Protein AF-0000000083316607 (afdb_homodimer)

Radius of gyration: 24.73 Å; Cα contacts (8 Å, |Δi|>4): 1011; chains: 2; bounding box: 56×70×65 Å

Organism: Saccharibacillus brassicae (NCBI:txid2583377)

InterPro domains:
  IPR000281 Helix-turn-helix protein RpiR [PF01418] (21-82)
  IPR000281 Helix-turn-helix protein RpiR [PS51071] (9-85)
  IPR001347 SIS domain [PF01380] (143-268)
  IPR001347 SIS domain [PS51464] (133-276)
  IPR009057 Homedomain-like superfamily [SSF46689] (13-83)
  IPR035472 RpiR-like, SIS domain [cd05013] (144-269)
  IPR036388 Winged helix-like DNA-binding domain superfamily [G3DSA:1.10.10.10] (9-85)
  IPR046348 SIS domain superfamily [SSF53697] (107-273)
  IPR047640 HTH-type transcriptional regulator RpiR-like [PTHR30514] (16-293)

Foldseek 3Di:
DPCPDDALLLLLLQLLQALVVDDDLLNLLSCCSNPVLVVLLPDDLVRVCVVSVHDSVSNQVSCVVSVHNGSVRNSVRSNVVVVPPPVPVPPPLCDADDPPDDPVSVVSSLVVLLVVQLVSCVSHWDVVLLVVVLVLLQVQDPVAAEEEEEEDVSLVLSVVLQVLCVLQPHHHDGDHDLVVLVVVLVVAAARHEYEYEDAQLADPSSLVSLQSNVVRNYQFEYEYAHDPHSNCVRHPGYTHGRGDAHVVCVRCSSVSSNSSVSSVVSSVSNLVVVVVRRVVSNVVVCVVCVVVVD/DDCPDDALLLLLLQLLQALVVDDDLLNLLSCCSNPVLVVLLPDDLVRVCVVSVHDSVSNQVSCVVSVHNGSVRNSVNSNVVVVPPPVPVPPPLCDADDPPDDPVSVVSSLVVLLVVQLVSCVSHWDVVLLVVVLVLLQVQDPVAAEEEEEEDVSLVLSVVLQVLCVLQPHHYDGDHDLVVLVVVLVVQAARHEYEYEDAQLAPPSSLVSLQSNVVRNYQFEYEYAHDPHSNCVRHPGYTHGRHDARVVCVRCSSVSSNSSVSSVVSSVSSLVVVVVRRVVSNVVVCVVCVVVVD

pLDDT: mean 90.07, std 11.87, range [34.62, 98.75]

Sequence (588 aa):
MEDKPLSGKECILFARSISPSLGNKERRVTQFISNNYQELAISTISEVALHLNVSEATITKVCKKLKCKGFHELKKAIEQYVGGQKDEDQSDLDSEFTLEDSNAKVLEKVMINAIVAIQDTLDIVDYVTFDKVAGIFRDKPDDKQIFLVGNGGSAILCEDFQHKLLKIGIFAHVYKDTHMQFMFTSLIREGDIVLGISHTGATKNIVQILKLARQQGARTISLTNYMHSPITEVSEMSLVSTAKNHPITGENAAARIVQLSILDALYTSLALKDSGESYKKLTLTSESVKHYRGMEDKPLSGKECILFARSISPSLGNKERRVTQFISNNYQELAISTISEVALHLNVSEATITKVCKKLKCKGFHELKKAIEQYVGGQKDEDQSDLDSEFTLEDSNAKVLEKVMINAIVAIQDTLDIVDYVTFDKVAGIFRDKPDDKQIFLVGNGGSAILCEDFQHKLLKIGIFAHVYKDTHMQFMFTSLIREGDIVLGISHTGATKNIVQILKLARQQGARTISLTNYMHSPITEVSEMSLVSTAKNHPITGENAAARIVQLSILDALYTSLALKDSGESYKKLTLTSESVKHYRG

Nearest PDB structures (foldseek):
  7en7-assembly1_A  TM=9.440E-01  e=4.277E-13  Escherichia coli K-12
  7en6-assembly1_C  TM=9.443E-01  e=1.076E-12  Escherichia coli
  7en5-assembly1_A  TM=9.264E-01  e=5.250E-13  Escherichia coli K-12
  7en6-assembly1_A  TM=9.377E-01  e=1.991E-12  Escherichia coli
  7en6-assembly1_D  TM=9.102E-01  e=3.171E-11  Escherichia coli

Solvent-accessible surface area (backbone atoms only — not comparable to full-atom values): 29915 Å² total; per-residue (Å²): 133,84,83,69,74,64,49,24,63,51,45,27,52,50,26,53,21,37,23,85,57,42,54,73,69,52,22,52,50,22,48,40,47,46,74,36,40,74,60,47,42,76,49,51,69,68,54,50,18,62,73,68,71,46,53,60,66,51,51,34,54,47,26,43,76,64,69,26,93,22,57,66,57,46,35,51,26,29,33,52,43,58,64,62,51,50,89,57,67,76,50,76,48,82,47,83,87,57,80,81,53,46,56,57,51,38,40,49,24,42,45,47,43,35,40,50,18,41,52,50,19,67,70,67,47,60,51,66,56,52,42,51,53,47,45,53,64,69,66,48,58,88,90,46,52,37,39,33,40,23,56,73,74,34,25,50,52,34,49,53,51,35,54,56,36,45,34,46,69,40,76,54,44,70,46,73,47,68,70,56,43,53,55,51,52,75,66,55,42,65,59,16,38,38,40,34,34,29,64,72,18,39,33,46,70,57,34,48,48,38,39,53,32,38,73,46,46,22,47,24,35,24,41,25,37,32,47,70,19,63,28,50,73,43,25,80,42,63,48,58,35,45,36,75,73,42,69,72,50,68,46,42,51,30,36,49,50,34,47,52,36,52,52,43,16,46,50,28,47,54,38,47,75,42,36,78,58,18,50,52,29,34,52,52,46,48,56,74,44,41,84,52,43,100,133,83,84,68,74,66,49,24,63,48,46,27,52,50,27,53,20,37,23,85,58,43,55,72,70,50,21,51,49,22,47,40,47,45,75,36,38,73,60,46,42,76,48,50,69,68,56,49,18,61,74,69,71,47,52,60,66,52,51,34,52,48,25,44,75,64,68,25,92,22,59,67,56,47,35,51,25,27,33,51,42,58,65,63,51,52,88,57,66,78,50,76,46,82,45,80,88,55,80,80,53,46,57,57,53,40,40,50,23,43,44,48,44,34,39,50,17,42,52,48,20,67,72,66,49,60,52,67,55,52,42,52,52,49,47,51,65,67,67,46,58,88,90,46,52,36,38,33,40,24,55,72,75,35,25,50,54,35,50,52,52,36,55,54,35,46,35,47,70,41,75,56,45,70,47,73,47,68,69,55,44,52,55,51,50,76,68,55,42,64,61,17,37,38,39,35,35,29,63,73,17,38,33,48,70,57,35,50,48,36,38,52,32,38,74,45,47,22,47,23,35,26,40,23,35,34,48,69,21,63,26,49,72,44,25,80,42,60,49,58,35,45,37,74,73,40,70,72,49,68,44,43,51,31,35,49,50,33,46,50,37,52,52,42,15,47,50,29,47,53,38,45,74,41,38,78,57,20,51,51,30,34,52,52,48,49,56,74,42,42,82,53,42,101

Secondary structure (DSSP, 8-state):
----PPPHHHHHHHHHHHGGGS-HHHHHHHHHHHH-HHHHTT--HHHHHHHHT--HHHHHHHHHHTT-SSHHHHHHHHHHHHHHS-S----GGGSPP-TT--HHHHHHHHHHHHHHHHHHHHHH--HHHHHHHHHHHHT--TT--EEEEE-THHHHHHHHHHHHHHHTT---EE--SHHHHHHHHTT--TT-EEEEE-SSS--HHHHHHHHHHHHTT-EEEEEESSTT-HHHHHSSEEEE------GGGTSSHHHHHHHHHHHHHHHHHHHHHTHHHHHHHHHHHHHHHHHHH-/----PPPHHHHHHHHHHHGGGS-HHHHHHHHHHHH-HHHHTT--HHHHHHHHT--HHHHHHHHHHTT-SSHHHHHHHHHHHHHHS-S----GGGSPP-TT--HHHHHHHHHHHHHHHHHHHHHH--HHHHHHHHHHHHT--TT--EEEEE-THHHHHHHHHHHHHHHTT---EE--SHHHHHHHHTT--TT-EEEEE-SSS--HHHHHHHHHHHHTT-EEEEEESSTT-HHHHHSSEEEE-----BGGGTBSHHHHHHHHHHHHHHHHHHHHHTHHHHHHHHHHHHHHHHHHH-

Structure (mmCIF, N/CA/C/O backbone):
data_AF-0000000083316607-model_v1
#
loop_
_entity.id
_entity.type
_entity.pdbx_description
1 polymer 'SIS domain-containing protein'
#
loop_
_atom_site.group_PDB
_atom_site.id
_atom_site.type_symbol
_atom_site.label_atom_id
_atom_site.label_alt_id
_atom_site.label_comp_id
_atom_site.label_asym_id
_atom_site.label_entity_id
_atom_site.label_seq_id
_atom_site.pdbx_PDB_ins_code
_atom_site.Cartn_x
_atom_site.Cartn_y
_atom_site.Cartn_z
_atom_site.occupancy
_atom_site.B_iso_or_equiv
_atom_site.auth_seq_id
_atom_site.auth_comp_id
_atom_site.auth_asym_id
_atom_site.auth_atom_id
_atom_site.pdbx_PDB_model_num
ATOM 1 N N . MET A 1 1 ? -16.172 13.648 26.281 1 34.62 1 MET A N 1
ATOM 2 C CA . MET A 1 1 ? -15.266 12.516 26.172 1 34.62 1 MET A CA 1
ATOM 3 C C . MET A 1 1 ? -13.938 12.797 26.875 1 34.62 1 MET A C 1
ATOM 5 O O . MET A 1 1 ? -13.281 13.797 26.578 1 34.62 1 MET A O 1
ATOM 9 N N . GLU A 1 2 ? -13.586 12.438 28.047 1 44.22 2 GLU A N 1
ATOM 10 C CA . GLU A 1 2 ? -12.523 12.711 29.016 1 44.22 2 GLU A CA 1
ATOM 11 C C . GLU A 1 2 ? -11.141 12.484 28.406 1 44.22 2 GLU A C 1
ATOM 13 O O . GLU A 1 2 ? -10.945 11.523 27.656 1 44.22 2 GLU A O 1
ATOM 18 N N . ASP A 1 3 ? -10.234 13.539 28.219 1 57.94 3 ASP A N 1
ATOM 19 C CA . ASP A 1 3 ? -8.961 13.727 27.531 1 57.94 3 ASP A CA 1
ATOM 20 C C . ASP A 1 3 ? -7.926 12.703 28 1 57.94 3 ASP A C 1
ATOM 22 O O . ASP A 1 3 ? -7.23 12.914 29 1 57.94 3 ASP A O 1
ATOM 26 N N . LYS A 1 4 ? -8.164 11.461 27.922 1 69.94 4 LYS A N 1
ATOM 27 C CA . LYS A 1 4 ? -7.156 10.461 28.25 1 69.94 4 LYS A CA 1
ATOM 28 C C . LYS A 1 4 ? -5.785 10.867 27.719 1 69.94 4 LYS A C 1
ATOM 30 O O . LYS A 1 4 ? -5.66 11.305 26.578 1 69.94 4 LYS A O 1
ATOM 35 N N . PRO A 1 5 ? -4.914 10.875 28.75 1 83.69 5 PRO A N 1
ATOM 36 C CA . PRO A 1 5 ? -3.559 11.211 28.312 1 83.69 5 PRO A CA 1
ATOM 37 C C . PRO A 1 5 ? -3.064 10.297 27.188 1 83.69 5 PRO A C 1
ATOM 39 O O . PRO A 1 5 ? -3.473 9.133 27.109 1 83.69 5 PRO A O 1
ATOM 42 N N . LEU A 1 6 ? -2.221 10.828 26.359 1 89.75 6 LEU A N 1
ATOM 43 C CA . LEU A 1 6 ? -1.653 10.078 25.25 1 89.75 6 LEU A CA 1
ATOM 44 C C . LEU A 1 6 ? -0.774 8.938 25.75 1 89.75 6 LEU A C 1
ATOM 46 O O . LEU A 1 6 ? -0.06 9.094 26.734 1 89.75 6 LEU A O 1
ATOM 50 N N . SER A 1 7 ? -0.895 7.781 25.156 1 93.06 7 SER A N 1
ATOM 51 C CA . SER A 1 7 ? 0.061 6.711 25.422 1 93.06 7 SER A CA 1
ATOM 52 C C . SER A 1 7 ? 1.459 7.09 24.938 1 93.06 7 SER A C 1
ATOM 54 O O . SER A 1 7 ? 1.622 8.039 24.172 1 93.06 7 SER A O 1
ATOM 56 N N . GLY A 1 8 ? 2.461 6.426 25.5 1 94.31 8 GLY A N 1
ATOM 57 C CA . GLY A 1 8 ? 3.824 6.66 25.047 1 94.31 8 GLY A CA 1
ATOM 58 C C . GLY A 1 8 ? 3.982 6.547 23.547 1 94.31 8 GLY A C 1
ATOM 59 O O . GLY A 1 8 ? 4.641 7.379 22.922 1 94.31 8 GLY A O 1
ATOM 60 N N . LYS A 1 9 ? 3.332 5.59 22.969 1 93.06 9 LYS A N 1
ATOM 61 C CA . LYS A 1 9 ? 3.391 5.395 21.531 1 93.06 9 LYS A CA 1
ATOM 62 C C . LYS A 1 9 ? 2.762 6.574 20.781 1 93.06 9 LYS A C 1
ATOM 64 O O . LYS A 1 9 ? 3.322 7.066 19.812 1 93.06 9 LYS A O 1
ATOM 69 N N . GLU A 1 10 ? 1.643 6.98 21.297 1 93.94 10 GLU A N 1
ATOM 70 C CA . GLU A 1 10 ? 0.981 8.125 20.672 1 93.94 10 GLU A CA 1
ATOM 71 C C . GLU A 1 10 ? 1.861 9.375 20.75 1 93.94 10 GLU A C 1
ATOM 73 O O . GLU A 1 10 ? 1.948 10.133 19.781 1 93.94 10 GLU A O 1
ATOM 78 N N . CYS A 1 11 ? 2.529 9.594 21.859 1 95.19 11 CYS A N 1
ATOM 79 C CA . CYS A 1 11 ? 3.43 10.734 22 1 95.19 11 CYS A CA 1
ATOM 80 C C . CYS A 1 11 ? 4.543 10.688 20.969 1 95.19 11 CYS A C 1
ATOM 82 O O . CYS A 1 11 ? 4.871 11.703 20.344 1 95.19 11 CYS A O 1
ATOM 84 N N . ILE A 1 12 ? 5.062 9.523 20.766 1 94.75 12 ILE A N 1
ATOM 85 C CA . ILE A 1 12 ? 6.141 9.312 19.797 1 94.75 12 ILE A CA 1
ATOM 86 C C . ILE A 1 12 ? 5.645 9.625 18.391 1 94.75 12 ILE A C 1
ATOM 88 O O . ILE A 1 12 ? 6.309 10.344 17.641 1 94.75 12 ILE A O 1
ATOM 92 N N . LEU A 1 13 ? 4.48 9.148 18.094 1 94.62 13 LEU A N 1
ATOM 93 C CA . LEU A 1 13 ? 3.912 9.328 16.75 1 94.62 13 LEU A CA 1
ATOM 94 C C . LEU A 1 13 ? 3.549 10.789 16.516 1 94.62 13 LEU A C 1
ATOM 96 O O . LEU A 1 13 ? 3.793 11.32 15.422 1 94.62 13 LEU A O 1
ATOM 100 N N . PHE A 1 14 ? 2.992 11.438 17.469 1 94.06 14 PHE A N 1
ATOM 101 C CA . PHE A 1 14 ? 2.674 12.859 17.344 1 94.06 14 PHE A CA 1
ATOM 102 C C . PHE A 1 14 ? 3.943 13.688 17.188 1 94.06 14 PHE A C 1
ATOM 104 O O . PHE A 1 14 ? 3.982 14.617 16.375 1 94.06 14 PHE A O 1
ATOM 111 N N . ALA A 1 15 ? 4.938 13.344 17.984 1 95.38 15 ALA A N 1
ATOM 112 C CA . ALA A 1 15 ? 6.215 14.039 17.859 1 95.38 15 ALA A CA 1
ATOM 113 C C . ALA A 1 15 ? 6.773 13.93 16.453 1 95.38 15 ALA A C 1
ATOM 115 O O . ALA A 1 15 ? 7.223 14.922 15.875 1 95.38 15 ALA A O 1
ATOM 116 N N . ARG A 1 16 ? 6.715 12.766 15.922 1 92.94 16 ARG A N 1
ATOM 117 C CA . ARG A 1 16 ? 7.188 12.547 14.555 1 92.94 16 ARG A CA 1
ATOM 118 C C . ARG A 1 16 ? 6.371 13.359 13.562 1 92.94 16 ARG A C 1
ATOM 120 O O . ARG A 1 16 ? 6.926 13.969 12.641 1 92.94 16 ARG A O 1
ATOM 127 N N . SER A 1 17 ? 5.133 13.391 13.734 1 93.56 17 SER A N 1
ATOM 128 C CA . SER A 1 17 ? 4.199 13.984 12.781 1 93.56 17 SER A CA 1
ATOM 129 C C . SER A 1 17 ? 4.32 15.5 12.758 1 93.56 17 SER A C 1
ATOM 131 O O . SER A 1 17 ? 4.102 16.125 11.719 1 93.56 17 SER A O 1
ATOM 133 N N . ILE A 1 18 ? 4.707 16.125 13.836 1 93.75 18 ILE A N 1
ATOM 134 C CA . ILE A 1 18 ? 4.684 17.578 13.883 1 93.75 18 ILE A CA 1
ATOM 135 C C . ILE A 1 18 ? 6.102 18.125 13.703 1 93.75 18 ILE A C 1
ATOM 137 O O . ILE A 1 18 ? 6.289 19.328 13.508 1 93.75 18 ILE A O 1
ATOM 141 N N . SER A 1 19 ? 7.098 17.281 13.695 1 93.38 19 SER A N 1
ATOM 142 C CA . SER A 1 19 ? 8.508 17.656 13.789 1 93.38 19 SER A CA 1
ATOM 143 C C . SER A 1 19 ? 8.891 18.625 12.672 1 93.38 19 SER A C 1
ATOM 145 O O . SER A 1 19 ? 9.469 19.688 12.938 1 93.38 19 SER A O 1
ATOM 147 N N . PRO A 1 20 ? 8.492 18.391 11.438 1 89.62 20 PRO A N 1
ATOM 148 C CA . PRO A 1 20 ? 8.977 19.25 10.352 1 89.62 20 PRO A CA 1
ATOM 149 C C . PRO A 1 20 ? 8.406 20.656 10.414 1 89.62 20 PRO A C 1
ATOM 151 O O . PRO A 1 20 ? 8.945 21.578 9.781 1 89.62 20 PRO A O 1
ATOM 154 N N . SER A 1 21 ? 7.383 20.828 11.156 1 90.56 21 SER A N 1
ATOM 155 C CA . SER A 1 21 ? 6.73 22.141 11.211 1 90.56 21 SER A CA 1
ATOM 156 C C . SER A 1 21 ? 7.34 23 12.305 1 90.56 21 SER A C 1
ATOM 158 O O . SER A 1 21 ? 7.012 24.188 12.414 1 90.56 21 SER A O 1
ATOM 160 N N . LEU A 1 22 ? 8.211 22.469 13.062 1 93.31 22 LEU A N 1
ATOM 161 C CA . LEU A 1 22 ? 8.734 23.156 14.234 1 93.31 22 LEU A CA 1
ATOM 162 C C . LEU A 1 22 ? 10.055 23.844 13.914 1 93.31 22 LEU A C 1
ATOM 164 O O . LEU A 1 22 ? 10.703 23.516 12.922 1 93.31 22 LEU A O 1
ATOM 168 N N . GLY A 1 23 ? 10.32 24.828 14.688 1 92.88 23 GLY A N 1
ATOM 169 C CA . GLY A 1 23 ? 11.625 25.453 14.586 1 92.88 23 GLY A CA 1
ATOM 170 C C . GLY A 1 23 ? 12.773 24.516 14.93 1 92.88 23 GLY A C 1
ATOM 171 O O . GLY A 1 23 ? 12.547 23.406 15.43 1 92.88 23 GLY A O 1
ATOM 172 N N . ASN A 1 24 ? 13.953 24.938 14.703 1 94.56 24 ASN A N 1
ATOM 173 C CA . ASN A 1 24 ? 15.141 24.094 14.805 1 94.56 24 ASN A CA 1
ATOM 174 C C . ASN A 1 24 ? 15.258 23.453 16.172 1 94.56 24 ASN A C 1
ATOM 176 O O . ASN A 1 24 ? 15.422 22.234 16.281 1 94.56 24 ASN A O 1
ATOM 180 N N . LYS A 1 25 ? 15.164 24.266 17.203 1 96.25 25 LYS A N 1
ATOM 181 C CA . LYS A 1 25 ? 15.352 23.75 18.562 1 96.25 25 LYS A CA 1
ATOM 182 C C . LYS A 1 25 ? 14.234 22.781 18.938 1 96.25 25 LYS A C 1
ATOM 184 O O . LYS A 1 25 ? 14.492 21.703 19.453 1 96.25 25 LYS A O 1
ATOM 189 N N . GLU A 1 26 ? 12.984 23.188 18.688 1 96.94 26 GLU A N 1
ATOM 190 C CA . GLU A 1 26 ? 11.852 22.312 18.984 1 96.94 26 GLU A CA 1
ATOM 191 C C . GLU A 1 26 ? 11.891 21.047 18.141 1 96.94 26 GLU A C 1
ATOM 193 O O . GLU A 1 26 ? 11.484 19.984 18.609 1 96.94 26 GLU A O 1
ATOM 198 N N . ARG A 1 27 ? 12.367 21.141 16.953 1 96.38 27 ARG A N 1
ATOM 199 C CA . ARG A 1 27 ? 12.492 20 16.047 1 96.38 27 ARG A CA 1
ATOM 200 C C . ARG A 1 27 ? 13.453 18.953 16.609 1 96.38 27 ARG A C 1
ATOM 202 O O . ARG A 1 27 ? 13.18 17.75 16.547 1 96.38 27 ARG A O 1
ATOM 209 N N . ARG A 1 28 ? 14.508 19.406 17.141 1 96.75 28 ARG A N 1
ATOM 210 C CA . ARG A 1 28 ? 15.461 18.484 17.75 1 96.75 28 ARG A CA 1
ATOM 211 C C . ARG A 1 28 ? 14.812 17.703 18.891 1 96.75 28 ARG A C 1
ATOM 213 O O . ARG A 1 28 ? 15.078 16.516 19.062 1 96.75 28 ARG A O 1
ATOM 220 N N . VAL A 1 29 ? 14.023 18.438 19.609 1 97.56 29 VAL A N 1
ATOM 221 C CA . VAL A 1 29 ? 13.344 17.797 20.734 1 97.56 29 VAL A CA 1
ATOM 222 C C . VAL A 1 29 ? 12.383 16.734 20.219 1 97.56 29 VAL A C 1
ATOM 224 O O . VAL A 1 29 ? 12.398 15.594 20.703 1 97.56 29 VAL A O 1
ATOM 227 N N . THR A 1 30 ? 11.586 17.062 19.219 1 96.75 30 THR A N 1
ATOM 228 C CA . THR A 1 30 ? 10.617 16.109 18.688 1 96.75 30 THR A CA 1
ATOM 229 C C . THR A 1 30 ? 11.328 14.938 18.031 1 96.75 30 THR A C 1
ATOM 231 O O . THR A 1 30 ? 10.875 13.797 18.141 1 96.75 30 THR A O 1
ATOM 234 N N . GLN A 1 31 ? 12.398 15.172 17.375 1 95.5 31 GLN A N 1
ATOM 235 C CA . GLN A 1 31 ? 13.18 14.102 16.766 1 95.5 31 GLN A CA 1
ATOM 236 C C . GLN A 1 31 ? 13.742 13.164 17.828 1 95.5 31 GLN A C 1
ATOM 238 O O . GLN A 1 31 ? 13.766 11.945 17.641 1 95.5 31 GLN A O 1
ATOM 243 N N . PHE A 1 32 ? 14.203 13.758 18.906 1 96.38 32 PHE A N 1
ATOM 244 C CA . PHE A 1 32 ? 14.711 12.953 20 1 96.38 32 PHE A CA 1
ATOM 245 C C . PHE A 1 32 ? 13.609 12.07 20.578 1 96.38 32 PHE A C 1
ATOM 247 O O . PHE A 1 32 ? 13.828 10.883 20.828 1 96.38 32 PHE A O 1
ATOM 254 N N . ILE A 1 33 ? 12.445 12.648 20.781 1 95.94 33 ILE A N 1
ATOM 255 C CA . ILE A 1 33 ? 11.305 11.914 21.328 1 95.94 33 ILE A CA 1
ATOM 256 C C . ILE A 1 33 ? 10.953 10.758 20.391 1 95.94 33 ILE A C 1
ATOM 258 O O . ILE A 1 33 ? 10.727 9.633 20.844 1 95.94 33 ILE A O 1
ATOM 262 N N . SER A 1 34 ? 10.938 10.992 19.078 1 94.44 34 SER A N 1
ATOM 263 C CA . SER A 1 34 ? 10.477 10.016 18.094 1 94.44 34 SER A CA 1
ATOM 264 C C . SER A 1 34 ? 11.531 8.945 17.844 1 94.44 34 SER A C 1
ATOM 266 O O . SER A 1 34 ? 11.203 7.781 17.625 1 94.44 34 SER A O 1
ATOM 268 N N . ASN A 1 35 ? 12.789 9.297 17.906 1 91.62 35 ASN A N 1
ATOM 269 C CA . ASN A 1 35 ? 13.844 8.398 17.438 1 91.62 35 ASN A CA 1
ATOM 270 C C . ASN A 1 35 ? 14.648 7.836 18.609 1 91.62 35 ASN A C 1
ATOM 272 O O . ASN A 1 35 ? 15.359 6.84 18.469 1 91.62 35 ASN A O 1
ATOM 276 N N . ASN A 1 36 ? 14.648 8.453 19.75 1 94.12 36 ASN A N 1
ATOM 277 C CA . ASN A 1 36 ? 15.453 8.07 20.906 1 94.12 36 ASN A CA 1
ATOM 278 C C . ASN A 1 36 ? 14.594 7.906 22.156 1 94.12 36 ASN A C 1
ATOM 280 O O . ASN A 1 36 ? 15 8.328 23.25 1 94.12 36 ASN A O 1
ATOM 284 N N . TYR A 1 37 ? 13.414 7.398 21.969 1 94.5 37 TYR A N 1
ATOM 285 C CA . TYR A 1 37 ? 12.469 7.34 23.078 1 94.5 37 TYR A CA 1
ATOM 286 C C . TYR A 1 37 ? 12.953 6.379 24.156 1 94.5 37 TYR A C 1
ATOM 288 O O . TYR A 1 37 ? 12.602 6.52 25.328 1 94.5 37 TYR A O 1
ATOM 296 N N . GLN A 1 38 ? 13.805 5.418 23.828 1 93.69 38 GLN A N 1
ATOM 297 C CA . GLN A 1 38 ? 14.375 4.535 24.844 1 93.69 38 GLN A CA 1
ATOM 298 C C . GLN A 1 38 ? 15.312 5.305 25.781 1 93.69 38 GLN A C 1
ATOM 300 O O . GLN A 1 38 ? 15.305 5.09 26.984 1 93.69 38 GLN A O 1
ATOM 305 N N . GLU A 1 39 ? 16.141 6.094 25.156 1 95.31 39 GLU A N 1
ATOM 306 C CA . GLU A 1 39 ? 17.016 6.957 25.938 1 95.31 39 GLU A CA 1
ATOM 307 C C . GLU A 1 39 ? 16.219 7.965 26.75 1 95.31 39 GLU A C 1
ATOM 309 O O . GLU A 1 39 ? 16.547 8.242 27.906 1 95.31 39 GLU A O 1
ATOM 314 N N . LEU A 1 40 ? 15.203 8.484 26.156 1 96.31 40 LEU A N 1
ATOM 315 C CA . LEU A 1 40 ? 14.344 9.453 26.828 1 96.31 40 LEU A CA 1
ATOM 316 C C . LEU A 1 40 ? 13.727 8.859 28.078 1 96.31 40 LEU A C 1
ATOM 318 O O . LEU A 1 40 ? 13.57 9.547 29.094 1 96.31 40 LEU A O 1
ATOM 322 N N . ALA A 1 41 ? 13.406 7.602 28.047 1 95.69 41 ALA A N 1
ATOM 323 C CA . ALA A 1 41 ? 12.727 6.906 29.141 1 95.69 41 ALA A CA 1
ATOM 324 C C . ALA A 1 41 ? 13.578 6.914 30.406 1 95.69 41 ALA A C 1
ATOM 326 O O . ALA A 1 41 ? 13.047 6.793 31.516 1 95.69 41 ALA A O 1
ATOM 327 N N . ILE A 1 42 ? 14.867 7.098 30.281 1 95.81 42 ILE A N 1
ATOM 328 C CA . ILE A 1 42 ? 15.734 6.98 31.453 1 95.81 42 ILE A CA 1
ATOM 329 C C . ILE A 1 42 ? 16.469 8.297 31.672 1 95.81 42 ILE A C 1
ATOM 331 O O . ILE A 1 42 ? 17.406 8.359 32.469 1 95.81 42 ILE A O 1
ATOM 335 N N . SER A 1 43 ? 16.156 9.258 30.938 1 96.88 43 SER A N 1
ATOM 336 C CA . SER A 1 43 ? 16.859 10.539 31.031 1 96.88 43 SER A CA 1
ATOM 337 C C . SER A 1 43 ? 16.078 11.547 31.844 1 96.88 43 SER A C 1
ATOM 339 O O . SER A 1 43 ? 14.844 11.469 31.922 1 96.88 43 SER A O 1
ATOM 341 N N . THR A 1 44 ? 16.75 12.453 32.5 1 96.44 44 THR A N 1
ATOM 342 C CA . THR A 1 44 ? 16.109 13.617 33.094 1 96.44 44 THR A CA 1
ATOM 343 C C . THR A 1 44 ? 15.984 14.742 32.062 1 96.44 44 THR A C 1
ATOM 345 O O . THR A 1 44 ? 16.625 14.719 31.031 1 96.44 44 THR A O 1
ATOM 348 N N . ILE A 1 45 ? 15.055 15.656 32.438 1 97.5 45 ILE A N 1
ATOM 349 C CA . ILE A 1 45 ? 14.852 16.781 31.531 1 97.5 45 ILE A CA 1
ATOM 350 C C . ILE A 1 45 ? 16.172 17.531 31.359 1 97.5 45 ILE A C 1
ATOM 352 O O . ILE A 1 45 ? 16.469 18.031 30.266 1 97.5 45 ILE A O 1
ATOM 356 N N . SER A 1 46 ? 17.016 17.625 32.375 1 97.38 46 SER A N 1
ATOM 357 C CA . SER A 1 46 ? 18.281 18.328 32.344 1 97.38 46 SER A CA 1
ATOM 358 C C . SER A 1 46 ? 19.266 17.625 31.406 1 97.38 46 SER A C 1
ATOM 360 O O . SER A 1 46 ? 20 18.266 30.656 1 97.38 46 SER A O 1
ATOM 362 N N . GLU A 1 47 ? 19.297 16.375 31.453 1 97.62 47 GLU A N 1
ATOM 363 C CA . GLU A 1 47 ? 20.172 15.57 30.609 1 97.62 47 GLU A CA 1
ATOM 364 C C . GLU A 1 47 ? 19.797 15.719 29.141 1 97.62 47 GLU A C 1
ATOM 366 O O . GLU A 1 47 ? 20.672 15.844 28.266 1 97.62 47 GLU A O 1
ATOM 371 N N . VAL A 1 48 ? 18.5 15.656 28.875 1 97.75 48 VAL A N 1
ATOM 372 C CA . VAL A 1 48 ? 18.016 15.805 27.516 1 97.75 48 VAL A CA 1
ATOM 373 C C . VAL A 1 48 ? 18.344 17.203 27 1 97.75 48 VAL A C 1
ATOM 375 O O . VAL A 1 48 ? 18.797 17.359 25.859 1 97.75 48 VAL A O 1
ATOM 378 N N . ALA A 1 49 ? 18.047 18.172 27.812 1 97.69 49 ALA A N 1
ATOM 379 C CA . ALA A 1 49 ? 18.344 19.562 27.469 1 97.69 49 ALA A CA 1
ATOM 380 C C . ALA A 1 49 ? 19.812 19.734 27.094 1 97.69 49 ALA A C 1
ATOM 382 O O . ALA A 1 49 ? 20.141 20.391 26.109 1 97.69 49 ALA A O 1
ATOM 383 N N . LEU A 1 50 ? 20.688 19.203 27.875 1 97.06 50 LEU A N 1
ATOM 384 C CA . LEU A 1 50 ? 22.125 19.281 27.641 1 97.06 50 LEU A CA 1
ATOM 385 C C . LEU A 1 50 ? 22.516 18.547 26.375 1 97.06 50 LEU A C 1
ATOM 387 O O . LEU A 1 50 ? 23.281 19.062 25.547 1 97.06 50 LEU A O 1
ATOM 391 N N . HIS A 1 51 ? 21.969 17.406 26.203 1 96.31 51 HIS A N 1
ATOM 392 C CA . HIS A 1 51 ? 22.281 16.562 25.047 1 96.31 51 HIS A CA 1
ATOM 393 C C . HIS A 1 51 ? 21.875 17.234 23.75 1 96.31 51 HIS A C 1
ATOM 395 O O . HIS A 1 51 ? 22.594 17.141 22.75 1 96.31 51 HIS A O 1
ATOM 401 N N . LEU A 1 52 ? 20.734 17.875 23.75 1 97.38 52 LEU A N 1
ATOM 402 C CA . LEU A 1 52 ? 20.172 18.453 22.547 1 97.38 52 LEU A CA 1
ATOM 403 C C . LEU A 1 52 ? 20.594 19.922 22.406 1 97.38 52 LEU A C 1
ATOM 405 O O . LEU A 1 52 ? 20.297 20.562 21.391 1 97.38 52 LEU A O 1
ATOM 409 N N . ASN A 1 53 ? 21.25 20.469 23.359 1 97.06 53 ASN A N 1
ATOM 410 C CA . ASN A 1 53 ? 21.641 21.875 23.406 1 97.06 53 ASN A CA 1
ATOM 411 C C . ASN A 1 53 ? 20.438 22.797 23.266 1 97.06 53 ASN A C 1
ATOM 413 O O . ASN A 1 53 ? 20.406 23.672 22.391 1 97.06 53 ASN A O 1
ATOM 417 N N . VAL A 1 54 ? 19.391 22.562 24.109 1 97.94 54 VAL A N 1
ATOM 418 C CA . VAL A 1 54 ? 18.188 23.375 24.188 1 97.94 54 VAL A CA 1
ATOM 419 C C . VAL A 1 54 ? 17.844 23.656 25.656 1 97.94 54 VAL A C 1
ATOM 421 O O . VAL A 1 54 ? 18.406 23.031 26.562 1 97.94 54 VAL A O 1
ATOM 424 N N . SER A 1 55 ? 17.016 24.609 25.875 1 96.5 55 SER A N 1
ATOM 425 C CA . SER A 1 55 ? 16.562 24.906 27.234 1 96.5 55 SER A CA 1
ATOM 426 C C . SER A 1 55 ? 15.5 23.922 27.703 1 96.5 55 SER A C 1
ATOM 428 O O . SER A 1 55 ? 14.82 23.297 26.875 1 96.5 55 SER A O 1
ATOM 430 N N . GLU A 1 56 ? 15.406 23.734 29.016 1 97.38 56 GLU A N 1
ATOM 431 C CA . GLU A 1 56 ? 14.328 22.922 29.578 1 97.38 56 GLU A CA 1
ATOM 432 C C . GLU A 1 56 ? 12.961 23.5 29.203 1 97.38 56 GLU A C 1
ATOM 434 O O . GLU A 1 56 ? 12 22.75 29.031 1 97.38 56 GLU A O 1
ATOM 439 N N . ALA A 1 57 ? 12.945 24.797 29.078 1 96.44 57 ALA A N 1
ATOM 440 C CA . ALA A 1 57 ? 11.711 25.484 28.688 1 96.44 57 ALA A CA 1
ATOM 441 C C . ALA A 1 57 ? 11.281 25.047 27.281 1 96.44 57 ALA A C 1
ATOM 443 O O . ALA A 1 57 ? 10.094 24.891 27.016 1 96.44 57 ALA A O 1
ATOM 444 N N . THR A 1 58 ? 12.219 24.906 26.422 1 97.25 58 THR A N 1
ATOM 445 C CA . THR A 1 58 ? 11.953 24.438 25.062 1 97.25 58 THR A CA 1
ATOM 446 C C . THR A 1 58 ? 11.352 23.047 25.062 1 97.25 58 THR A C 1
ATOM 448 O O . THR A 1 58 ? 10.406 22.766 24.328 1 97.25 58 THR A O 1
ATOM 451 N N . ILE A 1 59 ? 11.906 22.188 25.891 1 98.06 59 ILE A N 1
ATOM 452 C CA . ILE A 1 59 ? 11.398 20.812 26.016 1 98.06 59 ILE A CA 1
ATOM 453 C C . ILE A 1 59 ? 9.969 20.844 26.547 1 98.06 59 ILE A C 1
ATOM 455 O O . ILE A 1 59 ? 9.094 20.156 26.016 1 98.06 59 ILE A O 1
ATOM 459 N N . THR A 1 60 ? 9.719 21.625 27.531 1 96.94 60 THR A N 1
ATOM 460 C CA . THR A 1 60 ? 8.391 21.734 28.125 1 96.94 60 THR A CA 1
ATOM 461 C C . THR A 1 60 ? 7.391 22.266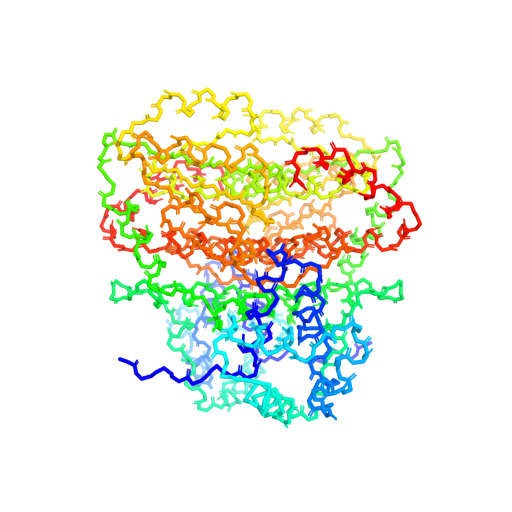 27.094 1 96.94 60 THR A C 1
ATOM 463 O O . THR A 1 60 ? 6.242 21.812 27.062 1 96.94 60 THR A O 1
ATOM 466 N N . LYS A 1 61 ? 7.82 23.234 26.344 1 96.75 61 LYS A N 1
ATOM 467 C CA . LYS A 1 61 ? 6.969 23.781 25.297 1 96.75 61 LYS A CA 1
ATOM 468 C C . LYS A 1 61 ? 6.574 22.688 24.297 1 96.75 61 LYS A C 1
ATOM 470 O O . LYS A 1 61 ? 5.43 22.641 23.844 1 96.75 61 LYS A O 1
ATOM 475 N N . VAL A 1 62 ? 7.504 21.891 23.922 1 96.81 62 VAL A N 1
ATOM 476 C CA . VAL A 1 62 ? 7.25 20.797 22.984 1 96.81 62 VAL A CA 1
ATOM 477 C C . VAL A 1 62 ? 6.273 19.797 23.609 1 96.81 62 VAL A C 1
ATOM 479 O O . VAL A 1 62 ? 5.359 19.312 22.938 1 96.81 62 VAL A O 1
ATOM 482 N N . CYS A 1 63 ? 6.477 19.484 24.875 1 96.31 63 CYS A N 1
ATOM 483 C CA . CYS A 1 63 ? 5.559 18.594 25.562 1 96.31 63 CYS A CA 1
ATOM 484 C C . CYS A 1 63 ? 4.125 19.094 25.469 1 96.31 63 CYS A C 1
ATOM 486 O O . CYS A 1 63 ? 3.199 18.312 25.234 1 96.31 63 CYS A O 1
ATOM 488 N N . LYS A 1 64 ? 3.975 20.344 25.625 1 94.06 64 LYS A N 1
ATOM 489 C CA . LYS A 1 64 ? 2.643 20.938 25.562 1 94.06 64 LYS A CA 1
ATOM 490 C C . LYS A 1 64 ? 2.051 20.812 24.156 1 94.06 64 LYS A C 1
ATOM 492 O O . LYS A 1 64 ? 0.851 20.578 24.016 1 94.06 64 LYS A O 1
ATOM 497 N N . LYS A 1 65 ? 2.883 20.953 23.188 1 92.56 65 LYS A N 1
ATOM 498 C CA . LYS A 1 65 ? 2.438 20.812 21.812 1 92.56 65 LYS A CA 1
ATOM 499 C C . LYS A 1 65 ? 1.973 19.375 21.547 1 92.56 65 LYS A C 1
ATOM 501 O O . LYS A 1 65 ? 1.151 19.141 20.656 1 92.56 65 LYS A O 1
ATOM 506 N N . LEU A 1 66 ? 2.527 18.484 22.297 1 92.56 66 LEU A N 1
ATOM 507 C CA . LEU A 1 66 ? 2.146 17.078 22.188 1 92.56 66 LEU A CA 1
ATOM 508 C C . LEU A 1 66 ? 0.985 16.75 23.109 1 92.56 66 LEU A C 1
ATOM 510 O O . LEU A 1 66 ? 0.683 15.578 23.344 1 92.56 66 LEU A O 1
ATOM 514 N N . LYS A 1 67 ? 0.425 17.734 23.703 1 88.94 67 LYS A N 1
ATOM 515 C CA . LYS A 1 67 ? -0.719 17.625 24.609 1 88.94 67 LYS A CA 1
ATOM 516 C C . LYS A 1 67 ? -0.336 16.906 25.906 1 88.94 67 LYS A C 1
ATOM 518 O O . LYS A 1 67 ? -1.15 16.203 26.484 1 88.94 67 LYS A O 1
ATOM 523 N N . CYS A 1 68 ? 0.913 17.031 26.172 1 92.88 68 CYS A N 1
ATOM 524 C CA . CYS A 1 68 ? 1.391 16.609 27.484 1 92.88 68 CYS A CA 1
ATOM 525 C C . CYS A 1 68 ? 1.527 17.797 28.422 1 92.88 68 CYS A C 1
ATOM 527 O O . CYS A 1 68 ? 1.91 18.891 28 1 92.88 68 CYS A O 1
ATOM 529 N N . LYS A 1 69 ? 1.23 17.578 29.625 1 92.12 69 LYS A N 1
ATOM 530 C CA . LYS A 1 69 ? 1.301 18.656 30.609 1 92.12 69 LYS A CA 1
ATOM 531 C C . LYS A 1 69 ? 2.742 19.109 30.828 1 92.12 69 LYS A C 1
ATOM 533 O O . LYS A 1 69 ? 2.99 20.25 31.188 1 92.12 69 LYS A O 1
ATOM 538 N N . GLY A 1 70 ? 3.643 18.203 30.766 1 94.56 70 GLY A N 1
ATOM 539 C CA . GLY A 1 70 ? 5.059 18.5 30.938 1 94.56 70 GLY A CA 1
ATOM 540 C C . GLY A 1 70 ? 5.949 17.297 30.688 1 94.56 70 GLY A C 1
ATOM 541 O O . GLY A 1 70 ? 5.477 16.25 30.219 1 94.56 70 GLY A O 1
ATOM 542 N N . PHE A 1 71 ? 7.215 17.562 31.016 1 96.81 71 PHE A N 1
ATOM 543 C CA . PHE A 1 71 ? 8.203 16.531 30.734 1 96.81 71 PHE A CA 1
ATOM 544 C C . PHE A 1 71 ? 7.949 15.281 31.578 1 96.81 71 PHE A C 1
ATOM 546 O O . PHE A 1 71 ? 8.141 14.164 31.109 1 96.81 71 PHE A O 1
ATOM 553 N N . HIS A 1 72 ? 7.52 15.492 32.75 1 95.5 72 HIS A N 1
ATOM 554 C CA . HIS A 1 72 ? 7.277 14.367 33.625 1 95.5 72 HIS A CA 1
ATOM 555 C C . HIS A 1 72 ? 6.211 13.43 33.062 1 95.5 72 HIS A C 1
ATOM 557 O O . HIS A 1 72 ? 6.379 12.211 33.094 1 95.5 72 HIS A O 1
ATOM 563 N N . GLU A 1 73 ? 5.145 14.008 32.625 1 96.06 73 GLU A N 1
ATOM 564 C CA . GLU A 1 73 ? 4.059 13.227 32.062 1 96.06 73 GLU A CA 1
ATOM 565 C C . GLU A 1 73 ? 4.52 12.508 30.781 1 96.06 73 GLU A C 1
ATOM 567 O O . GLU A 1 73 ? 4.188 11.344 30.578 1 96.06 73 GLU A O 1
ATOM 572 N N . LEU A 1 74 ? 5.238 13.211 29.922 1 96.94 74 LEU A N 1
ATOM 573 C CA . LEU A 1 74 ? 5.777 12.609 28.703 1 96.94 74 LEU A CA 1
ATOM 574 C C . LEU A 1 74 ? 6.664 11.414 29.031 1 96.94 74 LEU A C 1
ATOM 576 O O . LEU A 1 74 ? 6.492 10.328 28.469 1 96.94 74 LEU A O 1
ATOM 580 N N . LYS A 1 75 ? 7.605 11.648 29.906 1 96.62 75 LYS A N 1
ATOM 581 C CA . LYS A 1 75 ? 8.555 10.609 30.281 1 96.62 75 LYS A CA 1
ATOM 582 C C . LYS A 1 75 ? 7.84 9.383 30.844 1 96.62 75 LYS A C 1
ATOM 584 O O . LYS A 1 75 ? 8.18 8.25 30.516 1 96.62 75 LYS A O 1
ATOM 589 N N . LYS A 1 76 ? 6.902 9.602 31.688 1 95.94 76 LYS A N 1
ATOM 590 C CA . LYS A 1 76 ? 6.148 8.5 32.281 1 95.94 76 LYS A CA 1
ATOM 591 C C . LYS A 1 76 ? 5.457 7.66 31.219 1 95.94 76 LYS A C 1
ATOM 593 O O . LYS A 1 76 ? 5.477 6.43 31.266 1 95.94 76 LYS A O 1
ATOM 598 N N . ALA A 1 77 ? 4.82 8.375 30.328 1 95.88 77 ALA A N 1
ATOM 599 C CA . ALA A 1 77 ? 4.145 7.688 29.234 1 95.88 77 ALA A CA 1
ATOM 600 C C . ALA A 1 77 ? 5.129 6.855 28.422 1 95.88 77 ALA A C 1
ATOM 602 O O . ALA A 1 77 ? 4.844 5.711 28.062 1 95.88 77 ALA A O 1
ATOM 603 N N . ILE A 1 78 ? 6.273 7.395 28.141 1 96.06 78 ILE A N 1
ATOM 604 C CA . ILE A 1 78 ? 7.297 6.734 27.328 1 96.06 78 ILE A CA 1
ATOM 605 C C . ILE A 1 78 ? 7.863 5.539 28.094 1 96.06 78 ILE A C 1
ATOM 607 O O . ILE A 1 78 ? 8.102 4.48 27.516 1 96.06 78 ILE A O 1
ATOM 611 N N . GLU A 1 79 ? 8.055 5.719 29.391 1 95.06 79 GLU A N 1
ATOM 612 C CA . GLU A 1 79 ? 8.539 4.633 30.234 1 95.06 79 GLU A CA 1
ATOM 613 C C . GLU A 1 79 ? 7.598 3.43 30.188 1 95.06 79 GLU A C 1
ATOM 615 O O . GLU A 1 79 ? 8.047 2.287 30.094 1 95.06 79 GLU A O 1
ATOM 620 N N . GLN A 1 80 ? 6.402 3.729 30.297 1 93.38 80 GLN A N 1
ATOM 621 C CA . GLN A 1 80 ? 5.398 2.67 30.266 1 93.38 80 GLN A CA 1
ATOM 622 C C . GLN A 1 80 ? 5.422 1.942 28.922 1 93.38 80 GLN A C 1
ATOM 624 O O . GLN A 1 80 ? 5.305 0.716 28.875 1 93.38 80 GLN A O 1
ATOM 629 N N . TYR A 1 81 ? 5.527 2.727 27.922 1 93 81 TYR A N 1
ATOM 630 C CA . TYR A 1 81 ? 5.574 2.156 26.578 1 93 81 TYR A CA 1
ATOM 631 C C . TYR A 1 81 ? 6.797 1.265 26.406 1 93 81 TYR A C 1
ATOM 633 O O . TYR A 1 81 ? 6.684 0.134 25.922 1 93 81 TYR A O 1
ATOM 641 N N . VAL A 1 82 ? 7.922 1.714 26.797 1 91.81 82 VAL A N 1
ATOM 642 C CA . VAL A 1 82 ? 9.18 0.991 26.672 1 91.81 82 VAL A CA 1
ATOM 643 C C . VAL A 1 82 ? 9.156 -0.262 27.531 1 91.81 82 VAL A C 1
ATOM 645 O O . VAL A 1 82 ? 9.633 -1.321 27.125 1 91.81 82 VAL A O 1
ATOM 648 N N . GLY A 1 83 ? 8.688 -0.106 28.734 1 89 83 GLY A N 1
ATOM 649 C CA . GLY A 1 83 ? 8.617 -1.226 29.656 1 89 83 GLY A CA 1
ATOM 650 C C . GLY A 1 83 ? 7.695 -2.332 29.188 1 89 83 GLY A C 1
ATOM 651 O O . GLY A 1 83 ? 7.887 -3.498 29.531 1 89 83 GLY A O 1
ATOM 652 N N . GLY A 1 84 ? 6.605 -2.012 28.625 1 84.31 84 GLY A N 1
ATOM 653 C CA . GLY A 1 84 ? 5.648 -2.984 28.109 1 84.31 84 GLY A CA 1
ATOM 654 C C . GLY A 1 84 ? 6.137 -3.705 26.875 1 84.31 84 GLY A C 1
ATOM 655 O O . GLY A 1 84 ? 5.559 -4.715 26.469 1 84.31 84 GLY A O 1
ATOM 656 N N . GLN A 1 85 ? 6.918 -3.045 26.234 1 76.88 85 GLN A N 1
ATOM 657 C CA . GLN A 1 85 ? 7.465 -3.699 25.047 1 76.88 85 GLN A CA 1
ATOM 658 C C . GLN A 1 85 ? 8.336 -4.895 25.422 1 76.88 85 GLN A C 1
ATOM 660 O O . GLN A 1 85 ? 9.25 -4.766 26.234 1 76.88 85 GLN A O 1
ATOM 665 N N . LYS A 1 86 ? 7.41 -5.926 26.047 1 56.03 86 LYS A N 1
ATOM 666 C CA . LYS A 1 86 ? 8.133 -7.152 26.375 1 56.03 86 LYS A CA 1
ATOM 667 C C . LYS A 1 86 ? 9.445 -7.242 25.594 1 56.03 86 LYS A C 1
ATOM 669 O O . LYS A 1 86 ? 9.594 -6.598 24.547 1 56.03 86 LYS A O 1
ATOM 674 N N . ASP A 1 87 ? 10.57 -7.941 26.391 1 49.19 87 ASP A N 1
ATOM 675 C CA . ASP A 1 87 ? 11.789 -8.367 25.719 1 49.19 87 ASP A CA 1
ATOM 676 C C . ASP A 1 87 ? 11.539 -8.625 24.234 1 49.19 87 ASP A C 1
ATOM 678 O O . ASP A 1 87 ? 12.047 -9.594 23.672 1 49.19 87 ASP A O 1
ATOM 682 N N . GLU A 1 88 ? 10.461 -8.352 23.859 1 47.12 88 GLU A N 1
ATOM 683 C CA . GLU A 1 88 ? 10.312 -8.75 22.469 1 47.12 88 GLU A CA 1
ATOM 684 C C . GLU A 1 88 ? 11.414 -8.148 21.594 1 47.12 88 GLU A C 1
ATOM 686 O O . GLU A 1 88 ? 11.719 -6.961 21.703 1 47.12 88 GLU A O 1
ATOM 691 N N . ASP A 1 89 ? 12.367 -8.812 21.391 1 43.97 89 ASP A N 1
ATOM 692 C CA . ASP A 1 89 ? 13.422 -8.586 20.406 1 43.97 89 ASP A CA 1
ATOM 693 C C . ASP A 1 89 ? 12.969 -7.602 19.328 1 43.97 89 ASP A C 1
ATOM 695 O O . ASP A 1 89 ? 12.156 -7.949 18.469 1 43.97 89 ASP A O 1
ATOM 699 N N . GLN A 1 90 ? 12.547 -6.281 19.688 1 49.66 90 GLN A N 1
ATOM 700 C CA . GLN A 1 90 ? 12.406 -5.352 18.578 1 49.66 90 GLN A CA 1
ATOM 701 C C . GLN A 1 90 ? 13.07 -5.898 17.312 1 49.66 90 GLN A C 1
ATOM 703 O O . GLN A 1 90 ? 14.289 -6.051 17.266 1 49.66 90 GLN A O 1
ATOM 708 N N . SER A 1 91 ? 12.398 -6.77 16.734 1 50.41 91 SER A N 1
ATOM 709 C CA . SER A 1 91 ? 12.828 -7.543 15.578 1 50.41 91 SER A CA 1
ATOM 710 C C . SER A 1 91 ? 13.711 -6.715 14.656 1 50.41 91 SER A C 1
ATOM 712 O O . SER A 1 91 ? 13.445 -5.535 14.422 1 50.41 91 SER A O 1
ATOM 714 N N . ASP A 1 92 ? 14.945 -7.047 14.586 1 54.34 92 ASP A N 1
ATOM 715 C CA . ASP A 1 92 ? 15.922 -6.656 13.57 1 54.34 92 ASP A CA 1
ATOM 716 C C . ASP A 1 92 ? 15.227 -6.203 12.289 1 54.34 92 ASP A C 1
ATOM 718 O O . ASP A 1 92 ? 15.82 -5.496 11.469 1 54.34 92 ASP A O 1
ATOM 722 N N . LEU A 1 93 ? 13.984 -6.562 12.258 1 54.69 93 LEU A N 1
ATOM 723 C CA . LEU A 1 93 ? 13.32 -6.293 10.984 1 54.69 93 LEU A CA 1
ATOM 724 C C . LEU A 1 93 ? 12.812 -4.855 10.93 1 54.69 93 LEU A C 1
ATOM 726 O O . LEU A 1 93 ? 12.562 -4.32 9.844 1 54.69 93 LEU A O 1
ATOM 730 N N . ASP A 1 94 ? 12.516 -4.227 12.156 1 59 94 ASP A N 1
ATOM 731 C CA . ASP A 1 94 ? 12.125 -2.816 12.148 1 59 94 ASP A CA 1
ATOM 732 C C . ASP A 1 94 ? 13.359 -1.91 12.125 1 59 94 ASP A C 1
ATOM 734 O O . ASP A 1 94 ? 13.234 -0.688 12.227 1 59 94 ASP A O 1
ATOM 738 N N . SER A 1 95 ? 14.484 -2.57 11.922 1 65.75 95 SER A N 1
ATOM 739 C CA . SER A 1 95 ? 15.75 -1.854 11.969 1 65.75 95 SER A CA 1
ATOM 740 C C . SER A 1 95 ? 16.062 -1.201 10.625 1 65.75 95 SER A C 1
ATOM 742 O O . SER A 1 95 ? 15.391 -1.452 9.633 1 65.75 95 SER A O 1
ATOM 744 N N . GLU A 1 96 ? 17.031 -0.324 10.648 1 80 96 GLU A N 1
ATOM 745 C CA . GLU A 1 96 ? 17.594 0.383 9.5 1 80 96 GLU A CA 1
ATOM 746 C C . GLU A 1 96 ? 18.125 -0.594 8.461 1 80 96 GLU A C 1
ATOM 748 O O . GLU A 1 96 ? 18.594 -1.682 8.805 1 80 96 GLU A O 1
ATOM 753 N N . PHE A 1 97 ? 17.828 -0.396 7.25 1 88.56 97 PHE A N 1
ATOM 754 C CA . PHE A 1 97 ? 18.391 -1.172 6.156 1 88.56 97 PHE A CA 1
ATOM 755 C C . PHE A 1 97 ? 19.922 -1.078 6.164 1 88.56 97 PHE A C 1
ATOM 757 O O . PHE A 1 97 ? 20.484 -0.016 6.441 1 88.56 97 PHE A O 1
ATOM 764 N N . THR A 1 98 ? 20.578 -2.156 5.996 1 85.94 98 THR A N 1
ATOM 765 C CA . THR A 1 98 ? 22.031 -2.148 5.922 1 85.94 98 THR A CA 1
ATOM 766 C C . THR A 1 98 ? 22.516 -2.785 4.617 1 85.94 98 THR A C 1
ATOM 768 O O . THR A 1 98 ? 21.781 -3.557 3.994 1 85.94 98 THR A O 1
ATOM 771 N N . LEU A 1 99 ? 23.766 -2.51 4.227 1 85.44 99 LEU A N 1
ATOM 772 C CA . LEU A 1 99 ? 24.359 -3.049 3.004 1 85.44 99 LEU A CA 1
ATOM 773 C C . LEU A 1 99 ? 24.484 -4.566 3.086 1 85.44 99 LEU A C 1
ATOM 775 O O . LEU A 1 99 ? 24.562 -5.242 2.057 1 85.44 99 LEU A O 1
ATOM 779 N N . GLU A 1 100 ? 24.469 -5.117 4.27 1 87.81 100 GLU A N 1
ATOM 780 C CA . GLU A 1 100 ? 24.672 -6.551 4.477 1 87.81 100 GLU A CA 1
ATOM 781 C C . GLU A 1 100 ? 23.344 -7.305 4.371 1 87.81 100 GLU A C 1
ATOM 783 O O . GLU A 1 100 ? 23.328 -8.539 4.305 1 87.81 100 GLU A O 1
ATOM 788 N N . ASP A 1 101 ? 22.328 -6.562 4.309 1 91.75 101 ASP A N 1
ATOM 789 C CA . ASP A 1 101 ? 21.031 -7.219 4.234 1 91.75 101 ASP A CA 1
ATOM 790 C C . ASP A 1 101 ? 20.891 -8.047 2.957 1 91.75 101 ASP A C 1
ATOM 792 O O . ASP A 1 101 ? 21.203 -7.559 1.866 1 91.75 101 ASP A O 1
ATOM 796 N N . SER A 1 102 ? 20.516 -9.297 3.16 1 94.25 102 SER A N 1
ATOM 797 C CA . SER A 1 102 ? 20.156 -10.102 2.002 1 94.25 102 SER A CA 1
ATOM 798 C C . SER A 1 102 ? 18.875 -9.594 1.353 1 94.25 102 SER A C 1
ATOM 800 O O . SER A 1 102 ? 18.125 -8.828 1.961 1 94.25 102 SER A O 1
ATOM 802 N N . ASN A 1 103 ? 18.625 -10.023 0.127 1 95.12 103 ASN A N 1
ATOM 803 C CA . ASN A 1 103 ? 17.375 -9.672 -0.533 1 95.12 103 ASN A CA 1
ATOM 804 C C . ASN A 1 103 ? 16.156 -10.141 0.272 1 95.12 103 ASN A C 1
ATOM 806 O O . ASN A 1 103 ? 15.141 -9.445 0.33 1 95.12 103 ASN A O 1
ATOM 810 N N . ALA A 1 104 ? 16.297 -11.305 0.851 1 95.25 104 ALA A N 1
ATOM 811 C CA . ALA A 1 104 ? 15.234 -11.828 1.694 1 95.25 104 ALA A CA 1
ATOM 812 C C . ALA A 1 104 ? 14.961 -10.898 2.875 1 95.25 104 ALA A C 1
ATOM 814 O O . ALA A 1 104 ? 13.805 -10.586 3.176 1 95.25 104 ALA A O 1
ATOM 815 N N . LYS A 1 105 ? 15.977 -10.477 3.477 1 94.81 105 LYS A N 1
ATOM 816 C CA . LYS A 1 105 ? 15.844 -9.57 4.613 1 94.81 105 LYS A CA 1
ATOM 817 C C . LYS A 1 105 ? 15.258 -8.227 4.188 1 94.81 105 LYS A C 1
ATOM 819 O O . LYS A 1 105 ? 14.43 -7.656 4.895 1 94.81 105 LYS A O 1
ATOM 824 N N . VAL A 1 106 ? 15.711 -7.695 3.055 1 95.31 106 VAL A N 1
ATOM 825 C CA . VAL A 1 106 ? 15.195 -6.434 2.531 1 95.31 106 VAL A CA 1
ATOM 826 C C . VAL A 1 106 ? 13.688 -6.551 2.287 1 95.31 106 VAL A C 1
ATOM 828 O O . VAL A 1 106 ? 12.922 -5.676 2.686 1 95.31 106 VAL A O 1
ATOM 831 N N . LEU A 1 107 ? 13.25 -7.641 1.634 1 96.56 107 LEU A N 1
ATOM 832 C CA . LEU A 1 107 ? 11.828 -7.879 1.381 1 96.56 107 LEU A CA 1
ATOM 833 C C . LEU A 1 107 ? 11.039 -7.875 2.684 1 96.56 107 LEU A C 1
ATOM 835 O O . LEU A 1 107 ? 10.023 -7.18 2.797 1 96.56 107 LEU A O 1
ATOM 839 N N . GLU A 1 108 ? 11.508 -8.562 3.652 1 95.75 108 GLU A N 1
ATOM 840 C CA . GLU A 1 108 ? 10.836 -8.656 4.941 1 95.75 108 GLU A CA 1
ATOM 841 C C . GLU A 1 108 ? 10.758 -7.293 5.625 1 95.75 108 GLU A C 1
ATOM 843 O O . GLU A 1 108 ? 9.695 -6.895 6.109 1 95.75 108 GLU A O 1
ATOM 848 N N . LYS A 1 109 ? 11.875 -6.59 5.656 1 94.44 109 LYS A N 1
ATOM 849 C CA . LYS A 1 109 ? 11.922 -5.293 6.324 1 94.44 109 LYS A CA 1
ATOM 850 C C . LYS A 1 109 ? 10.953 -4.305 5.676 1 94.44 109 LYS A C 1
ATOM 852 O O . LYS A 1 109 ? 10.242 -3.58 6.371 1 94.44 109 LYS A O 1
ATOM 857 N N . VAL A 1 110 ? 10.961 -4.262 4.34 1 95.75 110 VAL A N 1
ATOM 858 C CA . VAL A 1 110 ? 10.094 -3.334 3.627 1 95.75 110 VAL A CA 1
ATOM 859 C C . VAL A 1 110 ? 8.633 -3.648 3.945 1 95.75 110 VAL A C 1
ATOM 861 O O . VAL A 1 110 ? 7.844 -2.742 4.227 1 95.75 110 VAL A O 1
ATOM 864 N N . MET A 1 111 ? 8.266 -4.91 3.908 1 96.06 111 MET A N 1
ATOM 865 C CA . MET A 1 111 ? 6.891 -5.328 4.164 1 96.06 111 MET A CA 1
ATOM 866 C C . MET A 1 111 ? 6.504 -5.066 5.617 1 96.06 111 MET A C 1
ATOM 868 O O . MET A 1 111 ? 5.398 -4.594 5.891 1 96.06 111 MET A O 1
ATOM 872 N N . ILE A 1 112 ? 7.363 -5.324 6.523 1 94.69 112 ILE A N 1
ATOM 873 C CA . ILE A 1 112 ? 7.105 -5.082 7.938 1 94.69 112 ILE A CA 1
ATOM 874 C C . ILE A 1 112 ? 6.977 -3.58 8.188 1 94.69 112 ILE A C 1
ATOM 876 O O . ILE A 1 112 ? 6.113 -3.143 8.953 1 94.69 112 ILE A O 1
ATOM 880 N N . ASN A 1 113 ? 7.844 -2.783 7.531 1 93.94 113 ASN A N 1
ATOM 881 C CA . ASN A 1 113 ? 7.746 -1.332 7.656 1 93.94 113 ASN A CA 1
ATOM 882 C C . ASN A 1 113 ? 6.387 -0.819 7.191 1 93.94 113 ASN A C 1
ATOM 884 O O . ASN A 1 113 ? 5.852 0.134 7.758 1 93.94 113 ASN A O 1
ATOM 888 N N . ALA A 1 114 ? 5.887 -1.422 6.121 1 95.56 114 ALA A N 1
ATOM 889 C CA . ALA A 1 114 ? 4.551 -1.057 5.652 1 95.56 114 ALA A CA 1
ATOM 890 C C . ALA A 1 114 ? 3.494 -1.373 6.707 1 95.56 114 ALA A C 1
ATOM 892 O O . ALA A 1 114 ? 2.619 -0.549 6.98 1 95.56 114 ALA A O 1
ATOM 893 N N . ILE A 1 115 ? 3.596 -2.562 7.336 1 95.94 115 ILE A N 1
ATOM 894 C CA . ILE A 1 115 ? 2.666 -2.979 8.383 1 95.94 115 ILE A CA 1
ATOM 895 C C . ILE A 1 115 ? 2.732 -1.999 9.547 1 95.94 115 ILE A C 1
ATOM 897 O O . ILE A 1 115 ? 1.702 -1.52 10.023 1 95.94 115 ILE A O 1
ATOM 901 N N . VAL A 1 116 ? 3.906 -1.675 9.969 1 93.94 116 VAL A N 1
ATOM 902 C CA . VAL A 1 116 ? 4.117 -0.782 11.102 1 93.94 116 VAL A CA 1
ATOM 903 C C . VAL A 1 116 ? 3.539 0.596 10.797 1 93.94 116 VAL A C 1
ATOM 905 O O . VAL A 1 116 ? 2.883 1.206 11.641 1 93.94 116 VAL A O 1
ATOM 908 N N . ALA A 1 117 ? 3.764 1.069 9.594 1 95.25 117 ALA A N 1
ATOM 909 C CA . ALA A 1 117 ? 3.262 2.381 9.188 1 95.25 117 ALA A CA 1
ATOM 910 C C . ALA A 1 117 ? 1.738 2.428 9.242 1 95.25 117 ALA A C 1
ATOM 912 O O . ALA A 1 117 ? 1.158 3.42 9.688 1 95.25 117 ALA A O 1
ATOM 913 N N . ILE A 1 118 ? 1.117 1.37 8.758 1 96.88 118 ILE A N 1
ATOM 914 C CA . ILE A 1 118 ? -0.339 1.303 8.805 1 96.88 118 ILE A CA 1
ATOM 915 C C . ILE A 1 118 ? -0.815 1.285 10.25 1 96.88 118 ILE A C 1
ATOM 917 O O . ILE A 1 118 ? -1.727 2.029 10.625 1 96.88 118 ILE A O 1
ATOM 921 N N . GLN A 1 119 ? -0.166 0.505 11.07 1 95.31 119 GLN A N 1
ATOM 922 C CA . GLN A 1 119 ? -0.528 0.411 12.477 1 95.31 119 GLN A CA 1
ATOM 923 C C . GLN A 1 119 ? -0.322 1.745 13.188 1 95.31 119 GLN A C 1
ATOM 925 O O . GLN A 1 119 ? -1.176 2.18 13.969 1 95.31 119 GLN A O 1
ATOM 930 N N . ASP A 1 120 ? 0.835 2.377 12.938 1 94.06 120 ASP A N 1
ATOM 931 C CA . ASP A 1 120 ? 1.124 3.682 13.523 1 94.06 120 ASP A CA 1
ATOM 932 C C . ASP A 1 120 ? 0.026 4.688 13.195 1 94.06 120 ASP A C 1
ATOM 934 O O . ASP A 1 120 ? -0.41 5.449 14.055 1 94.06 120 ASP A O 1
ATOM 938 N N . THR A 1 121 ? -0.393 4.715 11.953 1 95.94 121 THR A N 1
ATOM 939 C CA . THR A 1 121 ? -1.411 5.66 11.508 1 95.94 121 THR A CA 1
ATOM 940 C C . THR A 1 121 ? -2.752 5.359 12.172 1 95.94 121 THR A C 1
ATOM 942 O O . THR A 1 121 ? -3.461 6.273 12.594 1 95.94 121 THR A O 1
ATOM 945 N N . LEU A 1 122 ? -3.102 4.078 12.32 1 95 122 LEU A N 1
ATOM 946 C CA . LEU A 1 122 ? -4.344 3.688 12.977 1 95 122 LEU A CA 1
ATOM 947 C C . LEU A 1 122 ? -4.371 4.176 14.422 1 95 122 LEU A C 1
ATOM 949 O O . LEU A 1 122 ? -5.438 4.496 14.953 1 95 122 LEU A O 1
ATOM 953 N N . ASP A 1 123 ? -3.25 4.293 15.023 1 92.25 123 ASP A N 1
ATOM 954 C CA . ASP A 1 123 ? -3.146 4.664 16.438 1 92.25 123 ASP A CA 1
ATOM 955 C C . ASP A 1 123 ? -3.469 6.145 16.641 1 92.25 123 ASP A C 1
ATOM 957 O O . ASP A 1 123 ? -3.895 6.547 17.719 1 92.25 123 ASP A O 1
ATOM 961 N N . ILE A 1 124 ? -3.322 6.965 15.617 1 91.69 124 ILE A N 1
ATOM 962 C CA . ILE A 1 124 ? -3.445 8.398 15.875 1 91.69 124 ILE A CA 1
ATOM 963 C C . ILE A 1 124 ? -4.348 9.039 14.82 1 91.69 124 ILE A C 1
ATOM 965 O O . ILE A 1 124 ? -4.52 10.258 14.805 1 91.69 124 ILE A O 1
ATOM 969 N N . VAL A 1 125 ? -4.879 8.25 13.906 1 93.44 125 VAL A N 1
ATOM 970 C CA . VAL A 1 125 ? -5.695 8.781 12.82 1 93.44 125 VAL A CA 1
ATOM 971 C C . VAL A 1 125 ? -6.902 9.523 13.391 1 93.44 125 VAL A C 1
ATOM 973 O O . VAL A 1 125 ? -7.473 9.102 14.398 1 93.44 125 VAL A O 1
ATOM 976 N N . ASP A 1 126 ? -7.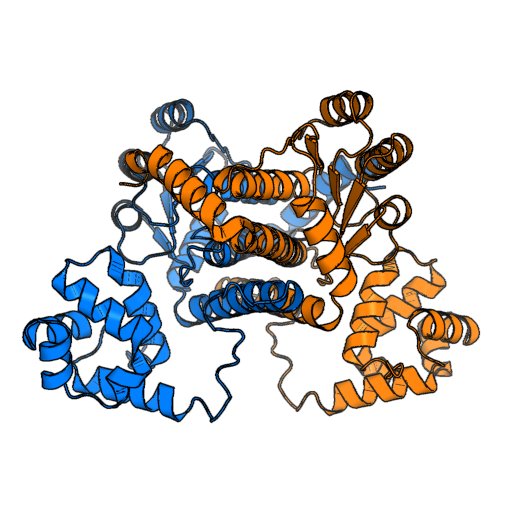246 10.648 12.82 1 94.81 126 ASP A N 1
ATOM 977 C CA . ASP A 1 126 ? -8.414 11.438 13.203 1 94.81 126 ASP A CA 1
ATOM 978 C C . ASP A 1 126 ? -9.68 10.906 12.539 1 94.81 126 ASP A C 1
ATOM 980 O O . ASP A 1 126 ? -10.039 11.336 11.438 1 94.81 126 ASP A O 1
ATOM 984 N N . TYR A 1 127 ? -10.43 10.094 13.211 1 96.12 127 TYR A N 1
ATOM 985 C CA . TYR A 1 127 ? -11.617 9.438 12.68 1 96.12 127 TYR A CA 1
ATOM 986 C C . TYR A 1 127 ? -12.711 10.453 12.375 1 96.12 127 TYR A C 1
ATOM 988 O O . TYR A 1 127 ? -13.492 10.273 11.438 1 96.12 127 TYR A O 1
ATOM 996 N N . VAL A 1 128 ? -12.773 11.5 13.164 1 97.19 128 VAL A N 1
ATOM 997 C CA . VAL A 1 128 ? -13.781 12.531 12.961 1 97.19 128 VAL A CA 1
ATOM 998 C C . VAL A 1 128 ? -13.539 13.234 11.625 1 97.19 128 VAL A C 1
ATOM 1000 O O . VAL A 1 128 ? -14.469 13.438 10.844 1 97.19 128 VAL A O 1
ATOM 1003 N N . THR A 1 129 ? -12.297 13.602 11.43 1 97.81 129 THR A N 1
ATOM 1004 C CA . THR A 1 129 ? -11.953 14.242 10.164 1 97.81 129 THR A CA 1
ATOM 1005 C C . THR A 1 129 ? -12.242 13.305 8.992 1 97.81 129 THR A C 1
ATOM 1007 O O . THR A 1 129 ? -12.789 13.727 7.969 1 97.81 129 THR A O 1
ATOM 1010 N N . PHE A 1 130 ? -11.906 12.023 9.109 1 98.19 130 PHE A N 1
ATOM 1011 C CA . PHE A 1 130 ? -12.188 11.062 8.055 1 98.19 130 PHE A CA 1
ATOM 1012 C C . PHE A 1 130 ? -13.68 10.992 7.766 1 98.19 130 PHE A C 1
ATOM 1014 O O . PHE A 1 130 ? -14.086 10.953 6.605 1 98.19 130 PHE A O 1
ATOM 1021 N N . ASP A 1 131 ? -14.453 10.953 8.805 1 97.62 131 ASP A N 1
ATOM 1022 C CA . ASP A 1 131 ? -15.906 10.914 8.656 1 97.62 131 ASP A CA 1
ATOM 1023 C C . ASP A 1 131 ? -16.422 12.141 7.902 1 97.62 131 ASP A C 1
ATOM 1025 O O . ASP A 1 131 ? -17.266 12.023 7.012 1 97.62 131 ASP A O 1
ATOM 1029 N N . LYS A 1 132 ? -15.93 13.266 8.25 1 98 132 LYS A N 1
ATOM 1030 C CA . LYS A 1 132 ? -16.328 14.508 7.594 1 98 132 LYS A CA 1
ATOM 1031 C C . LYS A 1 132 ? -15.93 14.508 6.121 1 98 132 LYS A C 1
ATOM 1033 O O . LYS A 1 132 ? -16.703 14.945 5.262 1 98 132 LYS A O 1
ATOM 1038 N N . VAL A 1 133 ? -14.711 14.031 5.82 1 98.31 133 VAL A N 1
ATOM 1039 C CA . VAL A 1 133 ? -14.234 13.969 4.445 1 98.31 133 VAL A CA 1
ATOM 1040 C C . VAL A 1 133 ? -15.125 13.039 3.627 1 98.31 133 VAL A C 1
ATOM 1042 O O . VAL A 1 133 ? -15.531 13.375 2.512 1 98.31 133 VAL A O 1
ATOM 1045 N N . ALA A 1 134 ? -15.422 11.875 4.184 1 97.25 134 ALA A N 1
ATOM 1046 C CA . ALA A 1 134 ? -16.328 10.945 3.512 1 97.25 134 ALA A CA 1
ATOM 1047 C C . ALA A 1 134 ? -17.672 11.602 3.223 1 97.25 134 ALA A C 1
ATOM 1049 O O . ALA A 1 134 ? -18.25 11.414 2.148 1 97.25 134 ALA A O 1
ATOM 1050 N N . GLY A 1 135 ? -18.188 12.352 4.172 1 96.38 135 GLY A N 1
ATOM 1051 C CA . GLY A 1 135 ? -19.438 13.078 3.99 1 96.38 135 GLY A CA 1
ATOM 1052 C C . GLY A 1 135 ? -19.375 14.109 2.881 1 96.38 135 GLY A C 1
ATOM 1053 O O . GLY A 1 135 ? -20.297 14.242 2.088 1 96.38 135 GLY A O 1
ATOM 1054 N N . ILE A 1 136 ? -18.281 14.828 2.764 1 97.19 136 ILE A N 1
ATOM 1055 C CA . ILE A 1 136 ? -18.078 15.836 1.729 1 97.19 136 ILE A CA 1
ATOM 1056 C C . ILE A 1 136 ? -18.172 15.188 0.35 1 97.19 136 ILE A C 1
ATOM 1058 O O . ILE A 1 136 ? -18.844 15.711 -0.546 1 97.19 136 ILE A O 1
ATOM 1062 N N . PHE A 1 137 ? -17.484 14.055 0.192 1 96.81 137 PHE A N 1
ATOM 1063 C CA . PHE A 1 137 ? -17.531 13.344 -1.081 1 96.81 137 PHE A CA 1
ATOM 1064 C C . PHE A 1 137 ? -18.953 12.836 -1.366 1 96.81 137 PHE A C 1
ATOM 1066 O O . PHE A 1 137 ? -19.438 12.961 -2.488 1 96.81 137 PHE A O 1
ATOM 1073 N N . ARG A 1 138 ? -19.547 12.289 -0.402 1 94.25 138 ARG A N 1
ATOM 1074 C CA . ARG A 1 138 ? -20.859 11.664 -0.561 1 94.25 138 ARG A CA 1
ATOM 1075 C C . ARG A 1 138 ? -21.922 12.703 -0.91 1 94.25 138 ARG A C 1
ATOM 1077 O O . ARG A 1 138 ? -22.812 12.445 -1.722 1 94.25 138 ARG A O 1
ATOM 1084 N N . ASP A 1 139 ? -21.812 13.844 -0.307 1 93.62 139 ASP A N 1
ATOM 1085 C CA . ASP A 1 139 ? -22.859 14.852 -0.401 1 93.62 139 ASP A CA 1
ATOM 1086 C C . ASP A 1 139 ? -22.547 15.867 -1.501 1 93.62 139 ASP A C 1
ATOM 1088 O O . ASP A 1 139 ? -23.219 16.891 -1.612 1 93.62 139 ASP A O 1
ATOM 1092 N N . LYS A 1 140 ? -21.469 15.555 -2.227 1 94.06 140 LYS A N 1
ATOM 1093 C CA . LYS A 1 140 ? -21.125 16.469 -3.311 1 94.06 140 LYS A CA 1
ATOM 1094 C C . LYS A 1 140 ? -22.281 16.609 -4.301 1 94.06 140 LYS A C 1
ATOM 1096 O O . LYS A 1 140 ? -22.797 15.602 -4.801 1 94.06 140 LYS A O 1
ATOM 1101 N N . PRO A 1 141 ? -22.672 17.844 -4.656 1 93.12 141 PRO A N 1
ATOM 1102 C CA . PRO A 1 141 ? -23.688 18.016 -5.703 1 93.12 141 PRO A CA 1
ATOM 1103 C C . PRO A 1 141 ? -23.234 17.469 -7.051 1 93.12 141 PRO A C 1
ATOM 1105 O O . PRO A 1 141 ? -22.047 17.516 -7.379 1 93.12 141 PRO A O 1
ATOM 1108 N N . ASP A 1 142 ? -24.188 17.047 -7.902 1 90.19 142 ASP A N 1
ATOM 1109 C CA . ASP A 1 142 ? -23.906 16.359 -9.156 1 90.19 142 ASP A CA 1
ATOM 1110 C C . ASP A 1 142 ? -23.219 17.297 -10.148 1 90.19 142 ASP A C 1
ATOM 1112 O O . ASP A 1 142 ? -22.453 16.844 -11 1 90.19 142 ASP A O 1
ATOM 1116 N N . ASP A 1 143 ? -23.453 18.531 -10.039 1 93.25 143 ASP A N 1
ATOM 1117 C CA . ASP A 1 143 ? -22.938 19.484 -11.016 1 93.25 143 ASP A CA 1
ATOM 1118 C C . ASP A 1 143 ? -21.547 19.984 -10.609 1 93.25 143 ASP A C 1
ATOM 1120 O O . ASP A 1 143 ? -20.953 20.812 -11.297 1 93.25 143 ASP A O 1
ATOM 1124 N N . LYS A 1 144 ? -21.047 19.484 -9.5 1 95.94 144 LYS A N 1
ATOM 1125 C CA . LYS A 1 144 ? -19.734 19.906 -9.023 1 95.94 144 LYS A CA 1
ATOM 1126 C C . LYS A 1 144 ? -18.656 18.891 -9.391 1 95.94 144 LYS A C 1
ATOM 1128 O O . LYS A 1 144 ? -18.969 17.75 -9.742 1 95.94 144 LYS A O 1
ATOM 1133 N N . GLN A 1 145 ? -17.484 19.375 -9.375 1 96.62 145 GLN A N 1
ATOM 1134 C CA . GLN A 1 145 ? -16.359 18.562 -9.852 1 96.62 145 GLN A CA 1
ATOM 1135 C C . GLN A 1 145 ? -15.438 18.156 -8.703 1 96.62 145 GLN A C 1
ATOM 1137 O O . GLN A 1 145 ? -15.461 18.781 -7.641 1 96.62 145 GLN A O 1
ATOM 1142 N N . ILE A 1 146 ? -14.766 17.031 -8.938 1 97.81 146 ILE A N 1
ATOM 1143 C CA . ILE A 1 146 ? -13.711 16.578 -8.039 1 97.81 146 ILE A CA 1
ATOM 1144 C C . ILE A 1 146 ? -12.359 16.672 -8.75 1 97.81 146 ILE A C 1
ATOM 1146 O O . ILE A 1 146 ? -12.172 16.078 -9.812 1 97.81 146 ILE A O 1
ATOM 1150 N N . PHE A 1 147 ? -11.453 17.422 -8.156 1 97.25 147 PHE A N 1
ATOM 1151 C CA . PHE A 1 147 ? -10.086 17.562 -8.664 1 97.25 147 PHE A CA 1
ATOM 1152 C C . PHE A 1 147 ? -9.086 16.953 -7.691 1 97.25 147 PHE A C 1
ATOM 1154 O O . PHE A 1 147 ? -9.117 17.234 -6.492 1 97.25 147 PHE A O 1
ATOM 1161 N N . LEU A 1 148 ? -8.258 16.062 -8.219 1 97.94 148 LEU A N 1
ATOM 1162 C CA . LEU A 1 148 ? -7.176 15.445 -7.461 1 97.94 148 LEU A CA 1
ATOM 1163 C C . LEU A 1 148 ? -5.82 15.953 -7.938 1 97.94 148 LEU A C 1
ATOM 1165 O O . LEU A 1 148 ? -5.492 15.844 -9.125 1 97.94 148 LEU A O 1
ATOM 1169 N N . VAL A 1 149 ? -5.012 16.484 -6.988 1 97 149 VAL A N 1
ATOM 1170 C CA . VAL A 1 149 ? -3.781 17.125 -7.438 1 97 149 VAL A CA 1
ATOM 1171 C C . VAL A 1 149 ? -2.605 16.641 -6.598 1 97 149 VAL A C 1
ATOM 1173 O O . VAL A 1 149 ? -2.715 16.516 -5.375 1 97 149 VAL A O 1
ATOM 1176 N N . GLY A 1 150 ? -1.564 16.281 -7.145 1 95.88 150 GLY A N 1
ATOM 1177 C CA . GLY A 1 150 ? -0.297 15.836 -6.586 1 95.88 150 GLY A CA 1
ATOM 1178 C C . GLY A 1 150 ? 0.83 15.82 -7.602 1 95.88 150 GLY A C 1
ATOM 1179 O O . GLY A 1 150 ? 0.589 15.922 -8.805 1 95.88 150 GLY A O 1
ATOM 1180 N N . ASN A 1 151 ? 2.037 15.789 -7.129 1 93.31 151 ASN A N 1
ATOM 1181 C CA . ASN A 1 151 ? 3.205 15.727 -8 1 93.31 151 ASN A CA 1
ATOM 1182 C C . ASN A 1 151 ? 3.973 14.422 -7.816 1 93.31 151 ASN A C 1
ATOM 1184 O O . ASN A 1 151 ? 3.998 13.859 -6.719 1 93.31 151 ASN A O 1
ATOM 1188 N N . GLY A 1 152 ? 4.625 13.969 -8.938 1 89.94 152 GLY A N 1
ATOM 1189 C CA . GLY A 1 152 ? 5.465 12.781 -8.844 1 89.94 152 GLY A CA 1
ATOM 1190 C C . GLY A 1 152 ? 4.738 11.578 -8.273 1 89.94 152 GLY A C 1
ATOM 1191 O O . GLY A 1 152 ? 3.688 11.18 -8.789 1 89.94 152 GLY A O 1
ATOM 1192 N N . GLY A 1 153 ? 5.301 11.062 -7.223 1 90.19 153 GLY A N 1
ATOM 1193 C CA . GLY A 1 153 ? 4.684 9.914 -6.574 1 90.19 153 GLY A CA 1
ATOM 1194 C C . GLY A 1 153 ? 3.277 10.195 -6.078 1 90.19 153 GLY A C 1
ATOM 1195 O O . GLY A 1 153 ? 2.416 9.312 -6.117 1 90.19 153 GLY A O 1
ATOM 1196 N N . SER A 1 154 ? 3.033 11.375 -5.668 1 94.62 154 SER A N 1
ATOM 1197 C CA . SER A 1 154 ? 1.707 11.742 -5.18 1 94.62 154 SER A CA 1
ATOM 1198 C C . SER A 1 154 ? 0.693 11.797 -6.316 1 94.62 154 SER A C 1
ATOM 1200 O O . SER A 1 154 ? -0.49 11.516 -6.113 1 94.62 154 SER A O 1
ATOM 1202 N N . ALA A 1 155 ? 1.179 12.172 -7.531 1 95.06 155 ALA A N 1
ATOM 1203 C CA . ALA A 1 155 ? 0.292 12.18 -8.695 1 95.06 155 ALA A CA 1
ATOM 1204 C C . ALA A 1 155 ? -0.203 10.773 -9.008 1 95.06 155 ALA A C 1
ATOM 1206 O O . ALA A 1 155 ? -1.338 10.594 -9.461 1 95.06 155 ALA A O 1
ATOM 1207 N N . ILE A 1 156 ? 0.63 9.836 -8.781 1 94.38 156 ILE A N 1
ATOM 1208 C CA . ILE A 1 156 ? 0.278 8.438 -9.016 1 94.38 156 ILE A CA 1
ATOM 1209 C C . ILE A 1 156 ? -0.831 8.016 -8.055 1 94.38 156 ILE A C 1
ATOM 1211 O O . ILE A 1 156 ? -1.755 7.301 -8.445 1 94.38 156 ILE A O 1
ATOM 1215 N N . LEU A 1 157 ? -0.813 8.445 -6.82 1 96.38 157 LEU A N 1
ATOM 1216 C CA . LEU A 1 157 ? -1.884 8.195 -5.863 1 96.38 157 LEU A CA 1
ATOM 1217 C C . LEU A 1 157 ? -3.199 8.797 -6.344 1 96.38 157 LEU A C 1
ATOM 1219 O O . LEU A 1 157 ? -4.258 8.188 -6.199 1 96.38 157 LEU A O 1
ATOM 1223 N N . CYS A 1 158 ? -3.086 9.977 -6.902 1 97.44 158 CYS A N 1
ATOM 1224 C CA . CYS A 1 158 ? -4.27 10.633 -7.445 1 97.44 158 CYS A CA 1
ATOM 1225 C C . CYS A 1 158 ? -4.891 9.805 -8.562 1 97.44 158 CYS A C 1
ATOM 1227 O O . CYS A 1 158 ? -6.105 9.609 -8.594 1 97.44 158 CYS A O 1
ATOM 1229 N N . GLU A 1 159 ? -4.047 9.297 -9.43 1 95.69 159 GLU A N 1
ATOM 1230 C CA . GLU A 1 159 ? -4.535 8.477 -10.539 1 95.69 159 GLU A CA 1
ATOM 1231 C C . GLU A 1 159 ? -5.199 7.199 -10.023 1 95.69 159 GLU A C 1
ATOM 1233 O O . GLU A 1 159 ? -6.223 6.77 -10.562 1 95.69 159 GLU A O 1
ATOM 1238 N N . ASP A 1 160 ? -4.598 6.617 -9.086 1 95.06 160 ASP A N 1
ATOM 1239 C CA . ASP A 1 160 ? -5.164 5.406 -8.5 1 95.06 160 ASP A CA 1
ATOM 1240 C C . ASP A 1 160 ? -6.555 5.668 -7.934 1 95.06 160 ASP A C 1
ATOM 1242 O O . ASP A 1 160 ? -7.488 4.898 -8.18 1 95.06 160 ASP A O 1
ATOM 1246 N N . PHE A 1 161 ? -6.703 6.727 -7.16 1 96.94 161 PHE A N 1
ATOM 1247 C CA . PHE A 1 161 ? -7.984 7.074 -6.555 1 96.94 161 PHE A CA 1
ATOM 1248 C C . PHE A 1 161 ? -9.016 7.41 -7.625 1 96.94 161 PHE A C 1
ATOM 1250 O O . PHE A 1 161 ? -10.18 7.027 -7.512 1 96.94 161 PHE A O 1
ATOM 1257 N N . GLN A 1 162 ? -8.547 8.141 -8.656 1 96.62 162 GLN A N 1
ATOM 1258 C CA . GLN A 1 162 ? -9.422 8.445 -9.773 1 96.62 162 GLN A CA 1
ATOM 1259 C C . GLN A 1 162 ? -9.969 7.168 -10.406 1 96.62 162 GLN A C 1
ATOM 1261 O O . GLN A 1 162 ? -11.164 7.074 -10.703 1 96.62 162 GLN A O 1
ATOM 1266 N N . HIS A 1 163 ? -9.094 6.223 -10.617 1 93 163 HIS A N 1
ATOM 1267 C CA . HIS A 1 163 ? -9.469 4.941 -11.203 1 93 163 HIS A CA 1
ATOM 1268 C C . HIS A 1 163 ? -10.523 4.23 -10.367 1 93 163 HIS A C 1
ATOM 1270 O O . HIS A 1 163 ? -11.5 3.701 -10.898 1 93 163 HIS A O 1
ATOM 1276 N N . LYS A 1 164 ? -10.406 4.234 -9.102 1 92.75 164 LYS A N 1
ATOM 1277 C CA . LYS A 1 164 ? -11.336 3.572 -8.188 1 92.75 164 LYS A CA 1
ATOM 1278 C C . LYS A 1 164 ? -12.68 4.289 -8.164 1 92.75 164 LYS A C 1
ATOM 1280 O O . LYS A 1 164 ? -13.734 3.645 -8.188 1 92.75 164 LYS A O 1
ATOM 1285 N N . LEU A 1 165 ? -12.594 5.605 -8.102 1 93.56 165 LEU A N 1
ATOM 1286 C CA . LEU A 1 165 ? -13.828 6.383 -8.094 1 93.56 165 LEU A CA 1
ATOM 1287 C C . LEU A 1 165 ? -14.641 6.113 -9.359 1 93.56 165 LEU A C 1
ATOM 1289 O O . LEU A 1 165 ? -15.867 5.984 -9.297 1 93.56 165 LEU A O 1
ATOM 1293 N N . LEU A 1 166 ? -13.938 6.031 -10.445 1 91.44 166 LEU A N 1
ATOM 1294 C CA . LEU A 1 166 ? -14.602 5.789 -11.727 1 91.44 166 LEU A CA 1
ATOM 1295 C C . LEU A 1 166 ? -15.359 4.465 -11.703 1 91.44 166 LEU A C 1
ATOM 1297 O O . LEU A 1 166 ? -16.422 4.344 -12.305 1 91.44 166 LEU A O 1
ATOM 1301 N N . LYS A 1 167 ? -14.891 3.449 -11.008 1 87.75 167 LYS A N 1
ATOM 1302 C CA . LYS A 1 167 ? -15.508 2.129 -10.906 1 87.75 167 LYS A CA 1
ATOM 1303 C C . LYS A 1 167 ? -16.906 2.219 -10.312 1 87.75 167 LYS A C 1
ATOM 1305 O O . LYS A 1 167 ? -17.766 1.367 -10.586 1 87.75 167 LYS A O 1
ATOM 1310 N N . ILE A 1 168 ? -17.125 3.254 -9.5 1 89.19 168 ILE A N 1
ATOM 1311 C CA . ILE A 1 168 ? -18.422 3.361 -8.867 1 89.19 168 ILE A CA 1
ATOM 1312 C C . ILE A 1 168 ? -19.172 4.574 -9.422 1 89.19 168 ILE A C 1
ATOM 1314 O O . ILE A 1 168 ? -20.078 5.105 -8.773 1 89.19 168 ILE A O 1
ATOM 1318 N N . GLY A 1 169 ? -18.734 5.121 -10.594 1 89.06 169 GLY A N 1
ATOM 1319 C CA . GLY A 1 169 ? -19.469 6.129 -11.344 1 89.06 169 GLY A CA 1
ATOM 1320 C C . GLY A 1 169 ? -19.172 7.543 -10.875 1 89.06 169 GLY A C 1
ATOM 1321 O O . GLY A 1 169 ? -19.922 8.469 -11.18 1 89.06 169 GLY A O 1
ATOM 1322 N N . ILE A 1 170 ? -18.172 7.746 -10.07 1 92.25 170 ILE A N 1
ATOM 1323 C CA . ILE A 1 170 ? -17.797 9.078 -9.625 1 92.25 170 ILE A CA 1
ATOM 1324 C C . ILE A 1 170 ? -16.641 9.602 -10.484 1 92.25 170 ILE A C 1
ATOM 1326 O O . ILE A 1 170 ? -15.57 8.992 -10.539 1 92.25 170 ILE A O 1
ATOM 1330 N N . PHE A 1 171 ? -16.891 10.703 -11.117 1 93.44 171 PHE A N 1
ATOM 1331 C CA . PHE A 1 171 ? -15.891 11.289 -12 1 93.44 171 PHE A CA 1
ATOM 1332 C C . PHE A 1 171 ? -14.977 12.234 -11.234 1 93.44 171 PHE A C 1
ATOM 1334 O O . PHE A 1 171 ? -15.453 13.07 -10.469 1 93.44 171 PHE A O 1
ATOM 1341 N N . ALA A 1 172 ? -13.711 12.062 -11.375 1 96.5 172 ALA A N 1
ATOM 1342 C CA . ALA A 1 172 ? -12.695 12.953 -10.82 1 96.5 172 ALA A CA 1
ATOM 1343 C C . ALA A 1 172 ? -11.641 13.305 -11.859 1 96.5 172 ALA A C 1
ATOM 1345 O O . ALA A 1 172 ? -11.352 12.508 -12.758 1 96.5 172 ALA A O 1
AT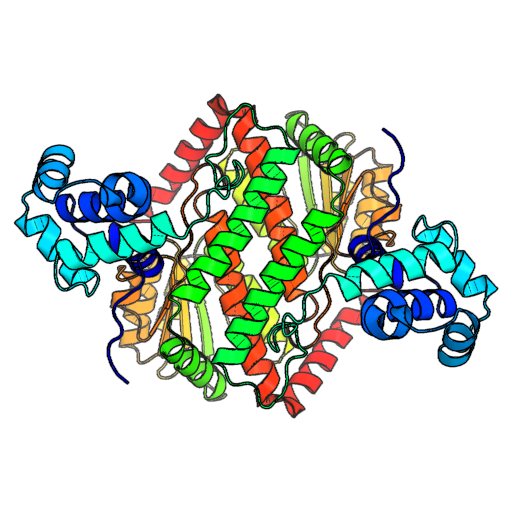OM 1346 N N . HIS A 1 173 ? -11.055 14.445 -11.742 1 96 173 HIS A N 1
ATOM 1347 C CA . HIS A 1 173 ? -10.039 14.922 -12.672 1 96 173 HIS A CA 1
ATOM 1348 C C . HIS A 1 173 ? -8.648 14.906 -12.039 1 96 173 HIS A C 1
ATOM 1350 O O . HIS A 1 173 ? -8.484 15.328 -10.891 1 96 173 HIS A O 1
ATOM 1356 N N . VAL A 1 174 ? -7.711 14.367 -12.734 1 95.75 174 VAL A N 1
ATOM 1357 C CA . VAL A 1 174 ? -6.316 14.375 -12.312 1 95.75 174 VAL A CA 1
ATOM 1358 C C . VAL A 1 174 ? -5.453 14.992 -13.406 1 95.75 174 VAL A C 1
ATOM 1360 O O . VAL A 1 174 ? -5.551 14.617 -14.578 1 95.75 174 VAL A O 1
ATOM 1363 N N . TYR A 1 175 ? -4.621 16 -13.031 1 87 175 TYR A N 1
ATOM 1364 C CA . TYR A 1 175 ? -3.641 16.594 -13.938 1 87 175 TYR A CA 1
ATOM 1365 C C . TYR A 1 175 ? -2.232 16.484 -13.359 1 87 175 TYR A C 1
ATOM 1367 O O . TYR A 1 175 ? -1.968 16.969 -12.258 1 87 175 TYR A O 1
ATOM 1375 N N . LYS A 1 176 ? -1.344 15.898 -14.07 1 86.5 176 LYS A N 1
ATOM 1376 C CA . LYS A 1 176 ? 0.009 15.664 -13.578 1 86.5 176 LYS A CA 1
ATOM 1377 C C . LYS A 1 176 ? 0.93 16.828 -13.906 1 86.5 176 LYS A C 1
ATOM 1379 O O . LYS A 1 176 ? 1.947 17.031 -13.242 1 86.5 176 LYS A O 1
ATOM 1384 N N . ASP A 1 177 ? 0.511 17.578 -14.891 1 87.62 177 ASP A N 1
ATOM 1385 C CA . ASP A 1 177 ? 1.297 18.734 -15.32 1 87.62 177 ASP A CA 1
ATOM 1386 C C . ASP A 1 177 ? 0.95 19.969 -14.5 1 87.62 177 ASP A C 1
ATOM 1388 O O . ASP A 1 177 ? -0.223 20.328 -14.367 1 87.62 177 ASP A O 1
ATOM 1392 N N . THR A 1 178 ? 2.006 20.625 -14.016 1 88.44 178 THR A N 1
ATOM 1393 C CA . THR A 1 178 ? 1.806 21.75 -13.094 1 88.44 178 THR A CA 1
ATOM 1394 C C . THR A 1 178 ? 1.062 22.891 -13.789 1 88.44 178 THR A C 1
ATOM 1396 O O . THR A 1 178 ? 0.238 23.562 -13.172 1 88.44 178 THR A O 1
ATOM 1399 N N . HIS A 1 179 ? 1.367 23.078 -15.07 1 86.62 179 HIS A N 1
ATOM 1400 C CA . HIS A 1 179 ? 0.67 24.125 -15.82 1 86.62 179 HIS A CA 1
ATOM 1401 C C . HIS A 1 179 ? -0.823 23.828 -15.906 1 86.62 179 HIS A C 1
ATOM 1403 O O . HIS A 1 179 ? -1.649 24.719 -15.68 1 86.62 179 HIS A O 1
ATOM 1409 N N . MET A 1 180 ? -1.166 22.656 -16.172 1 88.62 180 MET A N 1
ATOM 1410 C CA . MET A 1 180 ? -2.566 22.25 -16.234 1 88.62 180 MET A CA 1
ATOM 1411 C C . MET A 1 180 ? -3.221 22.328 -14.867 1 88.62 180 MET A C 1
ATOM 1413 O O . MET A 1 180 ? -4.398 22.656 -14.75 1 88.62 180 MET A O 1
ATOM 1417 N N . GLN A 1 181 ? -2.426 21.984 -13.859 1 91.62 181 GLN A N 1
ATOM 1418 C CA . GLN A 1 181 ? -2.938 22.062 -12.492 1 91.62 181 GLN A CA 1
ATOM 1419 C C . GLN A 1 181 ? -3.371 23.484 -12.141 1 91.62 181 GLN A C 1
ATOM 1421 O O . GLN A 1 181 ? -4.438 23.688 -11.555 1 91.62 181 GLN A O 1
ATOM 1426 N N . PHE A 1 182 ? -2.605 24.422 -12.57 1 89.12 182 PHE A N 1
ATOM 1427 C CA . PHE A 1 182 ? -2.969 25.812 -12.289 1 89.12 182 PHE A CA 1
ATOM 1428 C C . PHE A 1 182 ? -4.117 26.266 -13.188 1 89.12 182 PHE A C 1
ATOM 1430 O O . PHE A 1 182 ? -4.977 27.031 -12.758 1 89.12 182 PHE A O 1
ATOM 1437 N N . MET A 1 183 ? -4.129 25.812 -14.422 1 86.25 183 MET A N 1
ATOM 1438 C CA . MET A 1 183 ? -5.215 26.172 -15.336 1 86.25 183 MET A CA 1
ATOM 1439 C C . MET A 1 183 ? -6.562 25.734 -14.766 1 86.25 183 MET A C 1
ATOM 1441 O O . MET A 1 183 ? -7.52 26.5 -14.773 1 86.25 183 MET A O 1
ATOM 1445 N N . PHE A 1 184 ? -6.645 24.547 -14.273 1 85.44 184 PHE A N 1
ATOM 1446 C CA . PHE A 1 184 ? -7.949 24.109 -13.781 1 85.44 184 PHE A CA 1
ATOM 1447 C C . PHE A 1 184 ? -8.328 24.875 -12.516 1 85.44 184 PHE A C 1
ATOM 1449 O O . PHE A 1 184 ? -9.508 25.016 -12.195 1 85.44 184 PHE A O 1
ATOM 1456 N N . THR A 1 185 ? -7.305 25.234 -11.734 1 89.12 185 THR A N 1
ATOM 1457 C CA . THR A 1 185 ? -7.566 25.969 -10.508 1 89.12 185 THR A CA 1
ATOM 1458 C C . THR A 1 185 ? -8.398 27.219 -10.789 1 89.12 185 THR A C 1
ATOM 1460 O O . THR A 1 185 ? -9.25 27.609 -9.992 1 89.12 185 THR A O 1
ATOM 1463 N N . SER A 1 186 ? -8.141 27.812 -11.945 1 89.81 186 SER A N 1
ATOM 1464 C CA . SER A 1 186 ? -8.859 29.031 -12.328 1 89.81 186 SER A CA 1
ATOM 1465 C C . SER A 1 186 ? -10.32 28.719 -12.656 1 89.81 186 SER A C 1
ATOM 1467 O O . SER A 1 186 ? -11.148 29.625 -12.703 1 89.81 186 SER A O 1
ATOM 1469 N N . LEU A 1 187 ? -10.664 27.5 -12.852 1 91.69 187 LEU A N 1
ATOM 1470 C CA . LEU A 1 187 ? -12.008 27.109 -13.258 1 91.69 187 LEU A CA 1
ATOM 1471 C C . LEU A 1 187 ? -12.781 26.516 -12.086 1 91.69 187 LEU A C 1
ATOM 1473 O O . LEU A 1 187 ? -13.945 26.156 -12.219 1 91.69 187 LEU A O 1
ATOM 1477 N N . ILE A 1 188 ? -12.133 26.422 -10.914 1 93.81 188 ILE A N 1
ATOM 1478 C CA . ILE A 1 188 ? -12.758 25.859 -9.719 1 93.81 188 ILE A CA 1
ATOM 1479 C C . ILE A 1 188 ? -13.938 26.719 -9.297 1 93.81 188 ILE A C 1
ATOM 1481 O O . ILE A 1 188 ? -13.859 27.953 -9.336 1 93.81 188 ILE A O 1
ATOM 1485 N N . ARG A 1 189 ? -15.023 26.109 -8.961 1 95 189 ARG A N 1
ATOM 1486 C CA . ARG A 1 189 ? -16.25 26.766 -8.5 1 95 189 ARG A CA 1
ATOM 1487 C C . ARG A 1 189 ? -16.547 26.406 -7.055 1 95 189 ARG A C 1
ATOM 1489 O O . ARG A 1 189 ? -16 25.438 -6.52 1 95 189 ARG A O 1
ATOM 1496 N N . GLU A 1 190 ? -17.422 27.219 -6.508 1 96.25 190 GLU A N 1
ATOM 1497 C CA . GLU A 1 190 ? -17.891 26.953 -5.156 1 96.25 190 GLU A CA 1
ATOM 1498 C C . GLU A 1 190 ? -18.531 25.562 -5.066 1 96.25 190 GLU A C 1
ATOM 1500 O O . GLU A 1 190 ? -19.359 25.203 -5.906 1 96.25 190 GLU A O 1
ATOM 1505 N N . GLY A 1 191 ? -18.047 24.797 -4.141 1 96.5 191 GLY A N 1
ATOM 1506 C CA . GLY A 1 191 ? -18.641 23.484 -3.936 1 96.5 191 GLY A CA 1
ATOM 1507 C C . GLY A 1 191 ? -17.859 22.359 -4.574 1 96.5 191 GLY A C 1
ATOM 1508 O O . GLY A 1 191 ? -18.078 21.188 -4.254 1 96.5 191 GLY A O 1
ATOM 1509 N N . ASP A 1 192 ? -16.969 22.688 -5.52 1 97.88 192 ASP A N 1
ATOM 1510 C CA . ASP A 1 192 ? -16.062 21.672 -6.031 1 97.88 192 ASP A CA 1
ATOM 1511 C C . ASP A 1 192 ? -15.219 21.078 -4.902 1 97.88 192 ASP A C 1
ATOM 1513 O O . ASP A 1 192 ? -15.07 21.688 -3.842 1 97.88 192 ASP A O 1
ATOM 1517 N N . ILE A 1 193 ? -14.781 19.859 -5.094 1 98.44 193 ILE A N 1
ATOM 1518 C CA . ILE A 1 193 ? -13.867 19.234 -4.145 1 98.44 193 ILE A CA 1
ATOM 1519 C C . ILE A 1 193 ? -12.453 19.203 -4.723 1 98.44 193 ILE A C 1
ATOM 1521 O O . ILE A 1 193 ? -12.25 18.766 -5.859 1 98.44 193 ILE A O 1
ATOM 1525 N N . VAL A 1 194 ? -11.5 19.719 -4.035 1 98.38 194 VAL A N 1
ATOM 1526 C CA . VAL A 1 194 ? -10.086 19.641 -4.41 1 98.38 194 VAL A CA 1
ATOM 1527 C C . VAL A 1 194 ? -9.312 18.875 -3.334 1 98.38 194 VAL A C 1
ATOM 1529 O O . VAL A 1 194 ? -9.25 19.312 -2.184 1 98.38 194 VAL A O 1
ATOM 1532 N N . LEU A 1 195 ? -8.781 17.75 -3.709 1 98.56 195 LEU A N 1
ATOM 1533 C CA . LEU A 1 195 ? -7.941 16.938 -2.826 1 98.56 195 LEU A CA 1
ATOM 1534 C C . LEU A 1 195 ? -6.48 17.031 -3.252 1 98.56 195 LEU A C 1
ATOM 1536 O O . LEU A 1 195 ? -6.129 16.625 -4.367 1 98.56 195 LEU A O 1
ATOM 1540 N N . GLY A 1 196 ? -5.641 17.625 -2.418 1 98.12 196 GLY A N 1
ATOM 1541 C CA . GLY A 1 196 ? -4.211 17.703 -2.662 1 98.12 196 GLY A CA 1
ATOM 1542 C C . GLY A 1 196 ? -3.4 16.719 -1.856 1 98.12 196 GLY A C 1
ATOM 1543 O O . GLY A 1 196 ? -3.596 16.578 -0.646 1 98.12 196 GLY A O 1
ATOM 1544 N N . ILE A 1 197 ? -2.512 15.969 -2.533 1 97.94 197 ILE A N 1
ATOM 1545 C CA . ILE A 1 197 ? -1.65 15 -1.875 1 97.94 197 ILE A CA 1
ATOM 1546 C C . ILE A 1 197 ? -0.199 15.469 -1.934 1 97.94 197 ILE A C 1
ATOM 1548 O O . ILE A 1 197 ? 0.325 15.75 -3.014 1 97.94 197 ILE A O 1
ATOM 1552 N N . SER A 1 198 ? 0.395 15.594 -0.812 1 95.81 198 SER A N 1
ATOM 1553 C CA . SER A 1 198 ? 1.799 15.961 -0.661 1 95.81 198 SER A CA 1
ATOM 1554 C C . SER A 1 198 ? 2.42 15.289 0.559 1 95.81 198 SER A C 1
ATOM 1556 O O . SER A 1 198 ? 1.979 15.508 1.688 1 95.81 198 SER A O 1
ATOM 1558 N N . HIS A 1 199 ? 3.471 14.523 0.332 1 92.88 199 HIS A N 1
ATOM 1559 C CA . HIS A 1 199 ? 4.07 13.766 1.423 1 92.88 199 HIS A CA 1
ATOM 1560 C C . HIS A 1 199 ? 4.559 14.688 2.535 1 92.88 199 HIS A C 1
ATOM 1562 O O . HIS A 1 199 ? 4.133 14.555 3.686 1 92.88 199 HIS A O 1
ATOM 1568 N N . THR A 1 200 ? 5.309 15.641 2.178 1 91.81 200 THR A N 1
ATOM 1569 C CA . THR A 1 200 ? 5.883 16.547 3.166 1 91.81 200 THR A CA 1
ATOM 1570 C C . THR A 1 200 ? 4.867 17.609 3.58 1 91.81 200 THR A C 1
ATOM 1572 O O . THR A 1 200 ? 5.047 18.281 4.598 1 91.81 200 THR A O 1
ATOM 1575 N N . GLY A 1 201 ? 3.875 17.844 2.742 1 95.69 201 GLY A N 1
ATOM 1576 C CA . GLY A 1 201 ? 2.904 18.906 2.953 1 95.69 201 GLY A CA 1
ATOM 1577 C C . GLY A 1 201 ? 3.441 20.281 2.604 1 95.69 201 GLY A C 1
ATOM 1578 O O . GLY A 1 201 ? 2.799 21.281 2.889 1 95.69 201 GLY A O 1
ATOM 1579 N N . ALA A 1 202 ? 4.59 20.281 1.967 1 93.88 202 ALA A N 1
ATOM 1580 C CA . ALA A 1 202 ? 5.242 21.562 1.741 1 93.88 202 ALA A CA 1
ATOM 1581 C C . ALA A 1 202 ? 5.449 21.828 0.251 1 93.88 202 ALA A C 1
ATOM 1583 O O . ALA A 1 202 ? 6.094 22.797 -0.134 1 93.88 202 ALA A O 1
ATOM 1584 N N . THR A 1 203 ? 4.914 20.938 -0.596 1 93.5 203 THR A N 1
ATOM 1585 C CA . THR A 1 203 ? 5.055 21.156 -2.031 1 93.5 203 THR A CA 1
ATOM 1586 C C . THR A 1 203 ? 4.371 22.453 -2.459 1 93.5 203 THR A C 1
ATOM 1588 O O . THR A 1 203 ? 3.145 22.547 -2.408 1 93.5 203 THR A O 1
ATOM 1591 N N . LYS A 1 204 ? 5.09 23.375 -2.951 1 94.06 204 LYS A N 1
ATOM 1592 C CA . LYS A 1 204 ? 4.672 24.766 -3.111 1 94.06 204 LYS A CA 1
ATOM 1593 C C . LYS A 1 204 ? 3.453 24.875 -4.02 1 94.06 204 LYS A C 1
ATOM 1595 O O . LYS A 1 204 ? 2.469 25.531 -3.674 1 94.06 204 LYS A O 1
ATOM 1600 N N . ASN A 1 205 ? 3.557 24.297 -5.223 1 93.75 205 ASN A N 1
ATOM 1601 C CA . ASN A 1 205 ? 2.449 24.438 -6.164 1 93.75 205 ASN A CA 1
ATOM 1602 C C . ASN A 1 205 ? 1.177 23.781 -5.637 1 93.75 205 ASN A C 1
ATOM 1604 O O . ASN A 1 205 ? 0.077 24.297 -5.844 1 93.75 205 ASN A O 1
ATOM 1608 N N . ILE A 1 206 ? 1.285 22.672 -4.906 1 96.5 206 ILE A N 1
ATOM 1609 C CA . ILE A 1 206 ? 0.111 22 -4.359 1 96.5 206 ILE A CA 1
ATOM 1610 C C . ILE A 1 206 ? -0.514 22.859 -3.264 1 96.5 206 ILE A C 1
ATOM 1612 O O . ILE A 1 206 ? -1.735 23.016 -3.211 1 96.5 206 ILE A O 1
ATOM 1616 N N . VAL A 1 207 ? 0.368 23.406 -2.408 1 97 207 VAL A N 1
ATOM 1617 C CA . VAL A 1 207 ? -0.093 24.297 -1.348 1 97 207 VAL A CA 1
ATOM 1618 C C . VAL A 1 207 ? -0.816 25.484 -1.957 1 97 207 VAL A C 1
ATOM 1620 O O . VAL A 1 207 ? -1.912 25.844 -1.521 1 97 207 VAL A O 1
ATOM 1623 N N . GLN A 1 208 ? -0.252 26.016 -2.969 1 96.5 208 GLN A N 1
ATOM 1624 C CA . GLN A 1 208 ? -0.832 27.188 -3.623 1 96.5 208 GLN A CA 1
ATOM 1625 C C . GLN A 1 208 ? -2.174 26.844 -4.266 1 96.5 208 GLN A C 1
ATOM 1627 O O . GLN A 1 208 ? -3.121 27.625 -4.188 1 96.5 208 GLN A O 1
ATOM 1632 N N . ILE A 1 209 ? -2.275 25.75 -4.879 1 96.56 209 ILE A N 1
ATOM 1633 C CA . ILE A 1 209 ? -3.5 25.312 -5.543 1 96.56 209 ILE A CA 1
ATOM 1634 C C . ILE A 1 209 ? -4.621 25.172 -4.512 1 96.56 209 ILE A C 1
ATOM 1636 O O . ILE A 1 209 ? -5.738 25.641 -4.727 1 96.56 209 ILE A O 1
ATOM 1640 N N . LEU A 1 210 ? -4.312 24.531 -3.402 1 97.81 210 LEU A N 1
ATOM 1641 C CA . LEU A 1 210 ? -5.332 24.344 -2.375 1 97.81 210 LEU A CA 1
ATOM 1642 C C . LEU A 1 210 ? -5.75 25.688 -1.781 1 97.81 210 LEU A C 1
ATOM 1644 O O . LEU A 1 210 ? -6.926 25.906 -1.489 1 97.81 210 LEU A O 1
ATOM 1648 N N . LYS A 1 211 ? -4.758 26.547 -1.586 1 97.44 211 LYS A N 1
ATOM 1649 C CA . LYS A 1 211 ? -5.059 27.891 -1.073 1 97.44 211 LYS A CA 1
ATOM 1650 C C . LYS A 1 211 ? -6.02 28.625 -1.997 1 97.44 211 LYS A C 1
ATOM 1652 O O . LYS A 1 211 ? -7.027 29.172 -1.544 1 97.44 211 LYS A O 1
ATOM 1657 N N . LEU A 1 212 ? -5.762 28.656 -3.262 1 96.56 212 LEU A N 1
ATOM 1658 C CA . LEU A 1 212 ? -6.59 29.328 -4.258 1 96.56 212 LEU A CA 1
ATOM 1659 C C . LEU A 1 212 ? -7.965 28.672 -4.352 1 96.56 212 LEU A C 1
ATOM 1661 O O . LEU A 1 212 ? -8.977 29.359 -4.457 1 96.56 212 LEU A O 1
ATOM 1665 N N . ALA A 1 213 ? -7.992 27.328 -4.336 1 97.19 213 ALA A N 1
ATOM 1666 C CA . ALA A 1 213 ? -9.258 26.609 -4.383 1 97.19 213 ALA A CA 1
ATOM 1667 C C . ALA A 1 213 ? -10.148 26.984 -3.205 1 97.19 213 ALA A C 1
ATOM 1669 O O . ALA A 1 213 ? -11.359 27.188 -3.373 1 97.19 213 ALA A O 1
ATOM 1670 N N . ARG A 1 214 ? -9.523 27.062 -2.043 1 97.06 214 ARG A N 1
ATOM 1671 C CA . ARG A 1 214 ? -10.266 27.438 -0.843 1 97.06 214 ARG A CA 1
ATOM 1672 C C . ARG A 1 214 ? -10.844 28.844 -0.977 1 97.06 214 ARG A C 1
ATOM 1674 O O . ARG A 1 214 ? -12 29.078 -0.612 1 97.06 214 ARG A O 1
ATOM 1681 N N . GLN A 1 215 ? -10.109 29.719 -1.521 1 96.06 215 GLN A N 1
ATOM 1682 C CA . GLN A 1 215 ? -10.539 31.094 -1.726 1 96.06 215 GLN A CA 1
ATOM 1683 C C . GLN A 1 215 ? -11.719 31.172 -2.689 1 96.06 215 GLN A C 1
ATOM 1685 O O . GLN A 1 215 ? -12.562 32.062 -2.576 1 96.06 215 GLN A O 1
ATOM 1690 N N . GLN A 1 216 ? -11.789 30.219 -3.58 1 95.19 216 GLN A N 1
ATOM 1691 C CA . GLN A 1 216 ? -12.852 30.203 -4.582 1 95.19 216 GLN A CA 1
ATOM 1692 C C . GLN A 1 216 ? -14.086 29.469 -4.055 1 95.19 216 GLN A C 1
ATOM 1694 O O . GLN A 1 216 ? -15.078 29.328 -4.766 1 95.19 216 GLN A O 1
ATOM 1699 N N . GLY A 1 217 ? -14 28.969 -2.791 1 96.19 217 GLY A N 1
ATOM 1700 C CA . GLY A 1 217 ? -15.164 28.375 -2.146 1 96.19 217 GLY A CA 1
ATOM 1701 C C . GLY A 1 217 ? -15.234 26.875 -2.309 1 96.19 217 GLY A C 1
ATOM 1702 O O . GLY A 1 217 ? -16.234 26.25 -1.956 1 96.19 217 GLY A O 1
ATOM 1703 N N . ALA A 1 218 ? -14.211 26.234 -2.865 1 97.75 218 ALA A N 1
ATOM 1704 C CA . ALA A 1 218 ? -14.164 24.781 -2.99 1 97.75 218 ALA A CA 1
ATOM 1705 C C . ALA A 1 218 ? -13.953 24.125 -1.63 1 97.75 218 ALA A C 1
ATOM 1707 O O . ALA A 1 218 ? -13.469 24.75 -0.69 1 97.75 218 ALA A O 1
ATOM 1708 N N . ARG A 1 219 ? -14.438 22.891 -1.476 1 98.12 219 ARG A N 1
ATOM 1709 C CA . ARG A 1 219 ? -14.047 22.047 -0.357 1 98.12 219 ARG A CA 1
ATOM 1710 C C . ARG A 1 219 ? -12.633 21.484 -0.553 1 98.12 219 ARG A C 1
ATOM 1712 O O . ARG A 1 219 ? -12.367 20.797 -1.533 1 98.12 219 ARG A O 1
ATOM 1719 N N . THR A 1 220 ? -11.734 21.906 0.309 1 98.56 220 THR A N 1
ATOM 1720 C CA . THR A 1 220 ? -10.336 21.547 0.13 1 98.56 220 THR A CA 1
ATOM 1721 C C . THR A 1 220 ? -9.906 20.516 1.172 1 98.56 220 THR A C 1
ATOM 1723 O O . THR A 1 220 ? -10.125 20.703 2.369 1 98.56 220 THR A O 1
ATOM 1726 N N . ILE A 1 221 ? -9.352 19.422 0.714 1 98.75 221 ILE A N 1
ATOM 1727 C CA . ILE A 1 221 ? -8.867 18.312 1.538 1 98.75 221 ILE A CA 1
ATOM 1728 C C . ILE A 1 221 ? -7.402 18.031 1.221 1 98.75 221 ILE A C 1
ATOM 1730 O O . ILE A 1 221 ? -7.004 18.031 0.054 1 98.75 221 ILE A O 1
ATOM 1734 N N . SER A 1 222 ? -6.562 17.859 2.201 1 98.56 222 SER A N 1
ATOM 1735 C CA . SER A 1 222 ? -5.18 17.469 1.979 1 98.56 222 SER A CA 1
ATOM 1736 C C . SER A 1 222 ? -4.906 16.078 2.555 1 98.56 222 SER A C 1
ATOM 1738 O O . SER A 1 222 ? -5.551 15.664 3.52 1 98.56 222 SER A O 1
ATOM 1740 N N . LEU A 1 223 ? -4.117 15.344 1.913 1 98.38 223 LEU A N 1
ATOM 1741 C CA . LEU A 1 223 ? -3.533 14.094 2.381 1 98.38 223 LEU A CA 1
ATOM 1742 C C . LEU A 1 223 ? -2.014 14.203 2.467 1 98.38 223 LEU A C 1
ATOM 1744 O O . LEU A 1 223 ? -1.347 14.453 1.461 1 98.38 223 LEU A O 1
ATOM 1748 N N . THR A 1 224 ? -1.443 14.086 3.676 1 97.56 224 THR A N 1
ATOM 1749 C CA . THR A 1 224 ? -0.021 14.312 3.912 1 97.56 224 THR A CA 1
ATOM 1750 C C . THR A 1 224 ? 0.498 13.383 5.004 1 97.56 224 THR A C 1
ATOM 1752 O O . THR A 1 224 ? -0.26 12.578 5.559 1 97.56 224 THR A O 1
ATOM 1755 N N . ASN A 1 225 ? 1.851 13.367 5.207 1 95.94 225 ASN A N 1
ATOM 1756 C CA . ASN A 1 225 ? 2.451 12.492 6.211 1 95.94 225 ASN A CA 1
ATOM 1757 C C . ASN A 1 225 ? 2.73 13.234 7.512 1 95.94 225 ASN A C 1
ATOM 1759 O O . ASN A 1 225 ? 3.162 12.641 8.5 1 95.94 225 ASN A O 1
ATOM 1763 N N . TYR A 1 226 ? 2.537 14.555 7.551 1 94.12 226 TYR A N 1
ATOM 1764 C CA . TYR A 1 226 ? 2.912 15.359 8.703 1 94.12 226 TYR A CA 1
ATOM 1765 C C . TYR A 1 226 ? 1.772 16.281 9.117 1 94.12 226 TYR A C 1
ATOM 1767 O O . TYR A 1 226 ? 1.202 16.984 8.281 1 94.12 226 TYR A O 1
ATOM 1775 N N . MET A 1 227 ? 1.722 16.188 10.461 1 92.5 227 MET A N 1
ATOM 1776 C CA . MET A 1 227 ? 0.734 17.094 11.031 1 92.5 227 MET A CA 1
ATOM 1777 C C . MET A 1 227 ? 1.257 18.531 11.039 1 92.5 227 MET A C 1
ATOM 1779 O O . MET A 1 227 ? 2.467 18.75 11.102 1 92.5 227 MET A O 1
ATOM 1783 N N . HIS A 1 228 ? 0.442 19.516 10.719 1 90.69 228 HIS A N 1
ATOM 1784 C CA . HIS A 1 228 ? 0.772 20.938 10.781 1 90.69 228 HIS A CA 1
ATOM 1785 C C . HIS A 1 228 ? 1.784 21.312 9.703 1 90.69 228 HIS A C 1
ATOM 1787 O O . HIS A 1 228 ? 2.805 21.938 9.992 1 90.69 228 HIS A O 1
ATOM 1793 N N . SER A 1 229 ? 1.666 20.984 8.578 1 93.69 229 SER A N 1
ATOM 1794 C CA . SER A 1 229 ? 2.451 21.359 7.402 1 93.69 229 SER A CA 1
ATOM 1795 C C . SER A 1 229 ? 1.756 22.438 6.586 1 93.69 229 SER A C 1
ATOM 1797 O O . SER A 1 229 ? 0.575 22.719 6.801 1 93.69 229 SER A O 1
ATOM 1799 N N . PRO A 1 230 ? 2.471 23.094 5.742 1 95.69 230 PRO A N 1
ATOM 1800 C CA . PRO A 1 230 ? 1.862 24.172 4.965 1 95.69 230 PRO A CA 1
ATOM 1801 C C . PRO A 1 230 ? 0.557 23.766 4.293 1 95.69 230 PRO A C 1
ATOM 1803 O O . PRO A 1 230 ? -0.412 24.531 4.289 1 95.69 230 PRO A O 1
ATOM 1806 N N . ILE A 1 231 ? 0.475 22.578 3.814 1 97.25 231 ILE A N 1
ATOM 1807 C CA . ILE A 1 231 ? -0.713 22.141 3.09 1 97.25 231 ILE A CA 1
ATOM 1808 C C . ILE A 1 231 ? -1.889 22 4.055 1 97.25 231 ILE A C 1
ATOM 1810 O O . ILE A 1 231 ? -3.037 22.266 3.684 1 97.25 231 ILE A O 1
ATOM 1814 N N . THR A 1 232 ? -1.58 21.578 5.312 1 97.06 232 THR A N 1
ATOM 1815 C CA . THR A 1 232 ? -2.646 21.422 6.293 1 97.06 232 THR A CA 1
ATOM 1816 C C . THR A 1 232 ? -3.191 22.781 6.727 1 97.06 232 THR A C 1
ATOM 1818 O O . THR A 1 232 ? -4.352 22.891 7.125 1 97.06 232 THR A O 1
ATOM 1821 N N . GLU A 1 233 ? -2.441 23.812 6.602 1 96.25 233 GLU A N 1
ATOM 1822 C CA . GLU A 1 233 ? -2.838 25.172 6.996 1 96.25 233 GLU A CA 1
ATOM 1823 C C . GLU A 1 233 ? -3.811 25.781 5.992 1 96.25 233 GLU A C 1
ATOM 1825 O O . GLU A 1 233 ? -4.648 26.609 6.352 1 96.25 233 GLU A O 1
ATOM 1830 N N . VAL A 1 234 ? -3.709 25.359 4.809 1 97.12 234 VAL A N 1
ATOM 1831 C CA . VAL A 1 234 ? -4.504 26 3.77 1 97.12 234 VAL A CA 1
ATOM 1832 C C . VAL A 1 234 ? -5.676 25.109 3.383 1 97.12 234 VAL A C 1
ATOM 1834 O O . VAL A 1 234 ? -6.48 25.469 2.52 1 97.12 234 VAL A O 1
ATOM 1837 N N . SER A 1 235 ? -5.797 23.906 3.941 1 97.69 235 SER A N 1
ATOM 1838 C CA . SER A 1 235 ? -6.867 22.969 3.629 1 97.69 235 SER A CA 1
ATOM 1839 C C . SER A 1 235 ? -8 23.062 4.641 1 97.69 235 SER A C 1
ATOM 1841 O O . SER A 1 235 ? -7.766 23.312 5.824 1 97.69 235 SER A O 1
ATOM 1843 N N . GLU A 1 236 ? -9.227 22.875 4.207 1 97.75 236 GLU A N 1
ATOM 1844 C CA . GLU A 1 236 ? -10.367 22.797 5.109 1 97.75 236 GLU A CA 1
ATOM 1845 C C . GLU A 1 236 ? -10.25 21.594 6.051 1 97.75 236 GLU A C 1
ATOM 1847 O O . GLU A 1 236 ? -10.586 21.703 7.234 1 97.75 236 GLU A O 1
ATOM 1852 N N . MET A 1 237 ? -9.805 20.453 5.551 1 97.44 237 MET A N 1
ATOM 1853 C CA . MET A 1 237 ? -9.609 19.203 6.293 1 97.44 237 MET A CA 1
ATOM 1854 C C . MET A 1 237 ? -8.336 18.5 5.84 1 97.44 237 MET A C 1
ATOM 1856 O O . MET A 1 237 ? -7.941 18.594 4.676 1 97.44 237 MET A O 1
ATOM 1860 N N . SER A 1 238 ? -7.73 17.828 6.762 1 98 238 SER A N 1
ATOM 1861 C CA . SER A 1 238 ? -6.504 17.109 6.414 1 98 238 SER A CA 1
ATOM 1862 C C . SER A 1 238 ? -6.543 15.672 6.926 1 98 238 SER A C 1
ATOM 1864 O O . SER A 1 238 ? -6.863 15.43 8.094 1 98 238 SER A O 1
ATOM 1866 N N . LEU A 1 239 ? -6.332 14.773 6.008 1 98 239 LEU A N 1
ATOM 1867 C CA . LEU A 1 239 ? -6.016 13.398 6.367 1 98 239 LEU A CA 1
ATOM 1868 C C . LEU A 1 239 ? -4.508 13.203 6.496 1 98 239 LEU A C 1
ATOM 1870 O O . LEU A 1 239 ? -3.74 13.703 5.668 1 98 239 LEU A O 1
ATOM 1874 N N . VAL A 1 240 ? -4.098 12.523 7.57 1 96.56 240 VAL A N 1
ATOM 1875 C CA . VAL A 1 240 ? -2.666 12.453 7.84 1 96.56 240 VAL A CA 1
ATOM 1876 C C . VAL A 1 240 ? -2.254 11 8.07 1 96.56 240 VAL A C 1
ATOM 1878 O O . VAL A 1 240 ? -2.865 10.289 8.875 1 96.56 240 VAL A O 1
ATOM 1881 N N . SER A 1 241 ? -1.329 10.539 7.258 1 95.06 241 SER A N 1
ATOM 1882 C CA . SER A 1 241 ? -0.593 9.32 7.57 1 95.06 241 SER A CA 1
ATOM 1883 C C . SER A 1 241 ? 0.584 9.602 8.5 1 95.06 241 SER A C 1
ATOM 1885 O O . SER A 1 241 ? 0.997 10.758 8.648 1 95.06 241 SER A O 1
ATOM 1887 N N . THR A 1 242 ? 1.056 8.602 9.219 1 91.38 242 THR A N 1
ATOM 1888 C CA . THR A 1 242 ? 2.207 8.766 10.102 1 91.38 242 THR A CA 1
ATOM 1889 C C . THR A 1 242 ? 3.205 7.629 9.906 1 91.38 242 THR A C 1
ATOM 1891 O O . THR A 1 242 ? 3.234 6.68 10.695 1 91.38 242 THR A O 1
ATOM 1894 N N . ALA A 1 243 ? 3.895 7.707 8.82 1 92.31 243 ALA A N 1
ATOM 1895 C CA . ALA A 1 243 ? 4.914 6.707 8.516 1 92.31 243 ALA A CA 1
ATOM 1896 C C . ALA A 1 243 ? 6.316 7.27 8.734 1 92.31 243 ALA A C 1
ATOM 1898 O O . ALA A 1 243 ? 6.555 8.461 8.531 1 92.31 243 ALA A O 1
ATOM 1899 N N . LYS A 1 244 ? 7.168 6.402 9.227 1 89.12 244 LYS A N 1
ATOM 1900 C CA . LYS A 1 244 ? 8.57 6.781 9.352 1 89.12 244 LYS A CA 1
ATOM 1901 C C . LYS A 1 244 ? 9.234 6.887 7.98 1 89.12 244 LYS A C 1
ATOM 1903 O O . LYS A 1 244 ? 8.984 6.062 7.098 1 89.12 244 LYS A O 1
ATOM 1908 N N . ASN A 1 245 ? 10.039 7.879 7.902 1 82.94 245 ASN A N 1
ATOM 1909 C CA . ASN A 1 245 ? 10.789 8.047 6.66 1 82.94 245 ASN A CA 1
ATOM 1910 C C . ASN A 1 245 ? 12.031 7.164 6.629 1 82.94 245 ASN A C 1
ATOM 1912 O O . ASN A 1 245 ? 12.75 7.062 7.621 1 82.94 245 ASN A O 1
ATOM 1916 N N . HIS A 1 246 ? 12.172 6.488 5.527 1 83.31 246 HIS A N 1
ATOM 1917 C CA . HIS A 1 246 ? 13.383 5.727 5.238 1 83.31 246 HIS A CA 1
ATOM 1918 C C . HIS A 1 246 ? 13.984 6.137 3.898 1 83.31 246 HIS A C 1
ATOM 1920 O O . HIS A 1 246 ? 13.539 5.68 2.846 1 83.31 246 HIS A O 1
ATOM 1926 N N . PRO A 1 247 ? 15 6.938 3.965 1 77.5 247 PRO A N 1
ATOM 1927 C CA . PRO A 1 247 ? 15.539 7.477 2.717 1 77.5 247 PRO A CA 1
ATOM 1928 C C . PRO A 1 247 ? 15.898 6.387 1.709 1 77.5 247 PRO A C 1
ATOM 1930 O O . PRO A 1 247 ? 15.734 6.578 0.501 1 77.5 247 PRO A O 1
ATOM 1933 N N . ILE A 1 248 ? 16.297 5.281 2.141 1 79.5 248 ILE A N 1
ATOM 1934 C CA . ILE A 1 248 ? 16.781 4.23 1.252 1 79.5 248 ILE A CA 1
ATOM 1935 C C . ILE A 1 248 ? 15.609 3.637 0.473 1 79.5 248 ILE A C 1
ATOM 1937 O O . ILE A 1 248 ? 15.789 3.109 -0.626 1 79.5 248 ILE A O 1
ATOM 1941 N N . THR A 1 249 ? 14.398 3.68 1.025 1 77.06 249 THR A N 1
ATOM 1942 C CA . THR A 1 249 ? 13.25 3.078 0.368 1 77.06 249 THR A CA 1
ATOM 1943 C C . THR A 1 249 ? 12.562 4.086 -0.55 1 77.06 249 THR A C 1
ATOM 1945 O O . THR A 1 249 ? 11.453 3.848 -1.028 1 77.06 249 THR A O 1
ATOM 1948 N N . GLY A 1 250 ? 13.133 5.246 -0.914 1 70.25 250 GLY A N 1
ATOM 1949 C CA . GLY A 1 250 ? 12.5 6.277 -1.72 1 70.25 250 GLY A CA 1
ATOM 1950 C C . GLY A 1 250 ? 11.695 7.262 -0.899 1 70.25 250 GLY A C 1
ATOM 1951 O O . GLY A 1 250 ? 10.758 7.883 -1.408 1 70.25 250 GLY A O 1
ATOM 1952 N N . GLU A 1 251 ? 12.008 7.582 0.277 1 69.69 251 GLU A N 1
ATOM 1953 C CA . GLU A 1 251 ? 11.602 8.555 1.286 1 69.69 251 GLU A CA 1
ATOM 1954 C C . GLU A 1 251 ? 10.172 8.297 1.751 1 69.69 251 GLU A C 1
ATOM 1956 O O . GLU A 1 251 ? 9.859 8.43 2.938 1 69.69 251 GLU A O 1
ATOM 1961 N N . ASN A 1 252 ? 9.344 7.84 0.744 1 85.5 252 ASN A N 1
ATOM 1962 C CA . ASN A 1 252 ? 7.941 7.844 1.144 1 85.5 252 ASN A CA 1
ATOM 1963 C C . ASN A 1 252 ? 7.277 6.5 0.854 1 85.5 252 ASN A C 1
ATOM 1965 O O . ASN A 1 252 ? 6.055 6.43 0.696 1 85.5 252 ASN A O 1
ATOM 1969 N N . ALA A 1 253 ? 8.07 5.434 0.862 1 90.62 253 ALA A N 1
ATOM 1970 C CA . ALA A 1 253 ? 7.52 4.133 0.488 1 90.62 253 ALA A CA 1
ATOM 1971 C C . ALA A 1 253 ? 6.414 3.711 1.452 1 90.62 253 ALA A C 1
ATOM 1973 O O . ALA A 1 253 ? 5.281 3.449 1.034 1 90.62 253 ALA A O 1
ATOM 1974 N N . ALA A 1 254 ? 6.715 3.711 2.697 1 93.56 254 ALA A N 1
ATOM 1975 C CA . ALA A 1 254 ? 5.734 3.283 3.691 1 93.56 254 ALA A CA 1
ATOM 1976 C C . ALA A 1 254 ? 4.566 4.262 3.77 1 93.56 254 ALA A C 1
ATOM 1978 O O . ALA A 1 254 ? 3.41 3.854 3.898 1 93.56 254 ALA A O 1
ATOM 1979 N N . ALA A 1 255 ? 4.859 5.531 3.686 1 94.5 255 ALA A N 1
ATOM 1980 C CA . ALA A 1 255 ? 3.812 6.551 3.723 1 94.5 255 ALA A CA 1
ATOM 1981 C C . ALA A 1 255 ? 2.818 6.355 2.58 1 94.5 255 ALA A C 1
ATOM 1983 O O . ALA A 1 255 ? 1.609 6.504 2.77 1 94.5 255 ALA A O 1
ATOM 1984 N N . ARG A 1 256 ? 3.305 6.066 1.427 1 94.81 256 ARG A N 1
ATOM 1985 C CA . ARG A 1 256 ? 2.461 5.848 0.258 1 94.81 256 ARG A CA 1
ATOM 1986 C C . ARG A 1 256 ? 1.497 4.688 0.488 1 94.81 256 ARG A C 1
ATOM 1988 O O . ARG A 1 256 ? 0.336 4.746 0.077 1 94.81 256 ARG A O 1
ATOM 1995 N N . ILE A 1 257 ? 1.991 3.633 1.113 1 96.69 257 ILE A N 1
ATOM 1996 C CA . ILE A 1 257 ? 1.154 2.477 1.415 1 96.69 257 ILE A CA 1
ATOM 1997 C C . ILE A 1 257 ? -0.002 2.898 2.318 1 96.69 257 ILE A C 1
ATOM 1999 O O . ILE A 1 257 ? -1.154 2.529 2.078 1 96.69 257 ILE A O 1
ATOM 2003 N N . VAL A 1 258 ? 0.286 3.68 3.299 1 97.44 258 VAL A N 1
ATOM 2004 C CA . VAL A 1 258 ? -0.73 4.141 4.238 1 97.44 258 VAL A CA 1
ATOM 2005 C C . VAL A 1 258 ? -1.72 5.059 3.521 1 97.44 258 VAL A C 1
ATOM 2007 O O . VAL A 1 258 ? -2.934 4.93 3.701 1 97.44 258 VAL A O 1
ATOM 2010 N N . GLN A 1 259 ? -1.197 5.945 2.764 1 97.62 259 GLN A N 1
ATOM 2011 C CA . GLN A 1 259 ? -2.031 6.926 2.076 1 97.62 259 GLN A CA 1
ATOM 2012 C C . GLN A 1 259 ? -2.951 6.25 1.062 1 97.62 259 GLN A C 1
ATOM 2014 O O . GLN A 1 259 ? -4.129 6.602 0.953 1 97.62 259 GLN A O 1
ATOM 2019 N N . LEU A 1 260 ? -2.467 5.277 0.376 1 97 260 LEU A N 1
ATOM 2020 C CA . LEU A 1 260 ? -3.303 4.48 -0.515 1 97 260 LEU A CA 1
ATOM 2021 C C . LEU A 1 260 ? -4.402 3.768 0.266 1 97 260 LEU A C 1
ATOM 2023 O O . LEU A 1 260 ? -5.547 3.695 -0.189 1 97 260 LEU A O 1
ATOM 2027 N N . SER A 1 261 ? -4.07 3.25 1.393 1 97.25 261 SER A N 1
ATOM 2028 C CA . SER A 1 261 ? -5.047 2.551 2.223 1 97.25 261 SER A CA 1
ATOM 2029 C C . SER A 1 261 ? -6.137 3.496 2.711 1 97.25 261 SER A C 1
ATOM 2031 O O . SER A 1 261 ? -7.305 3.113 2.797 1 97.25 261 SER A O 1
ATOM 2033 N N . ILE A 1 262 ? -5.754 4.727 3.076 1 98.12 262 ILE A N 1
ATOM 2034 C CA . ILE A 1 262 ? -6.727 5.734 3.494 1 98.12 262 ILE A CA 1
ATOM 2035 C C . ILE A 1 262 ? -7.68 6.039 2.342 1 98.12 262 ILE A C 1
ATOM 2037 O O . ILE A 1 262 ? -8.898 6.102 2.535 1 98.12 262 ILE A O 1
ATOM 2041 N N . LEU A 1 263 ? -7.133 6.223 1.137 1 97.94 263 LEU A N 1
ATOM 2042 C CA . LEU A 1 263 ? -7.949 6.488 -0.043 1 97.94 263 LEU A CA 1
ATOM 2043 C C . LEU A 1 263 ? -8.844 5.301 -0.365 1 97.94 263 LEU A C 1
ATOM 2045 O O . LEU A 1 263 ? -9.992 5.477 -0.784 1 97.94 263 LEU A O 1
ATOM 2049 N N . ASP A 1 264 ? -8.32 4.043 -0.17 1 96.69 264 ASP A N 1
ATOM 2050 C CA . ASP A 1 264 ? -9.133 2.844 -0.344 1 96.69 264 ASP A CA 1
ATOM 2051 C C . ASP A 1 264 ? -10.312 2.836 0.628 1 96.69 264 ASP A C 1
ATOM 2053 O O . ASP A 1 264 ? -11.414 2.398 0.277 1 96.69 264 ASP A O 1
ATOM 2057 N N . ALA A 1 265 ? -10.031 3.262 1.836 1 97.12 265 ALA A N 1
ATOM 2058 C CA . ALA A 1 265 ? -11.094 3.326 2.832 1 97.12 265 ALA A CA 1
ATOM 2059 C C . ALA A 1 265 ? -12.164 4.34 2.432 1 97.12 265 ALA A C 1
ATOM 2061 O O . ALA A 1 265 ? -13.359 4.09 2.592 1 97.12 265 ALA A O 1
ATOM 2062 N N . LEU A 1 266 ? -11.711 5.516 1.96 1 97.19 266 LEU A N 1
ATOM 2063 C CA . LEU A 1 266 ? -12.648 6.527 1.486 1 97.19 266 LEU A CA 1
ATOM 2064 C C . LEU A 1 266 ? -13.508 5.98 0.348 1 97.19 266 LEU A C 1
ATOM 2066 O O . LEU A 1 266 ? -14.734 6.113 0.368 1 97.19 266 LEU A O 1
ATOM 2070 N N . TYR A 1 267 ? -12.852 5.352 -0.615 1 96.5 267 TYR A N 1
ATOM 2071 C CA . TYR A 1 267 ? -13.547 4.699 -1.719 1 96.5 267 TYR A CA 1
ATOM 2072 C C . TYR A 1 267 ? -14.57 3.699 -1.2 1 96.5 267 TYR A C 1
ATOM 2074 O O . TYR A 1 267 ? -15.719 3.684 -1.652 1 96.5 267 TYR A O 1
ATOM 2082 N N . THR A 1 268 ? -14.141 2.838 -0.284 1 94.69 268 THR A N 1
ATOM 2083 C CA . THR A 1 268 ? -15 1.788 0.25 1 94.69 268 THR A CA 1
ATOM 2084 C C . THR A 1 268 ? -16.219 2.391 0.953 1 94.69 268 THR A C 1
ATOM 2086 O O . THR A 1 268 ? -17.328 1.89 0.812 1 94.69 268 THR A O 1
ATOM 2089 N N . SER A 1 269 ? -15.984 3.438 1.737 1 94.75 269 SER A N 1
ATOM 2090 C CA . SER A 1 269 ? -17.078 4.141 2.408 1 94.75 269 SER A CA 1
ATOM 2091 C C . SER A 1 269 ? -18.109 4.645 1.405 1 94.75 269 SER A C 1
ATOM 2093 O O . SER A 1 269 ? -19.312 4.5 1.622 1 94.75 269 SER A O 1
ATOM 2095 N N . LEU A 1 270 ? -17.672 5.23 0.308 1 94.06 270 LEU A N 1
ATOM 2096 C CA . LEU A 1 270 ? -18.547 5.773 -0.725 1 94.06 270 LEU A CA 1
ATOM 2097 C C . LEU A 1 270 ? -19.281 4.656 -1.45 1 94.06 270 LEU A C 1
ATOM 2099 O O . LEU A 1 270 ? -20.469 4.793 -1.764 1 94.06 270 LEU A O 1
ATOM 2103 N N . ALA A 1 271 ? -18.562 3.545 -1.725 1 90.75 271 ALA A N 1
ATOM 2104 C CA . ALA A 1 271 ? -19.141 2.406 -2.438 1 90.75 271 ALA A CA 1
ATOM 2105 C C . ALA A 1 271 ? -20.25 1.752 -1.618 1 90.75 271 ALA A C 1
ATOM 2107 O O . ALA A 1 271 ? -21.25 1.286 -2.174 1 90.75 271 ALA A O 1
ATOM 2108 N N . LEU A 1 272 ? -20.109 1.684 -0.302 1 88 272 LEU A N 1
ATOM 2109 C CA . LEU A 1 272 ? -21.062 1.031 0.591 1 88 272 LEU A CA 1
ATOM 2110 C C . LEU A 1 272 ? -22.328 1.855 0.719 1 88 272 LEU A C 1
ATOM 2112 O O . LEU A 1 272 ? -23.438 1.301 0.759 1 88 272 LEU A O 1
ATOM 2116 N N . LYS A 1 273 ? -22.25 3.021 0.883 1 78 273 LYS A N 1
ATOM 2117 C CA . LYS A 1 273 ? -23.406 3.842 1.233 1 78 273 LYS A CA 1
ATOM 2118 C C . LYS A 1 273 ? -24.25 4.16 0.002 1 78 273 LYS A C 1
ATOM 2120 O O . LYS A 1 273 ? -25.422 4.5 0.12 1 78 273 LYS A O 1
ATOM 2125 N N . ASP A 1 274 ? -23.688 4.133 -1.1 1 67.5 274 ASP A N 1
ATOM 2126 C CA . ASP A 1 274 ? -24.469 4.305 -2.316 1 67.5 274 ASP A CA 1
ATOM 2127 C C . ASP A 1 274 ? -24.859 2.955 -2.918 1 67.5 274 ASP A C 1
ATOM 2129 O O . ASP A 1 274 ? -24.891 2.801 -4.141 1 67.5 274 ASP A O 1
ATOM 2133 N N . SER A 1 275 ? -24.906 1.881 -2.025 1 61.5 275 SER A N 1
ATOM 2134 C CA . SER A 1 275 ? -24.875 0.441 -2.258 1 61.5 275 SER A CA 1
ATOM 2135 C C . SER A 1 275 ? -25.734 0.052 -3.457 1 61.5 275 SER A C 1
ATOM 2137 O O . SER A 1 275 ? -25.266 -0.659 -4.352 1 61.5 275 SER A O 1
ATOM 2139 N N . GLY A 1 276 ? -26.953 0.501 -3.498 1 62.06 276 GLY A N 1
ATOM 2140 C CA . GLY A 1 276 ? -27.719 0.036 -4.641 1 62.06 276 GLY A CA 1
ATOM 2141 C C . GLY A 1 276 ? -27.172 0.517 -5.969 1 62.06 276 GLY A C 1
ATOM 2142 O O . GLY A 1 276 ? -26.922 -0.285 -6.871 1 62.06 276 GLY A O 1
ATOM 2143 N N . GLU A 1 277 ? -26.703 1.701 -6.035 1 70.62 277 GLU A N 1
ATOM 2144 C CA . GLU A 1 277 ? -26.25 2.299 -7.285 1 70.62 277 GLU A CA 1
ATOM 2145 C C . GLU A 1 277 ? -24.781 1.988 -7.535 1 70.62 277 GLU A C 1
ATOM 2147 O O . GLU A 1 277 ? -24.375 1.742 -8.672 1 70.62 277 GLU A O 1
ATOM 2152 N N . SER A 1 278 ? -24.016 1.899 -6.516 1 71.69 278 SER A N 1
ATOM 2153 C CA . SER A 1 278 ? -22.578 1.655 -6.645 1 71.69 278 SER A CA 1
ATOM 2154 C C . SER A 1 278 ? -22.312 0.245 -7.16 1 71.69 278 SER A C 1
ATOM 2156 O O . SER A 1 278 ? -21.422 0.047 -8 1 71.69 278 SER A O 1
ATOM 2158 N N . TYR A 1 279 ? -23.031 -0.658 -6.574 1 68.19 279 TYR A N 1
ATOM 2159 C CA . TYR A 1 279 ? -22.875 -2.035 -7.027 1 68.19 279 TYR A CA 1
ATOM 2160 C C . TYR A 1 279 ? -23.234 -2.168 -8.5 1 68.19 279 TYR A C 1
ATOM 2162 O O . TYR A 1 279 ? -22.562 -2.887 -9.25 1 68.19 279 TYR A O 1
ATOM 2170 N N . LYS A 1 280 ? -24.297 -1.527 -8.828 1 70.38 280 LYS A N 1
ATOM 2171 C CA . LYS A 1 280 ? -24.688 -1.538 -10.227 1 70.38 280 LYS A CA 1
ATOM 2172 C C . LYS A 1 280 ? -23.609 -0.92 -11.109 1 70.38 280 LYS A C 1
ATOM 2174 O O . LYS A 1 280 ? -23.297 -1.45 -12.18 1 70.38 280 LYS A O 1
ATOM 2179 N N . LYS A 1 281 ? -23.094 0.143 -10.672 1 72.69 281 LYS A N 1
ATOM 2180 C CA . LYS A 1 281 ? -22.047 0.824 -11.43 1 72.69 281 LYS A CA 1
ATOM 2181 C C . LYS A 1 281 ? -20.781 -0.015 -11.477 1 72.69 281 LYS A C 1
ATOM 2183 O O . LYS A 1 281 ? -20.094 -0.053 -12.508 1 72.69 281 LYS A O 1
ATOM 2188 N N . LEU A 1 282 ? -20.5 -0.667 -10.367 1 73.5 282 LEU A N 1
ATOM 2189 C CA . LEU A 1 282 ? -19.344 -1.551 -10.328 1 73.5 282 LEU A CA 1
ATOM 2190 C C . LEU A 1 282 ? -19.484 -2.676 -11.344 1 73.5 282 LEU A C 1
ATOM 2192 O O . LEU A 1 282 ? -18.516 -3.023 -12.023 1 73.5 282 LEU A O 1
ATOM 2196 N N . THR A 1 283 ? -20.641 -3.205 -11.367 1 71.25 283 THR A N 1
ATOM 2197 C CA . THR A 1 283 ? -20.922 -4.262 -12.336 1 71.25 283 THR A CA 1
ATOM 2198 C C . THR A 1 283 ? -20.781 -3.742 -13.766 1 71.25 283 THR A C 1
ATOM 2200 O O . THR A 1 283 ? -20.188 -4.414 -14.617 1 71.25 283 THR A O 1
ATOM 2203 N N . LEU A 1 284 ? -21.234 -2.523 -13.961 1 70.5 284 LEU A N 1
ATOM 2204 C CA . LEU A 1 284 ? -21.172 -1.911 -15.289 1 70.5 284 LEU A CA 1
ATOM 2205 C C . LEU A 1 284 ? -19.719 -1.677 -15.703 1 70.5 284 LEU A C 1
ATOM 2207 O O . LEU A 1 284 ? -19.344 -1.991 -16.828 1 70.5 284 LEU A O 1
ATOM 2211 N N . THR A 1 285 ? -18.969 -1.208 -14.82 1 70.75 285 THR A N 1
ATOM 2212 C CA . THR A 1 285 ? -17.594 -0.878 -15.148 1 70.75 285 THR A CA 1
ATOM 2213 C C . THR A 1 285 ? -16.75 -2.145 -15.266 1 70.75 285 THR A C 1
ATOM 2215 O O . THR A 1 285 ? -15.844 -2.219 -16.109 1 70.75 285 THR A O 1
ATOM 2218 N N . SER A 1 286 ? -17.078 -3.102 -14.469 1 72 286 SER A N 1
ATOM 2219 C CA . SER A 1 286 ? -16.375 -4.379 -14.562 1 72 286 SER A CA 1
ATOM 2220 C C . SER A 1 286 ? -16.688 -5.082 -15.883 1 72 286 SER A C 1
ATOM 2222 O O . SER A 1 286 ? -15.797 -5.68 -16.5 1 72 286 SER A O 1
ATOM 2224 N N . GLU A 1 287 ? -17.891 -5 -16.25 1 67.88 287 GLU A N 1
ATOM 2225 C CA . GLU A 1 287 ? -18.312 -5.617 -17.5 1 67.88 287 GLU A CA 1
ATOM 2226 C C . GLU A 1 287 ? -17.656 -4.957 -18.703 1 67.88 287 GLU A C 1
ATOM 2228 O O . GLU A 1 287 ? -17.344 -5.621 -19.703 1 67.88 287 GLU A O 1
ATOM 2233 N N . SER A 1 288 ? -17.438 -3.668 -18.594 1 70.38 288 SER A N 1
ATOM 2234 C CA . SER A 1 288 ? -16.844 -2.918 -19.703 1 70.38 288 SER A CA 1
ATOM 2235 C C . SER A 1 288 ? -15.414 -3.367 -19.969 1 70.38 288 SER A C 1
ATOM 2237 O O . SER A 1 288 ? -14.906 -3.205 -21.078 1 70.38 288 SER A O 1
ATOM 2239 N N . VAL A 1 289 ? -14.867 -4.012 -18.906 1 67.19 289 VAL A N 1
ATOM 2240 C CA . VAL A 1 289 ? -13.469 -4.395 -19.078 1 67.19 289 VAL A CA 1
ATOM 2241 C C . VAL A 1 289 ? -13.352 -5.914 -19.125 1 67.19 289 VAL A C 1
ATOM 2243 O O . VAL A 1 289 ? -12.25 -6.457 -19.219 1 67.19 289 VAL A O 1
ATOM 2246 N N . LYS A 1 290 ? -14.398 -6.664 -19.016 1 69.31 290 LYS A N 1
ATOM 2247 C CA . LYS A 1 290 ? -14.445 -8.125 -18.953 1 69.31 290 LYS A CA 1
ATOM 2248 C C . LYS A 1 290 ? -13.758 -8.742 -20.172 1 69.31 290 LYS A C 1
ATOM 2250 O O . LYS A 1 290 ? -13.102 -9.781 -20.062 1 69.31 290 LYS A O 1
ATOM 2255 N N . HIS A 1 291 ? -13.922 -8.047 -21.266 1 64.88 291 HIS A N 1
ATOM 2256 C CA . HIS A 1 291 ? -13.359 -8.602 -22.484 1 64.88 291 HIS A CA 1
ATOM 2257 C C . HIS A 1 291 ? -11.836 -8.594 -22.438 1 64.88 291 HIS A C 1
ATOM 2259 O O . HIS A 1 291 ? -11.188 -9.406 -23.109 1 64.88 291 HIS A O 1
ATOM 2265 N N . TYR A 1 292 ? -11.367 -7.715 -21.562 1 60.03 292 TYR A N 1
ATOM 2266 C CA . TYR A 1 292 ? -9.922 -7.598 -21.453 1 60.03 292 TYR A CA 1
ATOM 2267 C C . TYR A 1 292 ? -9.367 -8.555 -20.406 1 60.03 292 TYR A C 1
ATOM 2269 O O . TYR A 1 292 ? -8.203 -8.953 -20.469 1 60.03 292 TYR A O 1
ATOM 2277 N N . ARG A 1 293 ? -10.156 -8.906 -19.344 1 58.84 293 ARG A N 1
ATOM 2278 C CA . ARG A 1 293 ? -9.664 -9.648 -18.188 1 58.84 293 ARG A CA 1
ATOM 2279 C C . ARG A 1 293 ? -9.789 -11.148 -18.406 1 58.84 293 ARG A C 1
ATOM 2281 O O . ARG A 1 293 ? -9.086 -11.938 -17.781 1 58.84 293 ARG A O 1
ATOM 2288 N N . GLY A 1 294 ? -10.094 -11.734 -19.453 1 53.41 294 GLY A N 1
ATOM 2289 C CA . GLY A 1 294 ? -10.305 -13.148 -19.703 1 53.41 294 GLY A CA 1
ATOM 2290 C C . GLY A 1 294 ? -11.422 -13.742 -18.875 1 53.41 294 GLY A C 1
ATOM 2291 O O . GLY A 1 294 ? -11.812 -13.18 -17.859 1 53.41 294 GLY A O 1
ATOM 2292 N N . MET B 1 1 ? 17.203 -29.359 2.445 1 35.06 1 MET B N 1
ATOM 2293 C CA . MET B 1 1 ? 16.328 -28.609 3.348 1 35.06 1 MET B CA 1
ATOM 2294 C C . MET B 1 1 ? 15.023 -29.359 3.588 1 35.06 1 MET B C 1
ATOM 2296 O O . MET B 1 1 ? 14.32 -29.719 2.639 1 35.06 1 MET B O 1
ATOM 2300 N N . GLU B 1 2 ? 14.727 -30.109 4.598 1 44.28 2 GLU B N 1
ATOM 2301 C CA . GLU B 1 2 ? 13.703 -31.062 4.988 1 44.28 2 GLU B CA 1
ATOM 2302 C C . GLU B 1 2 ? 12.305 -30.469 4.871 1 44.28 2 GLU B C 1
ATOM 2304 O O . GLU B 1 2 ? 12.102 -29.297 5.211 1 44.28 2 GLU B O 1
ATOM 2309 N N . ASP B 1 3 ? 11.367 -30.969 3.971 1 58.31 3 ASP B N 1
ATOM 2310 C CA . ASP B 1 3 ? 10.047 -30.562 3.479 1 58.31 3 ASP B CA 1
ATOM 2311 C C . ASP B 1 3 ? 9.07 -30.375 4.633 1 58.31 3 ASP B C 1
ATOM 2313 O O . ASP B 1 3 ? 8.398 -31.328 5.047 1 58.31 3 ASP B O 1
ATOM 2317 N N . LYS B 1 4 ? 9.336 -29.578 5.574 1 70.25 4 LYS B N 1
ATOM 2318 C CA . LYS B 1 4 ? 8.375 -29.297 6.637 1 70.25 4 LYS B CA 1
ATOM 2319 C C . LYS B 1 4 ? 6.969 -29.109 6.066 1 70.25 4 LYS B C 1
ATOM 2321 O O . LYS B 1 4 ? 6.789 -28.406 5.066 1 70.25 4 LYS B O 1
ATOM 2326 N N . PRO B 1 5 ? 6.152 -29.984 6.668 1 83.81 5 PRO B N 1
ATOM 2327 C CA . PRO B 1 5 ? 4.77 -29.812 6.211 1 83.81 5 PRO B CA 1
ATOM 2328 C C . PRO B 1 5 ? 4.258 -28.391 6.363 1 83.81 5 PRO B C 1
ATOM 2330 O O . PRO B 1 5 ? 4.695 -27.672 7.262 1 83.81 5 PRO B O 1
ATOM 2333 N N . LEU B 1 6 ? 3.359 -28.031 5.5 1 89.75 6 LEU B N 1
ATOM 2334 C CA . LEU B 1 6 ? 2.77 -26.688 5.527 1 89.75 6 LEU B CA 1
ATOM 2335 C C . LEU B 1 6 ? 1.943 -26.484 6.793 1 89.75 6 LEU B C 1
ATOM 2337 O O . LEU B 1 6 ? 1.267 -27.406 7.254 1 89.75 6 LEU B O 1
ATOM 2341 N N . SER B 1 7 ? 2.074 -25.344 7.422 1 93.06 7 SER B N 1
ATOM 2342 C CA . SER B 1 7 ? 1.155 -24.984 8.492 1 93.06 7 SER B CA 1
ATOM 2343 C C . SER B 1 7 ? -0.27 -24.828 7.973 1 93.06 7 SER B C 1
ATOM 2345 O O . SER B 1 7 ? -0.486 -24.719 6.766 1 93.06 7 SER B O 1
ATOM 2347 N N . GLY B 1 8 ? -1.236 -24.953 8.875 1 94.25 8 GLY B N 1
ATOM 2348 C CA . GLY B 1 8 ? -2.621 -24.734 8.492 1 94.25 8 GLY B CA 1
ATOM 2349 C C . GLY B 1 8 ? -2.834 -23.422 7.754 1 94.25 8 GLY B C 1
ATOM 2350 O O . GLY B 1 8 ? -3.541 -23.375 6.746 1 94.25 8 GLY B O 1
ATOM 2351 N N . LYS B 1 9 ? -2.186 -22.406 8.195 1 93.06 9 LYS B N 1
ATOM 2352 C CA . LYS B 1 9 ? -2.297 -21.094 7.555 1 93.06 9 LYS B CA 1
ATOM 2353 C C . LYS B 1 9 ? -1.728 -21.125 6.141 1 93.06 9 LYS B C 1
ATOM 2355 O O . LYS B 1 9 ? -2.338 -20.594 5.207 1 93.06 9 LYS B O 1
ATOM 2360 N N . GLU B 1 10 ? -0.603 -21.75 6.039 1 93.94 10 GLU B N 1
ATOM 2361 C CA . GLU B 1 10 ? 0.005 -21.859 4.715 1 93.94 10 GLU B CA 1
ATOM 2362 C C . GLU B 1 10 ? -0.902 -22.625 3.758 1 93.94 10 GLU B C 1
ATOM 2364 O O . GLU B 1 10 ? -1.046 -22.25 2.594 1 93.94 10 GLU B O 1
ATOM 2369 N N . CYS B 1 11 ? -1.529 -23.688 4.227 1 95.19 11 CYS B N 1
ATOM 2370 C CA . CYS B 1 11 ? -2.451 -24.453 3.402 1 95.19 11 CYS B CA 1
ATOM 2371 C C . CYS B 1 11 ? -3.602 -23.594 2.908 1 95.19 11 CYS B C 1
ATOM 2373 O O . CYS B 1 11 ? -3.977 -23.656 1.736 1 95.19 11 CYS B O 1
ATOM 2375 N N . ILE B 1 12 ? -4.098 -22.781 3.777 1 94.75 12 ILE B N 1
ATOM 2376 C CA . ILE B 1 12 ? -5.207 -21.891 3.465 1 94.75 12 ILE B CA 1
ATOM 2377 C C . ILE B 1 12 ? -4.777 -20.891 2.395 1 94.75 12 ILE B C 1
ATOM 2379 O O . ILE B 1 12 ? -5.488 -20.688 1.407 1 94.75 12 ILE B O 1
ATOM 2383 N N . LEU B 1 13 ? -3.617 -20.359 2.568 1 94.62 13 LEU B N 1
ATOM 2384 C CA . LEU B 1 13 ? -3.111 -19.328 1.653 1 94.62 13 LEU B CA 1
ATOM 2385 C C . LEU B 1 13 ? -2.791 -19.938 0.29 1 94.62 13 LEU B C 1
ATOM 2387 O O . LEU B 1 13 ? -3.092 -19.344 -0.745 1 94.62 13 LEU B O 1
ATOM 2391 N N . PHE B 1 14 ? -2.221 -21.094 0.27 1 94.06 14 PHE B N 1
ATOM 2392 C CA . PHE B 1 14 ? -1.94 -21.766 -0.987 1 94.06 14 PHE B CA 1
ATOM 2393 C C . PHE B 1 14 ? -3.232 -22.125 -1.712 1 94.06 14 PHE B C 1
ATOM 2395 O O . PHE B 1 14 ? -3.326 -21.969 -2.932 1 94.06 14 PHE B O 1
ATOM 2402 N N . ALA B 1 15 ? -4.18 -22.625 -0.937 1 95.38 15 ALA B N 1
ATOM 2403 C CA . ALA B 1 15 ? -5.477 -22.938 -1.528 1 95.38 15 ALA B CA 1
ATOM 2404 C C . ALA B 1 15 ? -6.086 -21.703 -2.201 1 95.38 15 ALA B C 1
ATOM 2406 O O . ALA B 1 15 ? -6.586 -21.797 -3.326 1 95.38 15 ALA B O 1
ATOM 2407 N N . ARG B 1 16 ? -6.035 -20.625 -1.544 1 92.88 16 ARG B N 1
ATOM 2408 C CA . ARG B 1 16 ? -6.555 -19.375 -2.105 1 92.88 16 ARG B CA 1
ATOM 2409 C C . ARG B 1 16 ? -5.801 -18.984 -3.371 1 92.88 16 ARG B C 1
ATOM 2411 O O . ARG B 1 16 ? -6.406 -18.578 -4.363 1 92.88 16 ARG B O 1
ATOM 2418 N N . SER B 1 17 ? -4.551 -19.141 -3.352 1 93.56 17 SER B N 1
ATOM 2419 C CA . SER B 1 17 ? -3.676 -18.656 -4.414 1 93.56 17 SER B CA 1
ATOM 2420 C C . SER B 1 17 ? -3.828 -19.484 -5.68 1 93.56 17 SER B C 1
ATOM 2422 O O . SER B 1 17 ? -3.66 -18.969 -6.789 1 93.56 17 SER B O 1
ATOM 2424 N N . ILE B 1 18 ? -4.191 -20.734 -5.566 1 93.75 18 ILE B N 1
ATOM 2425 C CA . ILE B 1 18 ? -4.207 -21.594 -6.75 1 93.75 18 ILE B CA 1
ATOM 2426 C C . ILE B 1 18 ? -5.641 -21.766 -7.246 1 93.75 18 ILE B C 1
ATOM 2428 O O . ILE B 1 18 ? -5.867 -22.281 -8.344 1 93.75 18 ILE B O 1
ATOM 2432 N N . SER B 1 19 ? -6.621 -21.297 -6.512 1 93.38 19 SER B N 1
ATOM 2433 C CA . SER B 1 19 ? -8.031 -21.609 -6.715 1 93.38 19 SER B CA 1
ATOM 2434 C C . SER B 1 19 ? -8.484 -21.219 -8.117 1 93.38 19 SER B C 1
ATOM 2436 O O . SER B 1 19 ? -9.086 -22.047 -8.828 1 93.38 19 SER B O 1
ATOM 2438 N N . PRO B 1 20 ? -8.133 -20.062 -8.625 1 89.5 20 PRO B N 1
ATOM 2439 C CA . PRO B 1 20 ? -8.68 -19.641 -9.914 1 89.5 20 PRO B CA 1
ATOM 2440 C C . PRO B 1 20 ? -8.148 -20.469 -11.086 1 89.5 20 PRO B C 1
ATOM 2442 O O . PRO B 1 20 ? -8.742 -20.469 -12.164 1 89.5 20 PRO B O 1
ATOM 2445 N N . SER B 1 21 ? -7.102 -21.156 -10.859 1 90.56 21 SER B N 1
ATOM 2446 C CA . SER B 1 21 ? -6.484 -21.922 -11.945 1 90.56 21 SER B CA 1
ATOM 2447 C C . SER B 1 21 ? -7.074 -23.328 -12.031 1 90.56 21 SER B C 1
ATOM 2449 O O . SER B 1 21 ? -6.777 -24.078 -12.961 1 90.56 21 SER B O 1
ATOM 2451 N N . LEU B 1 22 ? -7.887 -23.672 -11.117 1 93.31 22 LEU B N 1
ATOM 2452 C CA . LEU B 1 22 ? -8.383 -25.047 -11.016 1 93.31 22 LEU B CA 1
ATOM 2453 C C . LEU B 1 22 ? -9.734 -25.188 -11.703 1 93.31 22 LEU B C 1
ATOM 2455 O O . LEU B 1 22 ? -10.414 -24.188 -11.961 1 93.31 22 LEU B O 1
ATOM 2459 N N . GLY B 1 23 ? -10 -26.375 -12.078 1 92.88 23 GLY B N 1
ATOM 2460 C CA . GLY B 1 23 ? -11.32 -26.656 -12.594 1 92.88 23 GLY B CA 1
ATOM 2461 C C . GLY B 1 23 ? -12.422 -26.438 -11.578 1 92.88 23 GLY B C 1
ATOM 2462 O O . GLY B 1 23 ? -12.148 -26.234 -10.391 1 92.88 23 GLY B O 1
ATOM 2463 N N . ASN B 1 24 ? -13.625 -26.516 -12 1 94.62 24 ASN B N 1
ATOM 2464 C CA . ASN B 1 24 ? -14.789 -26.156 -11.195 1 94.62 24 ASN B CA 1
ATOM 2465 C C . ASN B 1 24 ? -14.836 -26.938 -9.891 1 94.62 24 ASN B C 1
ATOM 2467 O O . ASN B 1 24 ? -14.961 -26.359 -8.812 1 94.62 24 ASN B O 1
ATOM 2471 N N . LYS B 1 25 ? -14.719 -28.234 -10 1 96.25 25 LYS B N 1
ATOM 2472 C CA . LYS B 1 25 ? -14.844 -29.078 -8.812 1 96.25 25 LYS B CA 1
ATOM 2473 C C . LYS B 1 25 ? -13.688 -28.844 -7.848 1 96.25 25 LYS B C 1
ATOM 2475 O O . LYS B 1 25 ? -13.898 -28.672 -6.645 1 96.25 25 LYS B O 1
ATOM 2480 N N . GLU B 1 26 ? -12.461 -28.828 -8.367 1 96.88 26 GLU B N 1
ATOM 2481 C CA . GLU B 1 26 ? -11.297 -28.578 -7.527 1 96.88 26 GLU B CA 1
ATOM 2482 C C . GLU B 1 26 ? -11.328 -27.172 -6.941 1 96.88 26 GLU B C 1
ATOM 2484 O O . GLU B 1 26 ? -10.883 -26.953 -5.816 1 96.88 26 GLU B O 1
ATOM 2489 N N . ARG B 1 27 ? -11.859 -26.234 -7.668 1 96.38 27 ARG B N 1
ATOM 2490 C CA . ARG B 1 27 ? -11.984 -24.844 -7.215 1 96.38 27 ARG B CA 1
ATOM 2491 C C . ARG B 1 27 ? -12.898 -24.75 -5.992 1 96.38 27 ARG B C 1
ATOM 2493 O O . ARG B 1 27 ? -12.594 -24.031 -5.043 1 96.38 27 ARG B O 1
ATOM 2500 N N . ARG B 1 28 ? -13.945 -25.453 -6.027 1 96.81 28 ARG B N 1
ATOM 2501 C CA . ARG B 1 28 ? -14.844 -25.469 -4.879 1 96.81 28 ARG B CA 1
ATOM 2502 C C . ARG B 1 28 ? -14.133 -25.969 -3.627 1 96.81 28 ARG B C 1
ATOM 2504 O O . ARG B 1 28 ? -14.359 -25.453 -2.529 1 96.81 28 ARG B O 1
ATOM 2511 N N . VAL B 1 29 ? -13.336 -26.969 -3.867 1 97.56 29 VAL B N 1
ATOM 2512 C CA . VAL B 1 29 ? -12.594 -27.531 -2.744 1 97.56 29 VAL B CA 1
ATOM 2513 C C . VAL B 1 29 ? -11.633 -26.5 -2.184 1 97.56 29 VAL B C 1
ATOM 2515 O O . VAL B 1 29 ? -11.594 -26.25 -0.973 1 97.56 29 VAL B O 1
ATOM 2518 N N . THR B 1 30 ? -10.875 -25.844 -3.053 1 96.75 30 THR B N 1
ATOM 2519 C CA . THR B 1 30 ? -9.906 -24.844 -2.604 1 96.75 30 THR B CA 1
ATOM 2520 C C . THR B 1 30 ? -10.609 -23.656 -1.961 1 96.75 30 THR B C 1
ATOM 2522 O O . THR B 1 30 ? -10.125 -23.109 -0.971 1 96.75 30 THR B O 1
ATOM 2525 N N . GLN B 1 31 ? -11.711 -23.266 -2.477 1 95.5 31 GLN B N 1
ATOM 2526 C CA . GLN B 1 31 ? -12.484 -22.172 -1.888 1 95.5 31 GLN B CA 1
ATOM 2527 C C . GLN B 1 31 ? -12.984 -22.547 -0.494 1 95.5 31 GLN B C 1
ATOM 2529 O O . GLN B 1 31 ? -12.984 -21.719 0.414 1 95.5 31 GLN B O 1
ATOM 2534 N N . PHE B 1 32 ? -13.414 -23.781 -0.374 1 96.38 32 PHE B N 1
ATOM 2535 C CA . PHE B 1 32 ? -13.859 -24.25 0.933 1 96.38 32 PHE B CA 1
ATOM 2536 C C . PHE B 1 32 ? -12.711 -24.219 1.936 1 96.38 32 PHE B C 1
ATOM 2538 O O . PHE B 1 32 ? -12.883 -23.766 3.072 1 96.38 32 PHE B O 1
ATOM 2545 N N . ILE B 1 33 ? -11.555 -24.703 1.526 1 95.94 33 ILE B N 1
ATOM 2546 C CA . ILE B 1 33 ? -10.375 -24.703 2.383 1 95.94 33 ILE B CA 1
ATOM 2547 C C . ILE B 1 33 ? -10.031 -23.281 2.807 1 95.94 33 ILE B C 1
ATOM 2549 O O . ILE B 1 33 ? -9.75 -23.031 3.98 1 95.94 33 ILE B O 1
ATOM 2553 N N . SER B 1 34 ? -10.078 -22.328 1.873 1 94.38 34 SER B N 1
ATOM 2554 C CA . SER B 1 34 ? -9.633 -20.953 2.111 1 94.38 34 SER B CA 1
ATOM 2555 C C . SER B 1 34 ? -10.672 -20.172 2.908 1 94.38 34 SER B C 1
ATOM 2557 O O . SER B 1 34 ? -10.312 -19.344 3.746 1 94.38 34 SER B O 1
ATOM 2559 N N . ASN B 1 35 ? -11.93 -20.422 2.707 1 91.56 35 ASN B N 1
ATOM 2560 C CA . ASN B 1 35 ? -12.977 -19.562 3.244 1 91.56 35 ASN B CA 1
ATOM 2561 C C . ASN B 1 35 ? -13.719 -20.234 4.395 1 91.56 35 ASN B C 1
ATOM 2563 O O . ASN B 1 35 ? -14.406 -19.578 5.176 1 91.56 35 ASN B O 1
ATOM 2567 N N . ASN B 1 36 ? -13.68 -21.531 4.508 1 94.06 36 ASN B N 1
ATOM 2568 C CA . ASN B 1 36 ? -14.422 -22.297 5.508 1 94.06 36 ASN B CA 1
ATOM 2569 C C . ASN B 1 36 ? -13.516 -23.219 6.301 1 94.06 36 ASN B C 1
ATOM 2571 O O . ASN B 1 36 ? -13.883 -24.375 6.574 1 94.06 36 ASN B O 1
ATOM 2575 N N . TYR B 1 37 ? -12.336 -22.766 6.578 1 94.5 37 TYR B N 1
ATOM 2576 C CA . TYR B 1 37 ? -11.344 -23.641 7.203 1 94.5 37 TYR B CA 1
ATOM 2577 C C . TYR B 1 37 ? -11.758 -24 8.625 1 94.5 37 TYR B C 1
ATOM 2579 O O . TYR B 1 37 ? -11.359 -25.047 9.141 1 94.5 37 TYR B O 1
ATOM 2587 N N . GLN B 1 38 ? -12.594 -23.203 9.273 1 93.62 38 GLN B N 1
ATOM 2588 C CA . GLN B 1 38 ? -13.102 -23.562 10.594 1 93.62 38 GLN B CA 1
ATOM 2589 C C . GLN B 1 38 ? -14.023 -24.781 10.516 1 93.62 38 GLN B C 1
ATOM 2591 O O . GLN B 1 38 ? -13.953 -25.656 11.375 1 93.62 38 GLN B O 1
ATOM 2596 N N . GLU B 1 39 ? -14.898 -24.719 9.547 1 95.31 39 GLU B N 1
ATOM 2597 C CA . GLU B 1 39 ? -15.766 -25.875 9.312 1 95.31 39 GLU B CA 1
ATOM 2598 C C . GLU B 1 39 ? -14.961 -27.094 8.898 1 95.31 39 GLU B C 1
ATOM 2600 O O . GLU B 1 39 ? -15.25 -28.219 9.328 1 95.31 39 GLU B O 1
ATOM 2605 N N . LEU B 1 40 ? -13.992 -26.875 8.086 1 96.31 40 LEU B N 1
ATOM 2606 C CA . LEU B 1 40 ? -13.125 -27.953 7.613 1 96.31 40 LEU B CA 1
ATOM 2607 C C . LEU B 1 40 ? -12.445 -28.656 8.789 1 96.31 40 LEU B C 1
ATOM 2609 O O . LEU B 1 40 ? -12.266 -29.875 8.766 1 96.31 40 LEU B O 1
ATOM 2613 N N . ALA B 1 41 ? -12.094 -27.906 9.797 1 95.62 41 ALA B N 1
ATOM 2614 C CA . ALA B 1 41 ? -11.344 -28.406 10.953 1 95.62 41 ALA B CA 1
ATOM 2615 C C . ALA B 1 41 ? -12.141 -29.484 11.688 1 95.62 41 ALA B C 1
ATOM 2617 O O . ALA B 1 41 ? -11.562 -30.328 12.383 1 95.62 41 ALA B O 1
ATOM 2618 N N . ILE B 1 42 ? -13.438 -29.516 11.523 1 95.81 42 ILE B N 1
ATOM 2619 C CA . ILE B 1 42 ? -14.258 -30.438 12.305 1 95.81 42 ILE B CA 1
ATOM 2620 C C . ILE B 1 42 ? -15.023 -31.375 11.375 1 95.81 42 ILE B C 1
ATOM 2622 O O . ILE B 1 42 ? -15.93 -32.094 11.812 1 95.81 42 ILE B O 1
ATOM 2626 N N . SER B 1 43 ? -14.773 -31.297 10.156 1 96.88 43 SER B N 1
ATOM 2627 C CA . SER B 1 43 ? -15.508 -32.094 9.18 1 96.88 43 SER B CA 1
ATOM 2628 C C . SER B 1 43 ? -14.711 -33.312 8.758 1 96.88 43 SER B C 1
ATOM 2630 O O . SER B 1 43 ? -13.477 -33.312 8.805 1 96.88 43 SER B O 1
ATOM 2632 N N . THR B 1 44 ? -15.398 -34.375 8.398 1 96.44 44 THR B N 1
ATOM 2633 C CA . THR B 1 44 ? -14.758 -35.5 7.734 1 96.44 44 THR B CA 1
ATOM 2634 C C . THR B 1 44 ? -14.695 -35.281 6.227 1 96.44 44 THR B C 1
ATOM 2636 O O . THR B 1 44 ? -15.391 -34.406 5.691 1 96.44 44 THR B O 1
ATOM 2639 N N . ILE B 1 45 ? -13.766 -36.094 5.629 1 97.56 45 ILE B N 1
ATOM 2640 C CA . ILE B 1 45 ? -13.641 -35.969 4.184 1 97.56 45 ILE B CA 1
ATOM 2641 C C . ILE B 1 45 ? -14.977 -36.25 3.512 1 97.56 45 ILE B C 1
ATOM 2643 O O . ILE B 1 45 ? -15.328 -35.625 2.51 1 97.56 45 ILE B O 1
ATOM 2647 N N . SER B 1 46 ? -15.773 -37.188 4.055 1 97.38 46 SER B N 1
ATOM 2648 C CA . SER B 1 46 ? -17.062 -37.562 3.5 1 97.38 46 SER B CA 1
ATOM 2649 C C . SER B 1 46 ? -18.078 -36.406 3.621 1 97.38 46 SER B C 1
ATOM 2651 O O . SER B 1 46 ? -18.844 -36.156 2.699 1 97.38 46 SER B O 1
ATOM 2653 N N . GLU B 1 47 ? -18.062 -35.75 4.684 1 97.62 47 GLU B N 1
ATOM 2654 C CA . GLU B 1 47 ? -18.953 -34.625 4.906 1 97.62 47 GLU B CA 1
ATOM 2655 C C . GLU B 1 47 ? -18.641 -33.469 3.949 1 97.62 47 GLU B C 1
ATOM 2657 O O . GLU B 1 47 ? -19.547 -32.844 3.398 1 97.62 47 GLU B O 1
ATOM 2662 N N . VAL B 1 48 ? -17.359 -33.188 3.801 1 97.75 48 VAL B N 1
ATOM 2663 C CA . VAL B 1 48 ? -16.938 -32.125 2.895 1 97.75 48 VAL B CA 1
ATOM 2664 C C . VAL B 1 48 ? -17.328 -32.5 1.462 1 97.75 48 VAL B C 1
ATOM 2666 O O . VAL B 1 48 ? -17.828 -31.641 0.72 1 97.75 48 VAL B O 1
ATOM 2669 N N . ALA B 1 49 ? -17.031 -33.719 1.099 1 97.69 49 ALA B N 1
ATOM 2670 C CA . ALA B 1 49 ? -17.375 -34.188 -0.236 1 97.69 49 ALA B CA 1
ATOM 2671 C C . ALA B 1 49 ? -18.859 -34.031 -0.517 1 97.69 49 ALA B C 1
ATOM 2673 O O . ALA B 1 49 ? -19.234 -33.562 -1.597 1 97.69 49 ALA B O 1
ATOM 2674 N N . LEU B 1 50 ? -19.672 -34.375 0.407 1 97.06 50 LEU B N 1
ATOM 2675 C CA . LEU B 1 50 ? -21.125 -34.281 0.275 1 97.06 50 LEU B CA 1
ATOM 2676 C C . LEU B 1 50 ? -21.547 -32.812 0.19 1 97.06 50 LEU B C 1
ATOM 2678 O O . LEU B 1 50 ? -22.344 -32.438 -0.665 1 97.06 50 LEU B O 1
ATOM 2682 N N . HIS B 1 51 ? -20.984 -32 1.021 1 96.31 51 HIS B N 1
ATOM 2683 C CA . HIS B 1 51 ? -21.312 -30.578 1.091 1 96.31 51 HIS B CA 1
ATOM 2684 C C . HIS B 1 51 ? -20.984 -29.875 -0.218 1 96.31 51 HIS B C 1
ATOM 2686 O O . HIS B 1 51 ? -21.734 -29.016 -0.669 1 96.31 51 HIS B O 1
ATOM 2692 N N . LEU B 1 52 ? -19.859 -30.219 -0.787 1 97.38 52 LEU B N 1
ATOM 2693 C CA . LEU B 1 52 ? -19.375 -29.531 -1.979 1 97.38 52 LEU B CA 1
ATOM 2694 C C . LEU B 1 52 ? -19.828 -30.25 -3.244 1 97.38 52 LEU B C 1
ATOM 2696 O O . LEU B 1 52 ? -19.594 -29.766 -4.355 1 97.38 52 LEU B O 1
ATOM 2700 N N . ASN B 1 53 ? -20.469 -31.359 -3.145 1 97.06 53 ASN B N 1
ATOM 2701 C CA . ASN B 1 53 ? -20.891 -32.188 -4.27 1 97.06 53 ASN B CA 1
ATOM 2702 C C . ASN B 1 53 ? -19.703 -32.562 -5.164 1 97.06 53 ASN B C 1
ATOM 2704 O O . ASN B 1 53 ? -19.734 -32.312 -6.371 1 97.06 53 ASN B O 1
ATOM 2708 N N . VAL B 1 54 ? -18.641 -33.125 -4.535 1 97.94 54 VAL B N 1
ATOM 2709 C CA . VAL B 1 54 ? -17.453 -33.625 -5.23 1 97.94 54 VAL B CA 1
ATOM 2710 C C . VAL B 1 54 ? -17.047 -34.969 -4.664 1 97.94 54 VAL B C 1
ATOM 2712 O O . VAL B 1 54 ? -17.562 -35.406 -3.615 1 97.94 54 VAL B O 1
ATOM 2715 N N . SER B 1 55 ? -16.219 -35.688 -5.359 1 96.44 55 SER B N 1
ATOM 2716 C CA . SER B 1 55 ? -15.727 -36.969 -4.879 1 96.44 55 SER B CA 1
ATOM 2717 C C . SER B 1 55 ? -14.625 -36.781 -3.842 1 96.44 55 SER B C 1
ATOM 2719 O O . SER B 1 55 ? -13.961 -35.75 -3.816 1 96.44 55 SER B O 1
ATOM 2721 N N . GLU B 1 56 ? -14.484 -37.75 -2.961 1 97.44 56 GLU B N 1
ATOM 2722 C CA . GLU B 1 56 ? -13.359 -37.75 -2.027 1 97.44 56 GLU B CA 1
ATOM 2723 C C . GLU B 1 56 ? -12.023 -37.75 -2.768 1 97.44 56 GLU B C 1
ATOM 2725 O O . GLU B 1 56 ? -11.047 -37.156 -2.287 1 97.44 56 GLU B O 1
ATOM 2730 N N . ALA B 1 57 ? -12.039 -38.375 -3.918 1 96.44 57 ALA B N 1
ATOM 2731 C CA . ALA B 1 57 ? -10.844 -38.375 -4.754 1 96.44 57 ALA B CA 1
ATOM 2732 C C . ALA B 1 57 ? -10.461 -36.969 -5.203 1 96.44 57 ALA B C 1
ATOM 2734 O O . ALA B 1 57 ? -9.281 -36.656 -5.273 1 96.44 57 ALA B O 1
ATOM 2735 N N . THR B 1 58 ? -11.43 -36.188 -5.523 1 97.31 58 THR B N 1
ATOM 2736 C CA . THR B 1 58 ? -11.203 -34.812 -5.91 1 97.31 58 THR B CA 1
ATOM 2737 C C . THR B 1 58 ? -10.57 -34.031 -4.766 1 97.31 58 THR B C 1
ATOM 2739 O O . THR B 1 58 ? -9.648 -33.25 -4.984 1 97.31 58 THR B O 1
ATOM 2742 N N . ILE B 1 59 ? -11.07 -34.25 -3.568 1 98.12 59 ILE B N 1
ATOM 2743 C CA . ILE B 1 59 ? -10.523 -33.562 -2.389 1 98.12 59 ILE B CA 1
ATOM 2744 C C . ILE B 1 59 ? -9.07 -34 -2.184 1 98.12 59 ILE B C 1
ATOM 2746 O O . ILE B 1 59 ? -8.195 -33.156 -1.939 1 98.12 59 ILE B O 1
ATOM 2750 N N . THR B 1 60 ? -8.805 -35.25 -2.285 1 97 60 THR B N 1
ATOM 2751 C CA . THR B 1 60 ? -7.457 -35.781 -2.113 1 97 60 THR B CA 1
ATOM 2752 C C . THR B 1 60 ? -6.508 -35.188 -3.158 1 97 60 THR B C 1
ATOM 2754 O O . THR B 1 60 ? -5.352 -34.906 -2.855 1 97 60 THR B O 1
ATOM 2757 N N . LYS B 1 61 ? -6.992 -35.125 -4.375 1 96.75 61 LYS B N 1
ATOM 2758 C CA . LYS B 1 61 ? -6.199 -34.531 -5.441 1 96.75 61 LYS B CA 1
ATOM 2759 C C . LYS B 1 61 ? -5.816 -33.094 -5.105 1 96.75 61 LYS B C 1
ATOM 2761 O O . LYS B 1 61 ? -4.688 -32.688 -5.363 1 96.75 61 LYS B O 1
ATOM 2766 N N . VAL B 1 62 ? -6.742 -32.344 -4.613 1 96.88 62 VAL B N 1
ATOM 2767 C CA . VAL B 1 62 ? -6.496 -30.969 -4.234 1 96.88 62 VAL B CA 1
ATOM 2768 C C . VAL B 1 62 ? -5.469 -30.922 -3.104 1 96.88 62 VAL B C 1
ATOM 2770 O O . VAL B 1 62 ? -4.566 -30.078 -3.115 1 96.88 62 VAL B O 1
ATOM 2773 N N . CYS B 1 63 ? -5.621 -31.797 -2.131 1 96.31 63 CYS B N 1
ATOM 2774 C CA . CYS B 1 63 ? -4.652 -31.844 -1.042 1 96.31 63 CYS B CA 1
ATOM 2775 C C . CYS B 1 63 ? -3.238 -32.031 -1.579 1 96.31 63 CYS B C 1
ATOM 2777 O O . CYS B 1 63 ? -2.303 -31.391 -1.105 1 96.31 63 CYS B O 1
ATOM 2779 N N . LYS B 1 64 ? -3.113 -32.844 -2.531 1 94.12 64 LYS B N 1
ATOM 2780 C CA . LYS B 1 64 ? -1.802 -33.125 -3.121 1 94.12 64 LYS B CA 1
ATOM 2781 C C . LYS B 1 64 ? -1.261 -31.875 -3.826 1 94.12 64 LYS B C 1
ATOM 2783 O O . LYS B 1 64 ? -0.061 -31.594 -3.768 1 94.12 64 LYS B O 1
ATOM 2788 N N . LYS B 1 65 ? -2.135 -31.172 -4.453 1 92.62 65 LYS B N 1
ATOM 2789 C CA . LYS B 1 65 ? -1.738 -29.922 -5.117 1 92.62 65 LYS B CA 1
ATOM 2790 C C . LYS B 1 65 ? -1.243 -28.891 -4.105 1 92.62 65 LYS B C 1
ATOM 2792 O O . LYS B 1 65 ? -0.452 -28.016 -4.445 1 92.62 65 LYS B O 1
ATOM 2797 N N . LEU B 1 66 ? -1.745 -29.031 -2.912 1 92.69 66 LEU B N 1
ATOM 2798 C CA . LEU B 1 66 ? -1.326 -28.141 -1.832 1 92.69 66 LEU B CA 1
ATOM 2799 C C . LEU B 1 66 ? -0.12 -28.719 -1.096 1 92.69 66 LEU B C 1
ATOM 2801 O O . LEU B 1 66 ? 0.235 -28.25 -0.014 1 92.69 66 LEU B O 1
ATOM 2805 N N . LYS B 1 67 ? 0.44 -29.766 -1.604 1 89.12 67 LYS B N 1
ATOM 2806 C CA . LYS B 1 67 ? 1.619 -30.438 -1.066 1 89.12 67 LYS B CA 1
ATOM 2807 C C . LYS B 1 67 ? 1.308 -31.109 0.265 1 89.12 67 LYS B C 1
ATOM 2809 O O . LYS B 1 67 ? 2.166 -31.188 1.146 1 89.12 67 LYS B O 1
ATOM 2814 N N . CYS B 1 68 ? 0.064 -31.406 0.374 1 92.94 68 CYS B N 1
ATOM 2815 C CA . CYS B 1 68 ? -0.349 -32.25 1.481 1 92.94 68 CYS B CA 1
ATOM 2816 C C . CYS B 1 68 ? -0.482 -33.719 1.031 1 92.94 68 CYS B C 1
ATOM 2818 O O . CYS B 1 68 ? -0.908 -33.969 -0.094 1 92.94 68 CYS B O 1
ATOM 2820 N N . LYS B 1 69 ? -0.132 -34.594 1.876 1 92.12 69 LYS B N 1
ATOM 2821 C CA . LYS B 1 69 ? -0.194 -36 1.53 1 92.12 69 LYS B CA 1
ATOM 2822 C C . LYS B 1 69 ? -1.638 -36.469 1.347 1 92.12 69 LYS B C 1
ATOM 2824 O O . LYS B 1 69 ? -1.903 -37.406 0.6 1 92.12 69 LYS B O 1
ATOM 2829 N N . GLY B 1 70 ? -2.521 -35.938 2.086 1 94.56 70 GLY B N 1
ATOM 2830 C CA . GLY B 1 70 ? -3.936 -36.25 2.012 1 94.56 70 GLY B CA 1
ATOM 2831 C C . GLY B 1 70 ? -4.801 -35.375 2.898 1 94.56 70 GLY B C 1
ATOM 2832 O O . GLY B 1 70 ? -4.316 -34.406 3.484 1 94.56 70 GLY B O 1
ATOM 2833 N N . PHE B 1 71 ? -6.07 -35.844 2.922 1 96.81 71 PHE B N 1
ATOM 2834 C CA . PHE B 1 71 ? -7.043 -35.031 3.66 1 96.81 71 PHE B CA 1
ATOM 2835 C C . PHE B 1 71 ? -6.719 -35.031 5.152 1 96.81 71 PHE B C 1
ATOM 2837 O O . PHE B 1 71 ? -6.898 -34.031 5.828 1 96.81 71 PHE B O 1
ATOM 2844 N N . HIS B 1 72 ? -6.254 -36.094 5.613 1 95.44 72 HIS B N 1
ATOM 2845 C CA . HIS B 1 72 ? -5.945 -36.219 7.035 1 95.44 72 HIS B CA 1
ATOM 2846 C C . HIS B 1 72 ? -4.879 -35.219 7.445 1 95.44 72 HIS B C 1
ATOM 2848 O O . HIS B 1 72 ? -5.012 -34.531 8.477 1 95.44 72 HIS B O 1
ATOM 2854 N N . GLU B 1 73 ? -3.844 -35.156 6.68 1 96.06 73 GLU B N 1
ATOM 2855 C CA . GLU B 1 73 ? -2.762 -34.219 6.957 1 96.06 73 GLU B CA 1
ATOM 2856 C C . GLU B 1 73 ? -3.248 -32.781 6.867 1 96.06 73 GLU B C 1
ATOM 2858 O O . GLU B 1 73 ? -2.895 -31.938 7.703 1 96.06 73 GLU B O 1
ATOM 2863 N N . LEU B 1 74 ? -4.02 -32.438 5.836 1 96.94 74 LEU B N 1
ATOM 2864 C CA . LEU B 1 74 ? -4.586 -31.109 5.684 1 96.94 74 LEU B CA 1
ATOM 2865 C C . LEU B 1 74 ? -5.426 -30.734 6.898 1 96.94 74 LEU B C 1
ATOM 2867 O O . LEU B 1 74 ? -5.25 -29.656 7.469 1 96.94 74 LEU B O 1
ATOM 2871 N N . LYS B 1 75 ? -6.332 -31.609 7.227 1 96.62 75 LYS B N 1
ATOM 2872 C CA . LYS B 1 75 ? -7.242 -31.359 8.336 1 96.62 75 LYS B CA 1
ATOM 2873 C C . LYS B 1 75 ? -6.477 -31.125 9.641 1 96.62 75 LYS B C 1
ATOM 2875 O O . LYS B 1 75 ? -6.801 -30.219 10.414 1 96.62 75 LYS B O 1
ATOM 2880 N N . LYS B 1 76 ? -5.512 -31.938 9.891 1 95.94 76 LYS B N 1
ATOM 2881 C CA . LYS B 1 76 ? -4.711 -31.797 11.102 1 95.94 76 LYS B CA 1
ATOM 2882 C C . LYS B 1 76 ? -4.039 -30.438 11.172 1 95.94 76 LYS B C 1
ATOM 2884 O O . LYS B 1 76 ? -4.027 -29.797 12.219 1 95.94 76 LYS B O 1
ATOM 2889 N N . ALA B 1 77 ? -3.453 -30.078 10.055 1 95.88 77 ALA B N 1
ATOM 2890 C CA . ALA B 1 77 ? -2.805 -28.781 9.984 1 95.88 77 ALA B CA 1
ATOM 2891 C C . ALA B 1 77 ? -3.799 -27.656 10.258 1 95.88 77 ALA B C 1
ATOM 2893 O O . ALA B 1 77 ? -3.498 -26.719 11.008 1 95.88 77 ALA B O 1
ATOM 2894 N N . ILE B 1 78 ? -4.961 -27.75 9.703 1 96.06 78 ILE B N 1
ATOM 2895 C CA . ILE B 1 78 ? -6 -26.734 9.852 1 96.06 78 ILE B CA 1
ATOM 2896 C C . ILE B 1 78 ? -6.504 -26.703 11.289 1 96.06 78 ILE B C 1
ATOM 2898 O 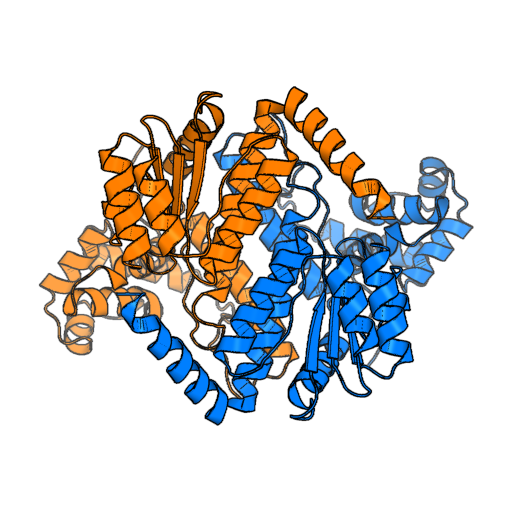O . ILE B 1 78 ? -6.738 -25.641 11.852 1 96.06 78 ILE B O 1
ATOM 2902 N N . GLU B 1 79 ? -6.637 -27.875 11.867 1 95 79 GLU B N 1
ATOM 2903 C CA . GLU B 1 79 ? -7.059 -27.969 13.258 1 95 79 GLU B CA 1
ATOM 2904 C C . GLU B 1 79 ? -6.09 -27.234 14.188 1 95 79 GLU B C 1
ATOM 2906 O O . GLU B 1 79 ? -6.516 -26.531 15.102 1 95 79 GLU B O 1
ATOM 2911 N N . GLN B 1 80 ? -4.906 -27.484 13.953 1 93.25 80 GLN B N 1
ATOM 2912 C CA . GLN B 1 80 ? -3.879 -26.844 14.766 1 93.25 80 GLN B CA 1
ATOM 2913 C C . GLN B 1 80 ? -3.934 -25.328 14.625 1 93.25 80 GLN B C 1
ATOM 2915 O O . GLN B 1 80 ? -3.791 -24.609 15.609 1 93.25 80 GLN B O 1
ATOM 2920 N N . TYR B 1 81 ? -4.113 -24.953 13.414 1 93 81 TYR B N 1
ATOM 2921 C CA . TYR B 1 81 ? -4.195 -23.516 13.141 1 93 81 TYR B CA 1
ATOM 2922 C C . TYR B 1 81 ? -5.398 -22.891 13.844 1 93 81 TYR B C 1
ATOM 2924 O O . TYR B 1 81 ? -5.277 -21.859 14.508 1 93 81 TYR B O 1
ATOM 2932 N N . VAL B 1 82 ? -6.492 -23.5 13.742 1 91.88 82 VAL B N 1
ATOM 2933 C CA . VAL B 1 82 ? -7.738 -23 14.32 1 91.88 82 VAL B CA 1
ATOM 2934 C C . VAL B 1 82 ? -7.641 -23.031 15.844 1 91.88 82 VAL B C 1
ATOM 2936 O O . VAL B 1 82 ? -8.109 -22.109 16.516 1 91.88 82 VAL B O 1
ATOM 2939 N N . GLY B 1 83 ? -7.141 -24.094 16.359 1 88.94 83 GLY B N 1
ATOM 2940 C CA . GLY B 1 83 ? -6.996 -24.234 17.812 1 88.94 83 GLY B CA 1
ATOM 2941 C C . GLY B 1 83 ? -6.066 -23.203 18.422 1 88.94 83 GLY B C 1
ATOM 2942 O O . GLY B 1 83 ? -6.215 -22.844 19.594 1 88.94 83 GLY B O 1
ATOM 2943 N N . GLY B 1 84 ? -5.008 -22.891 17.797 1 84.31 84 GLY B N 1
ATOM 2944 C CA . GLY B 1 84 ? -4.051 -21.906 18.281 1 84.31 84 GLY B CA 1
ATOM 2945 C C . GLY B 1 84 ? -4.566 -20.484 18.203 1 84.31 84 GLY B C 1
ATOM 2946 O O . GLY B 1 84 ? -3.975 -19.562 18.781 1 84.31 84 GLY B O 1
ATOM 2947 N N . GLN B 1 85 ? -5.395 -20.312 17.312 1 77.44 85 GLN B N 1
ATOM 2948 C CA . GLN B 1 85 ? -5.969 -18.969 17.219 1 77.44 85 GLN B CA 1
ATOM 2949 C C . GLN B 1 85 ? -6.785 -18.641 18.469 1 77.44 85 GLN B C 1
ATOM 2951 O O . GLN B 1 85 ? -7.668 -19.406 18.859 1 77.44 85 GLN B O 1
ATOM 2956 N N . LYS B 1 86 ? -5.824 -18.562 19.641 1 56.88 86 LYS B N 1
ATOM 2957 C CA . LYS B 1 86 ? -6.504 -18.156 20.875 1 56.88 86 LYS B CA 1
ATOM 2958 C C . LYS B 1 86 ? -7.848 -17.5 20.578 1 56.88 86 LYS B C 1
ATOM 2960 O O . LYS B 1 86 ? -8.07 -17 19.469 1 56.88 86 LYS B O 1
ATOM 2965 N N . ASP B 1 87 ? -8.938 -17.828 21.672 1 49.12 87 ASP B N 1
ATOM 2966 C CA . ASP B 1 87 ? -10.188 -17.078 21.688 1 49.12 87 ASP B CA 1
ATOM 2967 C C . ASP B 1 87 ? -10.008 -15.688 21.062 1 49.12 87 ASP B C 1
ATOM 2969 O O . ASP B 1 87 ? -10.57 -14.703 21.547 1 49.12 87 ASP B O 1
ATOM 2973 N N . GLU B 1 88 ? -8.922 -15.484 20.625 1 47.25 88 GLU B N 1
ATOM 2974 C CA . GLU B 1 88 ? -8.844 -14.094 20.188 1 47.25 88 GLU B CA 1
ATOM 2975 C C . GLU B 1 88 ? -9.977 -13.75 19.219 1 47.25 88 GLU B C 1
ATOM 2977 O O . GLU B 1 88 ? -10.273 -14.523 18.297 1 47.25 88 GLU B O 1
ATOM 2982 N N . ASP B 1 89 ? -10.961 -13.266 19.703 1 44.12 89 ASP B N 1
ATOM 2983 C CA . ASP B 1 89 ? -12.062 -12.617 19 1 44.12 89 ASP B CA 1
ATOM 2984 C C . ASP B 1 89 ? -11.656 -12.242 17.578 1 44.12 89 ASP B C 1
ATOM 2986 O O . ASP B 1 89 ? -10.93 -11.266 17.375 1 44.12 89 ASP B O 1
ATOM 2990 N N . GLN B 1 90 ? -11.141 -13.211 16.703 1 49.88 90 GLN B N 1
ATOM 2991 C CA . GLN B 1 90 ? -11.031 -12.812 15.305 1 49.88 90 GLN B CA 1
ATOM 2992 C C . GLN B 1 90 ? -11.812 -11.531 15.039 1 49.88 90 GLN B C 1
ATOM 2994 O O . GLN B 1 90 ? -13.047 -11.516 15.141 1 49.88 90 GLN B O 1
ATOM 2999 N N . SER B 1 91 ? -11.25 -10.508 15.422 1 49.78 91 SER B N 1
ATOM 3000 C CA . SER B 1 91 ? -11.742 -9.133 15.43 1 49.78 91 SER B CA 1
ATOM 3001 C C . SER B 1 91 ? -12.656 -8.859 14.242 1 49.78 91 SER B C 1
ATOM 3003 O O . SER B 1 91 ? -12.383 -9.32 13.125 1 49.78 91 SER B O 1
ATOM 3005 N N . ASP B 1 92 ? -13.875 -8.633 14.5 1 53.81 92 ASP B N 1
ATOM 3006 C CA . ASP B 1 92 ? -14.891 -8.023 13.641 1 53.81 92 ASP B CA 1
ATOM 3007 C C . ASP B 1 92 ? -14.25 -7.199 12.531 1 53.81 92 ASP B C 1
ATOM 3009 O O . ASP B 1 92 ? -14.875 -6.949 11.492 1 53.81 92 ASP B O 1
ATOM 3013 N N . LEU B 1 93 ? -13.008 -6.945 12.758 1 54.09 93 LEU B N 1
ATOM 3014 C CA . LEU B 1 93 ? -12.398 -6.031 11.797 1 54.09 93 LEU B CA 1
ATOM 3015 C C . LEU B 1 93 ? -11.93 -6.781 10.555 1 54.09 93 LEU B C 1
ATOM 3017 O O . LEU B 1 93 ? -11.75 -6.18 9.492 1 54.09 93 LEU B O 1
ATOM 3021 N N . ASP B 1 94 ? -11.57 -8.141 10.703 1 58.47 94 ASP B N 1
ATOM 3022 C CA . ASP B 1 94 ? -11.227 -8.914 9.516 1 58.47 94 ASP B CA 1
ATOM 3023 C C . ASP B 1 94 ? -12.484 -9.422 8.805 1 58.47 94 ASP B C 1
ATOM 3025 O O . ASP B 1 94 ? -12.391 -10.195 7.852 1 58.47 94 ASP B O 1
ATOM 3029 N N . SER B 1 95 ? -13.602 -8.891 9.297 1 65.56 95 SER B N 1
ATOM 3030 C CA . SER B 1 95 ? -14.891 -9.352 8.789 1 65.56 95 SER B CA 1
ATOM 3031 C C . SER B 1 95 ? -15.281 -8.609 7.52 1 65.56 95 SER B C 1
ATOM 3033 O O . SER B 1 95 ? -14.641 -7.625 7.145 1 65.56 95 SER B O 1
ATOM 3035 N N . GLU B 1 96 ? -16.25 -9.156 6.852 1 79.94 96 GLU B N 1
ATOM 3036 C CA . GLU B 1 96 ? -16.875 -8.609 5.648 1 79.94 96 GLU B CA 1
ATOM 3037 C C . GLU B 1 96 ? -17.438 -7.215 5.906 1 79.94 96 GLU B C 1
ATOM 3039 O O . GLU B 1 96 ? -17.859 -6.902 7.02 1 79.94 96 GLU B O 1
ATOM 3044 N N . PHE B 1 97 ? -17.188 -6.312 5.055 1 88.69 97 PHE B N 1
ATOM 3045 C CA . PHE B 1 97 ? -17.781 -4.984 5.113 1 88.69 97 PHE B CA 1
ATOM 3046 C C . PHE B 1 97 ? -19.312 -5.082 5.109 1 88.69 97 PHE B C 1
ATOM 3048 O O . PHE B 1 97 ? -19.875 -5.918 4.406 1 88.69 97 PHE B O 1
ATOM 3055 N N . THR B 1 98 ? -19.953 -4.355 5.941 1 86 98 THR B N 1
ATOM 3056 C CA . THR B 1 98 ? -21.406 -4.332 5.957 1 86 98 THR B CA 1
ATOM 3057 C C . THR B 1 98 ? -21.938 -2.91 5.781 1 86 98 THR B C 1
ATOM 3059 O O . THR B 1 98 ? -21.219 -1.943 6.047 1 86 98 THR B O 1
ATOM 3062 N N . LEU B 1 99 ? -23.219 -2.771 5.391 1 85.56 99 LEU B N 1
ATOM 3063 C CA . LEU B 1 99 ? -23.844 -1.472 5.18 1 85.56 99 LEU B CA 1
ATOM 3064 C C . LEU B 1 99 ? -23.938 -0.695 6.492 1 85.56 99 LEU B C 1
ATOM 3066 O O . LEU B 1 99 ? -24.031 0.534 6.484 1 85.56 99 LEU B O 1
ATOM 3070 N N . GLU B 1 100 ? -23.859 -1.367 7.605 1 87.94 100 GLU B N 1
ATOM 3071 C CA . GLU B 1 100 ? -24 -0.743 8.922 1 87.94 100 GLU B CA 1
ATOM 3072 C C . GLU B 1 100 ? -22.672 -0.201 9.43 1 87.94 100 GLU B C 1
ATOM 3074 O O . GLU B 1 100 ? -22.641 0.544 10.414 1 87.94 100 GLU B O 1
ATOM 3079 N N . ASP B 1 101 ? -21.672 -0.535 8.742 1 91.75 101 ASP B N 1
ATOM 3080 C CA . ASP B 1 101 ? -20.359 -0.078 9.188 1 91.75 101 ASP B CA 1
ATOM 3081 C C . ASP B 1 101 ? -20.266 1.446 9.148 1 91.75 101 ASP B C 1
ATOM 3083 O O . ASP B 1 101 ? -20.641 2.072 8.156 1 91.75 101 ASP B O 1
ATOM 3087 N N . SER B 1 102 ? -19.844 1.992 10.281 1 94.31 102 SER B N 1
ATOM 3088 C CA . SER B 1 102 ? -19.516 3.412 10.281 1 94.31 102 SER B CA 1
ATOM 3089 C C . SER B 1 102 ? -18.266 3.693 9.445 1 94.31 102 SER B C 1
ATOM 3091 O O . SER B 1 102 ? -17.516 2.773 9.109 1 94.31 102 SER B O 1
ATOM 3093 N N . ASN B 1 103 ? -18.078 4.945 9.102 1 95.12 103 ASN B N 1
ATOM 3094 C CA . ASN B 1 103 ? -16.859 5.32 8.383 1 95.12 103 ASN B CA 1
ATOM 3095 C C . ASN B 1 103 ? -15.602 4.938 9.164 1 95.12 103 ASN B C 1
ATOM 3097 O O . ASN B 1 103 ? -14.602 4.523 8.578 1 95.12 103 ASN B O 1
ATOM 3101 N N . ALA B 1 104 ? -15.695 5.109 10.461 1 95.25 104 ALA B N 1
ATOM 3102 C CA . ALA B 1 104 ? -14.57 4.727 11.32 1 95.25 104 ALA B CA 1
ATOM 3103 C C . ALA B 1 104 ? -14.273 3.234 11.195 1 95.25 104 ALA B C 1
ATOM 3105 O O . ALA B 1 104 ? -13.117 2.836 11.055 1 95.25 104 ALA B O 1
ATOM 3106 N N . LYS B 1 105 ? -15.273 2.471 11.227 1 94.75 105 LYS B N 1
ATOM 3107 C CA . LYS B 1 105 ? -15.117 1.024 11.109 1 94.75 105 LYS B CA 1
ATOM 3108 C C . LYS B 1 105 ? -14.578 0.644 9.734 1 94.75 105 LYS B C 1
ATOM 3110 O O . LYS B 1 105 ? -13.742 -0.249 9.609 1 94.75 105 LYS B O 1
ATOM 3115 N N . VAL B 1 106 ? -15.094 1.278 8.68 1 95.31 106 VAL B N 1
ATOM 3116 C CA . VAL B 1 106 ? -14.633 1.02 7.32 1 95.31 106 VAL B CA 1
ATOM 3117 C C . VAL B 1 106 ? -13.133 1.319 7.219 1 95.31 106 VAL B C 1
ATOM 3119 O O . VAL B 1 106 ? -12.367 0.516 6.68 1 95.31 106 VAL B O 1
ATOM 3122 N N . LEU B 1 107 ? -12.703 2.482 7.734 1 96.62 107 LEU B N 1
ATOM 3123 C CA . LEU B 1 107 ? -11.289 2.855 7.73 1 96.62 107 LEU B CA 1
ATOM 3124 C C . LEU B 1 107 ? -10.445 1.79 8.414 1 96.62 107 LEU B C 1
ATOM 3126 O O . LEU B 1 107 ? -9.445 1.334 7.859 1 96.62 107 LEU B O 1
ATOM 3130 N N . GLU B 1 108 ? -10.852 1.353 9.547 1 95.75 108 GLU B N 1
ATOM 3131 C CA . GLU B 1 108 ? -10.125 0.349 10.312 1 95.75 108 GLU B CA 1
ATOM 3132 C C . GLU B 1 108 ? -10.047 -0.976 9.562 1 95.75 108 GLU B C 1
ATOM 3134 O O . GLU B 1 108 ? -8.977 -1.576 9.453 1 95.75 108 GLU B O 1
ATOM 3139 N N . LYS B 1 109 ? -11.188 -1.413 9.047 1 94.38 109 LYS B N 1
ATOM 3140 C CA . LYS B 1 109 ? -11.234 -2.691 8.344 1 94.38 109 LYS B CA 1
ATOM 3141 C C . LYS B 1 109 ? -10.32 -2.684 7.125 1 94.38 109 LYS B C 1
ATOM 3143 O O . LYS B 1 109 ? -9.594 -3.65 6.879 1 94.38 109 LYS B O 1
ATOM 3148 N N . VAL B 1 110 ? -10.383 -1.603 6.348 1 95.75 110 VAL B N 1
ATOM 3149 C CA . VAL B 1 110 ? -9.562 -1.508 5.145 1 95.75 110 VAL B CA 1
ATOM 3150 C C . VAL B 1 110 ? -8.078 -1.565 5.52 1 95.75 110 VAL B C 1
ATOM 3152 O O . VAL B 1 110 ? -7.305 -2.285 4.891 1 95.75 110 VAL B O 1
ATOM 3155 N N . MET B 1 111 ? -7.691 -0.823 6.527 1 96 111 MET B N 1
ATOM 3156 C CA . MET B 1 111 ? -6.297 -0.772 6.957 1 96 111 MET B CA 1
ATOM 3157 C C . MET B 1 111 ? -5.855 -2.115 7.531 1 96 111 MET B C 1
ATOM 3159 O O . MET B 1 111 ? -4.75 -2.58 7.25 1 96 111 MET B O 1
ATOM 3163 N N . ILE B 1 112 ? -6.664 -2.738 8.281 1 94.69 112 ILE B N 1
ATOM 3164 C CA . ILE B 1 112 ? -6.352 -4.043 8.859 1 94.69 112 ILE B CA 1
ATOM 3165 C C . ILE B 1 112 ? -6.246 -5.086 7.746 1 94.69 112 ILE B C 1
ATOM 3167 O O . ILE B 1 112 ? -5.363 -5.945 7.773 1 94.69 112 ILE B O 1
ATOM 3171 N N . ASN B 1 113 ? -7.16 -5.008 6.762 1 93.94 113 ASN B N 1
ATOM 3172 C CA . ASN B 1 113 ? -7.094 -5.918 5.625 1 93.94 113 ASN B CA 1
ATOM 3173 C C . ASN B 1 113 ? -5.766 -5.785 4.879 1 93.94 113 ASN B C 1
ATOM 3175 O O . ASN B 1 113 ? -5.23 -6.773 4.383 1 93.94 113 ASN B O 1
ATOM 3179 N N . ALA B 1 114 ? -5.293 -4.551 4.754 1 95.56 114 ALA B N 1
ATOM 3180 C CA . ALA B 1 114 ? -3.99 -4.332 4.137 1 95.56 114 ALA B CA 1
ATOM 3181 C C . ALA B 1 114 ? -2.881 -5.008 4.938 1 95.56 114 ALA B C 1
ATOM 3183 O O . ALA B 1 114 ? -2.014 -5.676 4.371 1 95.56 114 ALA B O 1
ATOM 3184 N N . ILE B 1 115 ? -2.93 -4.871 6.285 1 95.94 115 ILE B N 1
ATOM 3185 C CA . ILE B 1 115 ? -1.945 -5.48 7.172 1 95.94 115 ILE B CA 1
ATOM 3186 C C . ILE B 1 115 ? -1.983 -7 7.012 1 95.94 115 ILE B C 1
ATOM 3188 O O . ILE B 1 115 ? -0.943 -7.641 6.836 1 95.94 115 ILE B O 1
ATOM 3192 N N . VAL B 1 116 ? -3.146 -7.559 7.031 1 93.94 116 VAL B N 1
ATOM 3193 C CA . VAL B 1 116 ? -3.326 -9.008 6.93 1 93.94 116 VAL B CA 1
ATOM 3194 C C . VAL B 1 116 ? -2.793 -9.5 5.59 1 93.94 116 VAL B C 1
ATOM 3196 O O . VAL B 1 116 ? -2.113 -10.531 5.527 1 93.94 116 VAL B O 1
ATOM 3199 N N . ALA B 1 117 ? -3.082 -8.773 4.535 1 95.19 117 ALA B N 1
ATOM 3200 C CA . ALA B 1 117 ? -2.631 -9.156 3.201 1 95.19 117 ALA B CA 1
ATOM 3201 C C . ALA B 1 117 ? -1.106 -9.195 3.129 1 95.19 117 ALA B C 1
ATOM 3203 O O . ALA B 1 117 ? -0.532 -10.109 2.527 1 95.19 117 ALA B O 1
ATOM 3204 N N . ILE B 1 118 ? -0.478 -8.188 3.707 1 96.75 118 ILE B N 1
ATOM 3205 C CA . ILE B 1 118 ? 0.98 -8.148 3.721 1 96.75 118 ILE B CA 1
ATOM 3206 C C . ILE B 1 118 ? 1.52 -9.328 4.523 1 96.75 118 ILE B C 1
ATOM 3208 O O . ILE B 1 118 ? 2.428 -10.031 4.07 1 96.75 118 ILE B O 1
ATOM 3212 N N . GLN B 1 119 ? 0.923 -9.594 5.652 1 95.19 119 GLN B N 1
ATOM 3213 C CA . GLN B 1 119 ? 1.35 -10.703 6.5 1 95.19 119 GLN B CA 1
ATOM 3214 C C . GLN B 1 119 ? 1.146 -12.039 5.801 1 95.19 119 GLN B C 1
ATOM 3216 O O . GLN B 1 119 ? 2.023 -12.906 5.836 1 95.19 119 GLN B O 1
ATOM 3221 N N . ASP B 1 120 ? -0.038 -12.219 5.188 1 94 120 ASP B N 1
ATOM 3222 C CA . ASP B 1 120 ? -0.331 -13.438 4.445 1 94 120 ASP B CA 1
ATOM 3223 C C . ASP B 1 120 ? 0.729 -13.703 3.377 1 94 120 ASP B C 1
ATOM 3225 O O . ASP B 1 120 ? 1.184 -14.836 3.209 1 94 120 ASP B O 1
ATOM 3229 N N . THR B 1 121 ? 1.097 -12.672 2.65 1 95.81 121 THR B N 1
ATOM 3230 C CA . THR B 1 121 ? 2.074 -12.812 1.576 1 95.81 121 THR B CA 1
ATOM 3231 C C . THR B 1 121 ? 3.449 -13.156 2.139 1 95.81 121 THR B C 1
ATOM 3233 O O . THR B 1 121 ? 4.156 -14.008 1.587 1 95.81 121 THR B O 1
ATOM 3236 N N . LEU B 1 122 ? 3.836 -12.555 3.268 1 94.94 122 LEU B N 1
ATOM 3237 C CA . LEU B 1 122 ? 5.113 -12.852 3.904 1 94.94 122 LEU B CA 1
ATOM 3238 C C . LEU B 1 122 ? 5.195 -14.32 4.301 1 94.94 122 LEU B C 1
ATOM 3240 O O . LEU B 1 122 ? 6.277 -14.914 4.277 1 94.94 122 LEU B O 1
ATOM 3244 N N . ASP B 1 123 ? 4.098 -14.93 4.586 1 92.12 123 ASP B N 1
ATOM 3245 C CA . ASP B 1 123 ? 4.051 -16.312 5.066 1 92.12 123 ASP B CA 1
ATOM 3246 C C . ASP B 1 123 ? 4.348 -17.297 3.938 1 92.12 123 ASP B C 1
ATOM 3248 O O . ASP B 1 123 ? 4.816 -18.406 4.184 1 92.12 123 ASP B O 1
ATOM 3252 N N . ILE B 1 124 ? 4.137 -16.906 2.695 1 91.62 124 ILE B N 1
ATOM 3253 C CA . ILE B 1 124 ? 4.234 -17.922 1.651 1 91.62 124 ILE B CA 1
ATOM 3254 C C . ILE B 1 124 ? 5.07 -17.375 0.49 1 91.62 124 ILE B C 1
ATOM 3256 O O . ILE B 1 124 ? 5.219 -18.047 -0.537 1 91.62 124 ILE B O 1
ATOM 3260 N N . VAL B 1 125 ? 5.574 -16.156 0.599 1 93.38 125 VAL B N 1
ATOM 3261 C CA . VAL B 1 125 ? 6.328 -15.539 -0.485 1 93.38 125 VAL B CA 1
ATOM 3262 C C . VAL B 1 125 ? 7.543 -16.406 -0.828 1 93.38 125 VAL B C 1
ATOM 3264 O O . VAL B 1 125 ? 8.164 -16.984 0.059 1 93.38 125 VAL B O 1
ATOM 3267 N N . ASP B 1 126 ? 7.84 -16.547 -2.09 1 94.81 126 ASP B N 1
ATOM 3268 C CA . ASP B 1 126 ? 9 -17.281 -2.58 1 94.81 126 ASP B CA 1
ATOM 3269 C C . ASP B 1 126 ? 10.25 -16.406 -2.561 1 94.81 126 ASP B C 1
ATOM 3271 O O . ASP B 1 126 ? 10.555 -15.719 -3.543 1 94.81 126 ASP B O 1
ATOM 3275 N N . TYR B 1 127 ? 11.039 -16.484 -1.546 1 96.06 127 TYR B N 1
ATOM 3276 C CA . TYR B 1 127 ? 12.219 -15.648 -1.35 1 96.06 127 TYR B CA 1
ATOM 3277 C C . TYR B 1 127 ? 13.273 -15.938 -2.408 1 96.06 127 TYR B C 1
ATOM 3279 O O . TYR B 1 127 ? 14.023 -15.039 -2.811 1 96.06 127 TYR B O 1
ATOM 3287 N N . VAL B 1 128 ? 13.352 -17.172 -2.832 1 97.19 128 VAL B N 1
ATOM 3288 C CA . VAL B 1 128 ? 14.328 -17.562 -3.846 1 97.19 128 VAL B CA 1
ATOM 3289 C C . VAL B 1 128 ? 14.016 -16.844 -5.164 1 97.19 128 VAL B C 1
ATOM 3291 O O . VAL B 1 128 ? 14.906 -16.297 -5.805 1 97.19 128 VAL B O 1
ATOM 3294 N N . THR B 1 129 ? 12.75 -16.922 -5.523 1 97.75 129 THR B N 1
ATOM 3295 C CA . THR B 1 129 ? 12.344 -16.234 -6.742 1 97.75 129 THR B CA 1
ATOM 3296 C C . THR B 1 129 ? 12.602 -14.734 -6.633 1 97.75 129 THR B C 1
ATOM 3298 O O . THR B 1 129 ? 13.094 -14.117 -7.578 1 97.75 129 THR B O 1
ATOM 3301 N N . PHE B 1 130 ? 12.297 -14.125 -5.496 1 98.19 130 PHE B N 1
ATOM 3302 C CA . PHE B 1 130 ? 12.555 -12.703 -5.293 1 98.19 130 PHE B CA 1
ATOM 3303 C C . PHE B 1 130 ? 14.031 -12.391 -5.465 1 98.19 130 PHE B C 1
ATOM 3305 O O . PHE B 1 130 ? 14.398 -11.391 -6.098 1 98.19 130 PHE B O 1
ATOM 3312 N N . ASP B 1 131 ? 14.859 -13.211 -4.883 1 97.62 131 ASP B N 1
ATOM 3313 C CA . ASP B 1 131 ? 16.297 -13.031 -4.992 1 97.62 131 ASP B CA 1
ATOM 3314 C C . ASP B 1 131 ? 16.75 -13.086 -6.453 1 97.62 131 ASP B C 1
ATOM 3316 O O . ASP B 1 131 ? 17.562 -12.266 -6.887 1 97.62 131 ASP B O 1
ATOM 3320 N N . LYS B 1 132 ? 16.266 -14.016 -7.176 1 98 132 LYS B N 1
ATOM 3321 C CA . LYS B 1 132 ? 16.609 -14.156 -8.586 1 98 132 LYS B CA 1
ATOM 3322 C C . LYS B 1 132 ? 16.141 -12.945 -9.391 1 98 132 LYS B C 1
ATOM 3324 O O . LYS B 1 132 ? 16.859 -12.461 -10.266 1 98 132 LYS B O 1
ATOM 3329 N N . VAL B 1 133 ? 14.922 -12.453 -9.102 1 98.31 133 VAL B N 1
ATOM 3330 C CA . VAL B 1 133 ? 14.383 -11.289 -9.797 1 98.31 133 VAL B CA 1
ATOM 3331 C C . VAL B 1 133 ? 15.266 -10.07 -9.523 1 98.31 133 VAL B C 1
ATOM 3333 O O . VAL B 1 133 ? 15.609 -9.32 -10.438 1 98.31 133 VAL B O 1
ATOM 3336 N N . ALA B 1 134 ? 15.609 -9.875 -8.266 1 97.25 134 ALA B N 1
ATOM 3337 C CA . ALA B 1 134 ? 16.5 -8.773 -7.91 1 97.25 134 ALA B CA 1
ATOM 3338 C C . ALA B 1 134 ? 17.828 -8.875 -8.672 1 97.25 134 ALA B C 1
ATOM 3340 O O . ALA B 1 134 ? 18.359 -7.863 -9.141 1 97.25 134 ALA B O 1
ATOM 3341 N N . GLY B 1 135 ? 18.359 -10.062 -8.789 1 96.31 135 GLY B N 1
ATOM 3342 C CA . GLY B 1 135 ? 19.578 -10.297 -9.547 1 96.31 135 GLY B CA 1
ATOM 3343 C C . GLY B 1 135 ? 19.453 -9.953 -11.016 1 96.31 135 GLY B C 1
ATOM 3344 O O . GLY B 1 135 ? 20.344 -9.352 -11.609 1 96.31 135 GLY B O 1
ATOM 3345 N N . ILE B 1 136 ? 18.328 -10.281 -11.617 1 97.12 136 ILE B N 1
ATOM 3346 C CA . ILE B 1 136 ? 18.078 -9.992 -13.023 1 97.12 136 ILE B CA 1
ATOM 3347 C C . ILE B 1 136 ? 18.125 -8.484 -13.258 1 97.12 136 ILE B C 1
ATOM 3349 O O . ILE B 1 136 ? 18.734 -8.016 -14.219 1 97.12 136 ILE B O 1
ATOM 3353 N N . PHE B 1 137 ? 17.469 -7.734 -12.375 1 96.81 137 PHE B N 1
ATOM 3354 C CA . PHE B 1 137 ? 17.469 -6.281 -12.5 1 96.81 137 PHE B CA 1
ATOM 3355 C C . PHE B 1 137 ? 18.875 -5.727 -12.305 1 96.81 137 PHE B C 1
ATOM 3357 O O . PHE B 1 137 ? 19.328 -4.859 -13.055 1 96.81 137 PHE B O 1
ATOM 3364 N N . ARG B 1 138 ? 19.531 -6.207 -11.328 1 94.25 138 ARG B N 1
ATOM 3365 C CA . ARG B 1 138 ? 20.844 -5.699 -10.953 1 94.25 138 ARG B CA 1
ATOM 3366 C C . ARG B 1 138 ? 21.859 -5.965 -12.062 1 94.25 138 ARG B C 1
ATOM 3368 O O . ARG B 1 138 ? 22.719 -5.125 -12.336 1 94.25 138 ARG B O 1
ATOM 3375 N N . ASP B 1 139 ? 21.75 -7.102 -12.656 1 93.62 139 ASP B N 1
ATOM 3376 C CA . ASP B 1 139 ? 22.781 -7.566 -13.594 1 93.62 139 ASP B CA 1
ATOM 3377 C C . ASP B 1 139 ? 22.406 -7.227 -15.031 1 93.62 139 ASP B C 1
ATOM 3379 O O . ASP B 1 139 ? 23.047 -7.691 -15.977 1 93.62 139 ASP B O 1
ATOM 3383 N N . LYS B 1 140 ? 21.297 -6.469 -15.133 1 94.06 140 LYS B N 1
ATOM 3384 C CA . LYS B 1 140 ? 20.891 -6.086 -16.484 1 94.06 140 LYS B CA 1
ATOM 3385 C C . LYS B 1 140 ? 22 -5.312 -17.188 1 94.06 140 LYS B C 1
ATOM 3387 O O . LYS B 1 140 ? 22.516 -4.328 -16.656 1 94.06 140 LYS B O 1
ATOM 3392 N N . PRO B 1 141 ? 22.344 -5.707 -18.422 1 93 141 PRO B N 1
ATOM 3393 C CA . PRO B 1 141 ? 23.312 -4.91 -19.188 1 93 141 PRO B CA 1
ATOM 3394 C C . PRO B 1 141 ? 22.812 -3.49 -19.469 1 93 141 PRO B C 1
ATOM 3396 O O . PRO B 1 141 ? 21.609 -3.273 -19.641 1 93 141 PRO B O 1
ATOM 3399 N N . ASP B 1 142 ? 23.75 -2.523 -19.641 1 90.19 142 ASP B N 1
ATOM 3400 C CA . ASP B 1 142 ? 23.438 -1.104 -19.766 1 90.19 142 ASP B CA 1
ATOM 3401 C C . ASP B 1 142 ? 22.688 -0.812 -21.062 1 90.19 142 ASP B C 1
ATOM 3403 O O . ASP B 1 142 ? 21.891 0.13 -21.125 1 90.19 142 ASP B O 1
ATOM 3407 N N . ASP B 1 143 ? 22.891 -1.586 -22.031 1 93.19 143 ASP B N 1
ATOM 3408 C CA . ASP B 1 143 ? 22.312 -1.315 -23.328 1 93.19 143 ASP B CA 1
ATOM 3409 C C . ASP B 1 143 ? 20.938 -1.97 -23.469 1 93.19 143 ASP B C 1
ATOM 3411 O O . ASP B 1 143 ? 20.297 -1.861 -24.516 1 93.19 143 ASP B O 1
ATOM 3415 N N . LYS B 1 144 ? 20.484 -2.613 -22.406 1 95.88 144 LYS B N 1
ATOM 3416 C CA . LYS B 1 144 ? 19.188 -3.273 -22.438 1 95.88 144 LYS B CA 1
ATOM 3417 C C . LYS B 1 144 ? 18.109 -2.424 -21.766 1 95.88 144 LYS B C 1
ATOM 3419 O O . LYS B 1 144 ? 18.438 -1.49 -21.016 1 95.88 144 LYS B O 1
ATOM 3424 N N . GLN B 1 145 ? 16.922 -2.742 -22.109 1 96.56 145 GLN B N 1
ATOM 3425 C CA . GLN B 1 145 ? 15.797 -1.925 -21.672 1 96.56 145 GLN B CA 1
ATOM 3426 C C . GLN B 1 145 ? 14.945 -2.672 -20.641 1 96.56 145 GLN B C 1
ATOM 3428 O O . GLN B 1 145 ? 15 -3.9 -20.562 1 96.56 145 GLN B O 1
ATOM 3433 N N . ILE B 1 146 ? 14.289 -1.875 -19.828 1 97.75 146 ILE B N 1
ATOM 3434 C CA . ILE B 1 146 ? 13.281 -2.3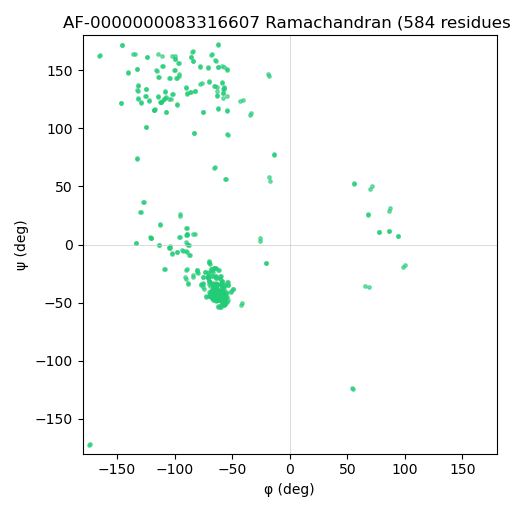91 -18.906 1 97.75 146 ILE B CA 1
ATOM 3435 C C . ILE B 1 146 ? 11.898 -1.89 -19.312 1 97.75 146 ILE B C 1
ATOM 3437 O O . ILE B 1 146 ? 11.672 -0.681 -19.406 1 97.75 146 ILE B O 1
ATOM 3441 N N . PHE B 1 147 ? 10.992 -2.812 -19.562 1 97.12 147 PHE B N 1
ATOM 3442 C CA . PHE B 1 147 ? 9.609 -2.496 -19.891 1 97.12 147 PHE B CA 1
ATOM 3443 C C . PHE B 1 147 ? 8.664 -2.986 -18.797 1 97.12 147 PHE B C 1
ATOM 3445 O O . PHE B 1 147 ? 8.742 -4.145 -18.391 1 97.12 147 PHE B O 1
ATOM 3452 N N . LEU B 1 148 ? 7.836 -2.076 -18.328 1 98 148 LEU B N 1
ATOM 3453 C CA . LEU B 1 148 ? 6.797 -2.385 -17.344 1 98 148 LEU B CA 1
ATOM 3454 C C . LEU B 1 148 ? 5.41 -2.305 -17.969 1 98 148 LEU B C 1
ATOM 3456 O O . LEU B 1 148 ? 5.035 -1.268 -18.531 1 98 148 LEU B O 1
ATOM 3460 N N . VAL B 1 149 ? 4.637 -3.41 -17.859 1 97.06 149 VAL B N 1
ATOM 3461 C CA . VAL B 1 149 ? 3.375 -3.422 -18.594 1 97.06 149 VAL B CA 1
ATOM 3462 C C . VAL B 1 149 ? 2.246 -3.871 -17.672 1 97.06 149 VAL B C 1
ATOM 3464 O O . VAL B 1 149 ? 2.408 -4.816 -16.891 1 97.06 149 VAL B O 1
ATOM 3467 N N . GLY B 1 150 ? 1.187 -3.242 -17.625 1 95.88 150 GLY B N 1
ATOM 3468 C CA . GLY B 1 150 ? -0.047 -3.486 -16.906 1 95.88 150 GLY B CA 1
ATOM 3469 C C . GLY B 1 150 ? -1.213 -2.656 -17.406 1 95.88 150 GLY B C 1
ATOM 3470 O O . GLY B 1 150 ? -1.022 -1.704 -18.156 1 95.88 150 GLY B O 1
ATOM 3471 N N . ASN B 1 151 ? -2.398 -3.055 -17.062 1 93.31 151 ASN B N 1
ATOM 3472 C CA . ASN B 1 151 ? -3.6 -2.32 -17.453 1 93.31 151 ASN B CA 1
ATOM 3473 C C . ASN B 1 151 ? -4.332 -1.763 -16.234 1 93.31 151 ASN B C 1
ATOM 3475 O O . ASN B 1 151 ? -4.297 -2.359 -15.156 1 93.31 151 ASN B O 1
ATOM 3479 N N . GLY B 1 152 ? -5.027 -0.605 -16.453 1 90 152 GLY B N 1
ATOM 3480 C CA . GLY B 1 152 ? -5.836 -0.043 -15.383 1 90 152 GLY B CA 1
ATOM 3481 C C . GLY B 1 152 ? -5.055 0.182 -14.102 1 90 152 GLY B C 1
ATOM 3482 O O . GLY B 1 152 ? -4.016 0.843 -14.109 1 90 152 GLY B O 1
ATOM 3483 N N . GLY B 1 153 ? -5.562 -0.405 -13.047 1 90.19 153 GLY B N 1
ATOM 3484 C CA . GLY B 1 153 ? -4.895 -0.286 -11.766 1 90.19 153 GLY B CA 1
ATOM 3485 C C . GLY B 1 153 ? -3.473 -0.822 -11.781 1 90.19 153 GLY B C 1
ATOM 3486 O O . GLY B 1 153 ? -2.592 -0.281 -11.109 1 90.19 153 GLY B O 1
ATOM 3487 N N . SER B 1 154 ? -3.242 -1.826 -12.547 1 94.56 154 SER B N 1
ATOM 3488 C CA . SER B 1 154 ? -1.906 -2.408 -12.633 1 94.56 154 SER B CA 1
ATOM 3489 C C . SER B 1 154 ? -0.942 -1.473 -13.352 1 94.56 154 SER B C 1
ATOM 3491 O O . SER B 1 154 ? 0.256 -1.465 -13.062 1 94.56 154 SER B O 1
ATOM 3493 N N . ALA B 1 155 ? -1.482 -0.684 -14.32 1 95.06 155 ALA B N 1
ATOM 3494 C CA . ALA B 1 155 ? -0.646 0.296 -15.016 1 95.06 155 ALA B CA 1
ATOM 3495 C C . ALA B 1 155 ? -0.133 1.357 -14.047 1 95.06 155 ALA B C 1
ATOM 3497 O O . ALA B 1 155 ? 0.984 1.856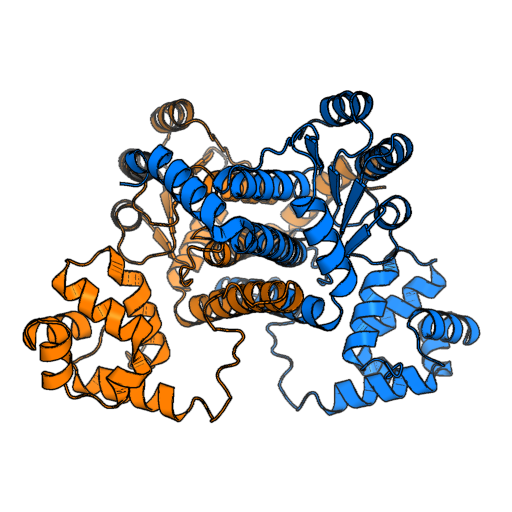 -14.195 1 95.06 155 ALA B O 1
ATOM 3498 N N . ILE B 1 156 ? -0.94 1.671 -13.102 1 94.38 156 ILE B N 1
ATOM 3499 C CA . ILE B 1 156 ? -0.565 2.656 -12.094 1 94.38 156 ILE B CA 1
ATOM 3500 C C . ILE B 1 156 ? 0.593 2.121 -11.258 1 94.38 156 ILE B C 1
ATOM 3502 O O . ILE B 1 156 ? 1.518 2.863 -10.922 1 94.38 156 ILE B O 1
ATOM 3506 N N . LEU B 1 157 ? 0.615 0.845 -10.93 1 96.31 157 LEU B N 1
ATOM 3507 C CA . LEU B 1 157 ? 1.731 0.219 -10.227 1 96.31 157 LEU B CA 1
ATOM 3508 C C . LEU B 1 157 ? 3.01 0.308 -11.055 1 96.31 157 LEU B C 1
ATOM 3510 O O . LEU B 1 157 ? 4.09 0.552 -10.508 1 96.31 157 LEU B O 1
ATOM 3514 N N . CYS B 1 158 ? 2.85 0.124 -12.328 1 97.44 158 CYS B N 1
ATOM 3515 C CA . CYS B 1 158 ? 3.992 0.231 -13.227 1 97.44 158 CYS B CA 1
ATOM 3516 C C . CYS B 1 158 ? 4.586 1.635 -13.195 1 97.44 158 CYS B C 1
ATOM 3518 O O . CYS B 1 158 ? 5.805 1.796 -13.102 1 97.44 158 CYS B O 1
ATOM 3520 N N . GLU B 1 159 ? 3.723 2.615 -13.219 1 95.62 159 GLU B N 1
ATOM 3521 C CA . GLU B 1 159 ? 4.18 4 -13.172 1 95.62 159 GLU B CA 1
ATOM 3522 C C . GLU B 1 159 ? 4.891 4.309 -11.859 1 95.62 159 GLU B C 1
ATOM 3524 O O . GLU B 1 159 ? 5.902 5.016 -11.844 1 95.62 159 GLU B O 1
ATOM 3529 N N . ASP B 1 160 ? 4.344 3.838 -10.836 1 95 160 ASP B N 1
ATOM 3530 C CA . ASP B 1 160 ? 4.961 4.043 -9.523 1 95 160 ASP B CA 1
ATOM 3531 C C . ASP B 1 160 ? 6.367 3.455 -9.484 1 95 160 ASP B C 1
ATOM 3533 O O . ASP B 1 160 ? 7.305 4.109 -9.016 1 95 160 ASP B O 1
ATOM 3537 N N . PHE B 1 161 ? 6.523 2.232 -9.938 1 96.94 161 PHE B N 1
ATOM 3538 C CA . PHE B 1 161 ? 7.82 1.564 -9.938 1 96.94 161 PHE B CA 1
ATOM 3539 C C . PHE B 1 161 ? 8.797 2.281 -10.859 1 96.94 161 PHE B C 1
ATOM 3541 O O . PHE B 1 161 ? 9.977 2.43 -10.531 1 96.94 161 PHE B O 1
ATOM 3548 N N . GLN B 1 162 ? 8.266 2.719 -12.008 1 96.62 162 GLN B N 1
ATOM 3549 C CA . GLN B 1 162 ? 9.094 3.5 -12.922 1 96.62 162 GLN B CA 1
ATOM 3550 C C . GLN B 1 162 ? 9.641 4.75 -12.242 1 96.62 162 GLN B C 1
ATOM 3552 O O . GLN B 1 162 ? 10.82 5.07 -12.375 1 96.62 162 GLN B O 1
ATOM 3557 N N . HIS B 1 163 ? 8.789 5.426 -11.539 1 93 163 HIS B N 1
ATOM 3558 C CA . HIS B 1 163 ? 9.164 6.637 -10.828 1 93 163 HIS B CA 1
ATOM 3559 C C . HIS B 1 163 ? 10.266 6.359 -9.805 1 93 163 HIS B C 1
ATOM 3561 O O . HIS B 1 163 ? 11.227 7.121 -9.703 1 93 163 HIS B O 1
ATOM 3567 N N . LYS B 1 164 ? 10.195 5.301 -9.102 1 92.75 164 LYS B N 1
ATOM 3568 C CA . LYS B 1 164 ? 11.18 4.938 -8.086 1 92.75 164 LYS B CA 1
ATOM 3569 C C . LYS B 1 164 ? 12.516 4.551 -8.727 1 92.75 164 LYS B C 1
ATOM 3571 O O . LYS B 1 164 ? 13.578 4.953 -8.25 1 92.75 164 LYS B O 1
ATOM 3576 N N . LEU B 1 165 ? 12.398 3.762 -9.773 1 93.62 165 LEU B N 1
ATOM 3577 C CA . LEU B 1 165 ? 13.617 3.354 -10.469 1 93.62 165 LEU B CA 1
ATOM 3578 C C . LEU B 1 165 ? 14.383 4.57 -10.984 1 93.62 165 LEU B C 1
ATOM 3580 O O . LEU B 1 165 ? 15.609 4.617 -10.891 1 93.62 165 LEU B O 1
ATOM 3584 N N . LEU B 1 166 ? 13.633 5.496 -11.492 1 91.38 166 LEU B N 1
ATOM 3585 C CA . LEU B 1 166 ? 14.242 6.703 -12.023 1 91.38 166 LEU B CA 1
ATOM 3586 C C . LEU B 1 166 ? 15.031 7.438 -10.945 1 91.38 166 LEU B C 1
ATOM 3588 O O . LEU B 1 166 ? 16.078 8.031 -11.227 1 91.38 166 LEU B O 1
ATOM 3592 N N . LYS B 1 167 ? 14.625 7.422 -9.703 1 87.69 167 LYS B N 1
ATOM 3593 C CA . LYS B 1 167 ? 15.273 8.094 -8.578 1 87.69 167 LYS B CA 1
ATOM 3594 C C . LYS B 1 167 ? 16.703 7.578 -8.383 1 87.69 167 LYS B C 1
ATOM 3596 O O . LYS B 1 167 ? 17.562 8.289 -7.855 1 87.69 167 LYS B O 1
ATOM 3601 N N . ILE B 1 168 ? 16.906 6.336 -8.805 1 89.12 168 ILE B N 1
ATOM 3602 C CA . ILE B 1 168 ? 18.234 5.777 -8.594 1 89.12 168 ILE B CA 1
ATOM 3603 C C . ILE B 1 168 ? 18.938 5.57 -9.938 1 89.12 168 ILE B C 1
ATOM 3605 O O . ILE B 1 168 ? 19.844 4.754 -10.047 1 89.12 168 ILE B O 1
ATOM 3609 N N . GLY B 1 169 ? 18.438 6.23 -11.016 1 89.06 169 GLY B N 1
ATOM 3610 C CA . GLY B 1 169 ? 19.125 6.301 -12.305 1 89.06 169 GLY B CA 1
ATOM 3611 C C . GLY B 1 169 ? 18.812 5.117 -13.203 1 89.06 169 GLY B C 1
ATOM 3612 O O . GLY B 1 169 ? 19.531 4.875 -14.18 1 89.06 169 GLY B O 1
ATOM 3613 N N . ILE B 1 170 ? 17.844 4.309 -12.898 1 92.25 170 ILE B N 1
ATOM 3614 C CA . ILE B 1 170 ? 17.453 3.186 -13.734 1 92.25 170 ILE B CA 1
ATOM 3615 C C . ILE B 1 170 ? 16.25 3.582 -14.594 1 92.25 170 ILE B C 1
ATOM 3617 O O . ILE B 1 170 ? 15.195 3.949 -14.062 1 92.25 170 ILE B O 1
ATOM 3621 N N . PHE B 1 171 ? 16.438 3.506 -15.859 1 93.38 171 PHE B N 1
ATOM 3622 C CA . PHE B 1 171 ? 15.383 3.898 -16.781 1 93.38 171 PHE B CA 1
ATOM 3623 C C . PHE B 1 171 ? 14.484 2.715 -17.109 1 93.38 171 PHE B C 1
ATOM 3625 O O . PHE B 1 171 ? 14.969 1.616 -17.391 1 93.38 171 PHE B O 1
ATOM 3632 N N . ALA B 1 172 ? 13.227 2.893 -17 1 96.44 172 ALA B N 1
ATOM 3633 C CA . ALA B 1 172 ? 12.211 1.91 -17.391 1 96.44 172 ALA B CA 1
ATOM 3634 C C . ALA B 1 172 ? 11.109 2.557 -18.219 1 96.44 172 ALA B C 1
ATOM 3636 O O . ALA B 1 172 ? 10.805 3.738 -18.047 1 96.44 172 ALA B O 1
ATOM 3637 N N . HIS B 1 173 ? 10.5 1.808 -19.078 1 95.88 173 HIS B N 1
ATOM 3638 C CA . HIS B 1 173 ? 9.438 2.297 -19.953 1 95.88 173 HIS B CA 1
ATOM 3639 C C . HIS B 1 173 ? 8.078 1.752 -19.531 1 95.88 173 HIS B C 1
ATOM 3641 O O . HIS B 1 173 ? 7.953 0.563 -19.219 1 95.88 173 HIS B O 1
ATOM 3647 N N . VAL B 1 174 ? 7.125 2.615 -19.438 1 95.69 174 VAL B N 1
ATOM 3648 C CA . VAL B 1 174 ? 5.746 2.24 -19.156 1 95.69 174 VAL B CA 1
ATOM 3649 C C . VAL B 1 174 ? 4.824 2.799 -20.234 1 95.69 174 VAL B C 1
ATOM 3651 O O . VAL B 1 174 ? 4.883 3.988 -20.547 1 95.69 174 VAL B O 1
ATOM 3654 N N . TYR B 1 175 ? 4 1.913 -20.828 1 87.25 175 TYR B N 1
ATOM 3655 C CA . TYR B 1 175 ? 2.969 2.322 -21.781 1 87.25 175 TYR B CA 1
ATOM 3656 C C . TYR B 1 175 ? 1.59 1.867 -21.312 1 87.25 175 TYR B C 1
ATOM 3658 O O . TYR B 1 175 ? 1.367 0.676 -21.094 1 87.25 175 TYR B O 1
ATOM 3666 N N . LYS B 1 176 ? 0.664 2.748 -21.188 1 86.5 176 LYS B N 1
ATOM 3667 C CA . LYS B 1 176 ? -0.658 2.436 -20.641 1 86.5 176 LYS B CA 1
ATOM 3668 C C . LYS B 1 176 ? -1.616 2.023 -21.766 1 86.5 176 LYS B C 1
ATOM 3670 O O . LYS B 1 176 ? -2.6 1.322 -21.516 1 86.5 176 LYS B O 1
ATOM 3675 N N . ASP B 1 177 ? -1.271 2.438 -22.953 1 87.44 177 ASP B N 1
ATOM 3676 C CA . ASP B 1 177 ? -2.104 2.125 -24.109 1 87.44 177 ASP B CA 1
ATOM 3677 C C . ASP B 1 177 ? -1.746 0.757 -24.688 1 87.44 177 ASP B C 1
ATOM 3679 O O . ASP B 1 177 ? -0.575 0.473 -24.953 1 87.44 177 ASP B O 1
ATOM 3683 N N . THR B 1 178 ? -2.793 -0.055 -24.922 1 88.38 178 THR B N 1
ATOM 3684 C CA . THR B 1 178 ? -2.576 -1.435 -25.344 1 88.38 178 THR B CA 1
ATOM 3685 C C . THR B 1 178 ? -1.896 -1.482 -26.703 1 88.38 178 THR B C 1
ATOM 3687 O O . THR B 1 178 ? -1.062 -2.355 -26.953 1 88.38 178 THR B O 1
ATOM 3690 N N . HIS B 1 179 ? -2.258 -0.521 -27.562 1 86.56 179 HIS B N 1
ATOM 3691 C CA . HIS B 1 179 ? -1.621 -0.471 -28.875 1 86.56 179 HIS B CA 1
ATOM 3692 C C . HIS B 1 179 ? -0.126 -0.2 -28.75 1 86.56 179 HIS B C 1
ATOM 3694 O O . HIS B 1 179 ? 0.686 -0.869 -29.391 1 86.56 179 HIS B O 1
ATOM 3700 N N . MET B 1 180 ? 0.228 0.686 -27.953 1 88.56 180 MET B N 1
ATOM 3701 C CA . MET B 1 180 ? 1.633 1.004 -27.703 1 88.56 180 MET B CA 1
ATOM 3702 C C . MET B 1 180 ? 2.348 -0.159 -27.031 1 88.56 180 MET B C 1
ATOM 3704 O O . MET B 1 180 ? 3.521 -0.415 -27.297 1 88.56 180 MET B O 1
ATOM 3708 N N . GLN B 1 181 ? 1.617 -0.827 -26.156 1 91.38 181 GLN B N 1
ATOM 3709 C CA . GLN B 1 181 ? 2.189 -1.982 -25.484 1 91.38 181 GLN B CA 1
ATOM 3710 C C . GLN B 1 181 ? 2.602 -3.062 -26.484 1 91.38 181 GLN B C 1
ATOM 3712 O O . GLN B 1 181 ? 3.688 -3.635 -26.359 1 91.38 181 GLN B O 1
ATOM 3717 N N . PHE B 1 182 ? 1.803 -3.252 -27.453 1 88.62 182 PHE B N 1
ATOM 3718 C CA . PHE B 1 182 ? 2.143 -4.25 -28.453 1 88.62 182 PHE B CA 1
ATOM 3719 C C . PHE B 1 182 ? 3.246 -3.738 -29.375 1 88.62 182 PHE B C 1
ATOM 3721 O O . PHE B 1 182 ? 4.109 -4.504 -29.812 1 88.62 182 PHE B O 1
ATOM 3728 N N . MET B 1 183 ? 3.205 -2.467 -29.719 1 85.88 183 MET B N 1
ATOM 3729 C CA . MET B 1 183 ? 4.234 -1.882 -30.562 1 85.88 183 MET B CA 1
ATOM 3730 C C . MET B 1 183 ? 5.621 -2.072 -29.953 1 85.88 183 MET B C 1
ATOM 3732 O O . MET B 1 183 ? 6.559 -2.48 -30.641 1 85.88 183 MET B O 1
ATOM 3736 N N . PHE B 1 184 ? 5.746 -1.814 -28.703 1 85.12 184 PHE B N 1
ATOM 3737 C CA . PHE B 1 184 ? 7.082 -1.941 -28.125 1 85.12 184 PHE B CA 1
ATOM 3738 C C . PHE B 1 184 ? 7.5 -3.404 -28.047 1 85.12 184 PHE B C 1
ATOM 3740 O O . PHE B 1 184 ? 8.695 -3.715 -28.047 1 85.12 184 PHE B O 1
ATOM 3747 N N . THR B 1 185 ? 6.523 -4.273 -27.859 1 88.56 185 THR B N 1
ATOM 3748 C CA . THR B 1 185 ? 6.824 -5.699 -27.797 1 88.56 185 THR B CA 1
ATOM 3749 C C . THR B 1 185 ? 7.605 -6.152 -29.016 1 88.56 185 THR B C 1
ATOM 3751 O O . THR B 1 185 ? 8.492 -7.008 -28.922 1 88.56 185 THR B O 1
ATOM 3754 N N . SER B 1 186 ? 7.289 -5.555 -30.141 1 89.31 186 SER B N 1
ATOM 3755 C CA . SER B 1 186 ? 7.961 -5.902 -31.391 1 89.31 186 SER B CA 1
ATOM 3756 C C . SER B 1 186 ? 9.406 -5.426 -31.391 1 89.31 186 SER B C 1
ATOM 3758 O O . SER B 1 186 ? 10.219 -5.883 -32.188 1 89.31 186 SER B O 1
ATOM 3760 N N . LEU B 1 187 ? 9.773 -4.574 -30.5 1 91.19 187 LEU B N 1
ATOM 3761 C CA . LEU B 1 187 ? 11.109 -3.982 -30.469 1 91.19 187 LEU B CA 1
ATOM 3762 C C . LEU B 1 187 ? 11.945 -4.605 -29.344 1 91.19 187 LEU B C 1
ATOM 3764 O O . LEU B 1 187 ? 13.117 -4.258 -29.172 1 91.19 187 LEU B O 1
ATOM 3768 N N . ILE B 1 188 ? 11.312 -5.535 -28.562 1 93.5 188 ILE B N 1
ATOM 3769 C CA . ILE B 1 188 ? 12 -6.184 -27.453 1 93.5 188 ILE B CA 1
ATOM 3770 C C . ILE B 1 188 ? 13.172 -7.004 -27.984 1 93.5 188 ILE B C 1
ATOM 3772 O O . ILE B 1 188 ? 13.062 -7.676 -29 1 93.5 188 ILE B O 1
ATOM 3776 N N . ARG B 1 189 ? 14.32 -6.867 -27.391 1 94 189 ARG B N 1
ATOM 3777 C CA . ARG B 1 189 ? 15.539 -7.59 -27.734 1 94 189 ARG B CA 1
ATOM 3778 C C . ARG B 1 189 ? 15.93 -8.57 -26.641 1 94 189 ARG B C 1
ATOM 3780 O O . ARG B 1 189 ? 15.445 -8.477 -25.5 1 94 189 ARG B O 1
ATOM 3787 N N . GLU B 1 190 ? 16.75 -9.477 -27.016 1 96.12 190 GLU B N 1
ATOM 3788 C CA . GLU B 1 190 ? 17.297 -10.43 -26.047 1 96.12 190 GLU B CA 1
ATOM 3789 C C . GLU B 1 190 ? 17.969 -9.719 -24.875 1 96.12 190 GLU B C 1
ATOM 3791 O O . GLU B 1 190 ? 18.766 -8.789 -25.078 1 96.12 190 GLU B O 1
ATOM 3796 N N . GLY B 1 191 ? 17.562 -10.109 -23.703 1 96.31 191 GLY B N 1
ATOM 3797 C CA . GLY B 1 191 ? 18.203 -9.531 -22.531 1 96.31 191 GLY B CA 1
ATOM 3798 C C . GLY B 1 191 ? 17.422 -8.391 -21.906 1 96.31 191 GLY B C 1
ATOM 3799 O O . GLY B 1 191 ? 17.672 -7.992 -20.781 1 96.31 191 GLY B O 1
ATOM 3800 N N . ASP B 1 192 ? 16.5 -7.797 -22.703 1 97.75 192 ASP B N 1
ATOM 3801 C CA . ASP B 1 192 ? 15.586 -6.828 -22.094 1 97.75 192 ASP B CA 1
ATOM 3802 C C . ASP B 1 192 ? 14.805 -7.449 -20.953 1 97.75 192 ASP B C 1
ATOM 3804 O O . ASP B 1 192 ? 14.688 -8.672 -20.859 1 97.75 192 ASP B O 1
ATOM 3808 N N . ILE B 1 193 ? 14.406 -6.633 -20.031 1 98.38 193 ILE B N 1
ATOM 3809 C CA . ILE B 1 193 ? 13.547 -7.09 -18.938 1 98.38 193 ILE B CA 1
ATOM 3810 C C . ILE B 1 193 ? 12.109 -6.633 -19.188 1 98.38 193 ILE B C 1
ATOM 3812 O O . ILE B 1 193 ? 11.867 -5.453 -19.453 1 98.38 193 ILE B O 1
ATOM 3816 N N . VAL B 1 194 ? 11.172 -7.512 -19.188 1 98.31 194 VAL B N 1
ATOM 3817 C CA . VAL B 1 194 ? 9.75 -7.191 -19.266 1 98.31 194 VAL B CA 1
ATOM 3818 C C . VAL B 1 194 ? 9.039 -7.68 -18 1 98.31 194 VAL B C 1
ATOM 3820 O O . VAL B 1 194 ? 9.016 -8.883 -17.719 1 98.31 194 VAL B O 1
ATOM 3823 N N . LEU B 1 195 ? 8.516 -6.746 -17.25 1 98.56 195 LEU B N 1
ATOM 3824 C CA . LEU B 1 195 ? 7.734 -7.051 -16.062 1 98.56 195 LEU B CA 1
ATOM 3825 C C . LEU B 1 195 ? 6.254 -6.781 -16.297 1 98.56 195 LEU B C 1
ATOM 3827 O O . LEU B 1 195 ? 5.863 -5.645 -16.578 1 98.56 195 LEU B O 1
ATOM 3831 N N . GLY B 1 196 ? 5.434 -7.816 -16.297 1 98.12 196 GLY B N 1
ATOM 3832 C CA . GLY B 1 196 ? 3.994 -7.699 -16.438 1 98.12 196 GLY B CA 1
ATOM 3833 C C . GLY B 1 196 ? 3.24 -7.828 -15.133 1 98.12 196 GLY B C 1
ATOM 3834 O O . GLY B 1 196 ? 3.48 -8.758 -14.359 1 98.12 196 GLY B O 1
ATOM 3835 N N . ILE B 1 197 ? 2.338 -6.875 -14.859 1 97.94 197 ILE B N 1
ATOM 3836 C CA . ILE B 1 197 ? 1.525 -6.895 -13.648 1 97.94 197 ILE B CA 1
ATOM 3837 C C . ILE B 1 197 ? 0.063 -7.141 -14.008 1 97.94 197 ILE B C 1
ATOM 3839 O O . ILE B 1 197 ? -0.513 -6.418 -14.828 1 97.94 197 ILE B O 1
ATOM 3843 N N . SER B 1 198 ? -0.48 -8.156 -13.461 1 95.81 198 SER B N 1
ATOM 3844 C CA . SER B 1 198 ? -1.884 -8.516 -13.625 1 95.81 198 SER B CA 1
ATOM 3845 C C . SER B 1 198 ? -2.439 -9.164 -12.359 1 95.81 198 SER B C 1
ATOM 3847 O O . SER B 1 198 ? -1.959 -10.219 -11.938 1 95.81 198 SER B O 1
ATOM 3849 N N . HIS B 1 199 ? -3.48 -8.578 -11.805 1 92.81 199 HIS B N 1
ATOM 3850 C CA . HIS B 1 199 ? -4.02 -9.07 -10.547 1 92.81 199 HIS B CA 1
ATOM 3851 C C . HIS B 1 199 ? -4.484 -10.516 -10.672 1 92.81 199 HIS B C 1
ATOM 3853 O O . HIS B 1 199 ? -4.016 -11.391 -9.938 1 92.81 199 HIS B O 1
ATOM 3859 N N . THR B 1 200 ? -5.266 -10.766 -11.625 1 91.69 200 THR B N 1
ATOM 3860 C CA . THR B 1 200 ? -5.824 -12.102 -11.805 1 91.69 200 THR B CA 1
ATOM 3861 C C . THR B 1 200 ? -4.82 -13.016 -12.492 1 91.69 200 THR B C 1
ATOM 3863 O O . THR B 1 200 ? -4.973 -14.234 -12.484 1 91.69 200 THR B O 1
ATOM 3866 N N . GLY B 1 201 ? -3.871 -12.43 -13.195 1 95.62 201 GLY B N 1
ATOM 3867 C CA . GLY B 1 201 ? -2.918 -13.18 -14 1 95.62 201 GLY B CA 1
ATOM 3868 C C . GLY B 1 201 ? -3.5 -13.664 -15.312 1 95.62 201 GLY B C 1
ATOM 3869 O O . GLY B 1 201 ? -2.871 -14.461 -16.016 1 95.62 201 GLY B O 1
ATOM 3870 N N . ALA B 1 202 ? -4.664 -13.156 -15.625 1 93.75 202 ALA B N 1
ATOM 3871 C CA . ALA B 1 202 ? -5.355 -13.703 -16.797 1 93.75 202 ALA B CA 1
ATOM 3872 C C . ALA B 1 202 ? -5.629 -12.609 -17.828 1 93.75 202 ALA B C 1
ATOM 3874 O O . ALA B 1 202 ? -6.312 -12.852 -18.828 1 93.75 202 ALA B O 1
ATOM 3875 N N . THR B 1 203 ? -5.109 -11.406 -17.594 1 93.56 203 THR B N 1
ATOM 3876 C CA . THR B 1 203 ? -5.316 -10.336 -18.562 1 93.56 203 THR B CA 1
ATOM 3877 C C . THR B 1 203 ? -4.68 -10.688 -19.891 1 93.56 203 THR B C 1
ATOM 3879 O O . THR B 1 203 ? -3.453 -10.758 -20 1 93.56 203 THR B O 1
ATOM 3882 N N . LYS B 1 204 ? -5.438 -10.82 -20.906 1 94.06 204 LYS B N 1
ATOM 3883 C CA . LYS B 1 204 ? -5.059 -11.453 -22.172 1 94.06 204 LYS B CA 1
ATOM 3884 C C . LYS B 1 204 ? -3.883 -10.734 -22.828 1 94.06 204 LYS B C 1
ATOM 3886 O O . LYS B 1 204 ? -2.9 -11.367 -23.219 1 94.06 204 LYS B O 1
ATOM 3891 N N . ASN B 1 205 ? -4.023 -9.406 -23.016 1 93.69 205 ASN B N 1
ATOM 3892 C CA . ASN B 1 205 ? -2.963 -8.688 -23.703 1 93.69 205 ASN B CA 1
ATOM 3893 C C . ASN B 1 205 ? -1.654 -8.727 -22.906 1 93.69 205 ASN B C 1
ATOM 3895 O O . ASN B 1 205 ? -0.575 -8.82 -23.5 1 93.69 205 ASN B O 1
ATOM 3899 N N . ILE B 1 206 ? -1.71 -8.719 -21.578 1 96.5 206 ILE B N 1
ATOM 3900 C CA . ILE B 1 206 ? -0.499 -8.773 -20.766 1 96.5 206 ILE B CA 1
ATOM 3901 C C . ILE B 1 206 ? 0.151 -10.148 -20.906 1 96.5 206 ILE B C 1
ATOM 3903 O O . ILE B 1 206 ? 1.37 -10.258 -21.062 1 96.5 206 ILE B O 1
ATOM 3907 N N . VAL B 1 207 ? -0.703 -11.18 -20.844 1 96.94 207 VAL B N 1
ATOM 3908 C CA . VAL B 1 207 ? -0.219 -12.547 -21 1 96.94 207 VAL B CA 1
ATOM 3909 C C . VAL B 1 207 ? 0.452 -12.695 -22.375 1 96.94 207 VAL B C 1
ATOM 3911 O O . VAL B 1 207 ? 1.557 -13.234 -22.469 1 96.94 207 VAL B O 1
ATOM 3914 N N . GLN B 1 208 ? -0.161 -12.156 -23.344 1 96.44 208 GLN B N 1
ATOM 3915 C CA . GLN B 1 208 ? 0.365 -12.25 -24.703 1 96.44 208 GLN B CA 1
ATOM 3916 C C . GLN B 1 208 ? 1.686 -11.5 -24.828 1 96.44 208 GLN B C 1
ATOM 3918 O O . GLN B 1 208 ? 2.617 -11.977 -25.484 1 96.44 208 GLN B O 1
ATOM 3923 N N . ILE B 1 209 ? 1.783 -10.375 -24.266 1 96.44 209 ILE B N 1
ATOM 3924 C CA . ILE B 1 209 ? 2.988 -9.555 -24.328 1 96.44 209 ILE B CA 1
ATOM 3925 C C . ILE B 1 209 ? 4.152 -10.297 -23.672 1 96.44 209 ILE B C 1
ATOM 3927 O O . ILE B 1 209 ? 5.25 -10.359 -24.234 1 96.44 209 ILE B O 1
ATOM 3931 N N . LEU B 1 210 ? 3.912 -10.883 -22.516 1 97.75 210 LEU B N 1
ATOM 3932 C CA . LEU B 1 210 ? 4.977 -11.609 -21.844 1 97.75 210 LEU B CA 1
ATOM 3933 C C . LEU B 1 210 ? 5.387 -12.844 -22.656 1 97.75 210 LEU B C 1
ATOM 3935 O O . LEU B 1 210 ? 6.57 -13.172 -22.719 1 97.75 210 LEU B O 1
ATOM 3939 N N . LYS B 1 211 ? 4.387 -13.5 -23.203 1 97.38 211 LYS B N 1
ATOM 3940 C CA . LYS B 1 211 ? 4.676 -14.664 -24.047 1 97.38 211 LYS B CA 1
ATOM 3941 C C . LYS B 1 211 ? 5.578 -14.289 -25.219 1 97.38 211 LYS B C 1
ATOM 3943 O O . LYS B 1 211 ? 6.594 -14.945 -25.469 1 97.38 211 LYS B O 1
ATOM 3948 N N . LEU B 1 212 ? 5.254 -13.25 -25.922 1 96.44 212 LEU B N 1
ATOM 3949 C CA . LEU B 1 212 ? 6.023 -12.773 -27.062 1 96.44 212 LEU B CA 1
ATOM 3950 C C . LEU B 1 212 ? 7.41 -12.305 -26.641 1 96.44 212 LEU B C 1
ATOM 3952 O O . LEU B 1 212 ? 8.398 -12.578 -27.312 1 96.44 212 LEU B O 1
ATOM 3956 N N . ALA B 1 213 ? 7.484 -11.586 -25.531 1 97.12 213 ALA B N 1
ATOM 3957 C CA . ALA B 1 213 ? 8.766 -11.117 -25 1 97.12 213 ALA B CA 1
ATOM 3958 C C . ALA B 1 213 ? 9.695 -12.281 -24.703 1 97.12 213 ALA B C 1
ATOM 3960 O O . ALA B 1 213 ? 10.891 -12.227 -25.016 1 97.12 213 ALA B O 1
ATOM 3961 N N . ARG B 1 214 ? 9.102 -13.305 -24.094 1 97 214 ARG B N 1
ATOM 3962 C CA . ARG B 1 214 ? 9.883 -14.492 -23.781 1 97 214 ARG B CA 1
ATOM 3963 C C . ARG B 1 214 ? 10.43 -15.148 -25.047 1 97 214 ARG B C 1
ATOM 3965 O O . ARG B 1 214 ? 11.586 -15.562 -25.078 1 97 214 ARG B O 1
ATOM 3972 N N . GLN B 1 215 ? 9.648 -15.18 -26.016 1 95.81 215 GLN B N 1
ATOM 3973 C CA . GLN B 1 215 ? 10.031 -15.766 -27.297 1 95.81 215 GLN B CA 1
ATOM 3974 C C . GLN B 1 215 ? 11.172 -14.977 -27.938 1 95.81 215 GLN B C 1
ATOM 3976 O O . GLN B 1 215 ? 12 -15.547 -28.656 1 95.81 215 GLN B O 1
ATOM 3981 N N . GLN B 1 216 ? 11.234 -13.719 -27.656 1 95.06 216 GLN B N 1
ATOM 3982 C CA . GLN B 1 216 ? 12.25 -12.844 -28.234 1 95.06 216 GLN B CA 1
ATOM 3983 C C . GLN B 1 216 ? 13.523 -12.859 -27.391 1 95.06 216 GLN B C 1
ATOM 3985 O O . GLN B 1 216 ? 14.492 -12.172 -27.719 1 95.06 216 GLN B O 1
ATOM 3990 N N . GLY B 1 217 ? 13.508 -13.641 -26.266 1 96.06 217 GLY B N 1
ATOM 3991 C CA . GLY B 1 217 ? 14.711 -13.82 -25.469 1 96.06 217 GLY B CA 1
ATOM 3992 C C . GLY B 1 217 ? 14.805 -12.844 -24.312 1 96.06 217 GLY B C 1
ATOM 3993 O O . GLY B 1 217 ? 15.836 -12.766 -23.641 1 96.06 217 GLY B O 1
ATOM 3994 N N . ALA B 1 218 ? 13.773 -12.055 -24.047 1 97.69 218 ALA B N 1
ATOM 3995 C CA . ALA B 1 218 ? 13.75 -11.148 -22.906 1 97.69 218 ALA B CA 1
ATOM 3996 C C . ALA B 1 218 ? 13.625 -11.914 -21.594 1 97.69 218 ALA B C 1
ATOM 3998 O O . ALA B 1 218 ? 13.18 -13.062 -21.578 1 97.69 218 ALA B O 1
ATOM 3999 N N . ARG B 1 219 ? 14.141 -11.336 -20.516 1 98.06 219 ARG B N 1
ATOM 4000 C CA . ARG B 1 219 ? 13.82 -11.805 -19.172 1 98.06 219 ARG B CA 1
ATOM 4001 C C . ARG B 1 219 ? 12.414 -11.367 -18.766 1 98.06 219 ARG B C 1
ATOM 4003 O O . ARG B 1 219 ? 12.117 -10.172 -18.719 1 98.06 219 ARG B O 1
ATOM 4010 N N . THR B 1 220 ? 11.539 -12.336 -18.594 1 98.5 220 THR B N 1
ATOM 4011 C CA . THR B 1 220 ? 10.141 -12.016 -18.328 1 98.5 220 THR B CA 1
ATOM 4012 C C . THR B 1 220 ? 9.773 -12.32 -16.891 1 98.5 220 THR B C 1
ATOM 4014 O O . THR B 1 220 ? 10.039 -13.414 -16.391 1 98.5 220 THR B O 1
ATOM 4017 N N . ILE B 1 221 ? 9.227 -11.344 -16.203 1 98.69 221 ILE B N 1
ATOM 4018 C CA . ILE B 1 221 ? 8.805 -11.422 -14.812 1 98.69 221 ILE B CA 1
ATOM 4019 C C . ILE B 1 221 ? 7.332 -11.031 -14.688 1 98.69 221 ILE B C 1
ATOM 4021 O O . ILE B 1 221 ? 6.887 -10.07 -15.32 1 98.69 221 ILE B O 1
ATOM 4025 N N . SER B 1 222 ? 6.539 -11.773 -13.977 1 98.56 222 SER B N 1
ATOM 4026 C CA . SER B 1 222 ? 5.152 -11.391 -13.703 1 98.56 222 SER B CA 1
ATOM 4027 C C . SER B 1 222 ? 4.938 -11.109 -12.219 1 98.56 222 SER B C 1
ATOM 4029 O O . SER B 1 222 ? 5.637 -11.664 -11.367 1 98.56 222 SER B O 1
ATOM 4031 N N . LEU B 1 223 ? 4.137 -10.188 -11.93 1 98.38 223 LEU B N 1
ATOM 4032 C CA . LEU B 1 223 ? 3.604 -9.891 -10.609 1 98.38 223 LEU B CA 1
ATOM 4033 C C . LEU B 1 223 ? 2.088 -10.055 -10.578 1 98.38 223 LEU B C 1
ATOM 4035 O O . LEU B 1 223 ? 1.372 -9.367 -11.312 1 98.38 223 LEU B O 1
ATOM 4039 N N . THR B 1 224 ? 1.574 -11.008 -9.797 1 97.56 224 THR B N 1
ATOM 4040 C CA . THR B 1 224 ? 0.158 -11.359 -9.781 1 97.56 224 THR B CA 1
ATOM 4041 C C . THR B 1 224 ? -0.291 -11.758 -8.383 1 97.56 224 THR B C 1
ATOM 4043 O O . THR B 1 224 ? 0.511 -11.766 -7.445 1 97.56 224 THR B O 1
ATOM 4046 N N . ASN B 1 225 ? -1.64 -11.945 -8.203 1 95.94 225 ASN B N 1
ATOM 4047 C CA . ASN B 1 225 ? -2.178 -12.305 -6.895 1 95.94 225 ASN B CA 1
ATOM 4048 C C . ASN B 1 225 ? -2.41 -13.812 -6.777 1 95.94 225 ASN B C 1
ATOM 4050 O O . ASN B 1 225 ? -2.781 -14.305 -5.711 1 95.94 225 ASN B O 1
ATOM 4054 N N . TYR B 1 226 ? -2.242 -14.578 -7.852 1 94.12 226 TYR B N 1
ATOM 4055 C CA . TYR B 1 226 ? -2.584 -15.992 -7.855 1 94.12 226 TYR B CA 1
ATOM 4056 C C . TYR B 1 226 ? -1.446 -16.828 -8.438 1 94.12 226 TYR B C 1
ATOM 4058 O O . TYR B 1 226 ? -0.922 -16.5 -9.508 1 94.12 226 TYR B O 1
ATOM 4066 N N . MET B 1 227 ? -1.356 -17.891 -7.617 1 92.38 227 MET B N 1
ATOM 4067 C CA . MET B 1 227 ? -0.366 -18.844 -8.094 1 92.38 227 MET B CA 1
ATOM 4068 C C . MET B 1 227 ? -0.92 -19.672 -9.25 1 92.38 227 MET B C 1
ATOM 4070 O O . MET B 1 227 ? -2.131 -19.875 -9.352 1 92.38 227 MET B O 1
ATOM 4074 N N . HIS B 1 228 ? -0.156 -19.922 -10.297 1 90.62 228 HIS B N 1
ATOM 4075 C CA . HIS B 1 228 ? -0.516 -20.766 -11.43 1 90.62 228 HIS B CA 1
ATOM 4076 C C . HIS B 1 228 ? -1.58 -20.094 -12.297 1 90.62 228 HIS B C 1
ATOM 4078 O O . HIS B 1 228 ? -2.605 -20.703 -12.609 1 90.62 228 HIS B O 1
ATOM 4084 N N . SER B 1 229 ? -1.48 -19 -12.688 1 93.5 229 SER B N 1
ATOM 4085 C CA . SER B 1 229 ? -2.322 -18.234 -13.609 1 93.5 229 SER B CA 1
ATOM 4086 C C . SER B 1 229 ? -1.686 -18.156 -14.99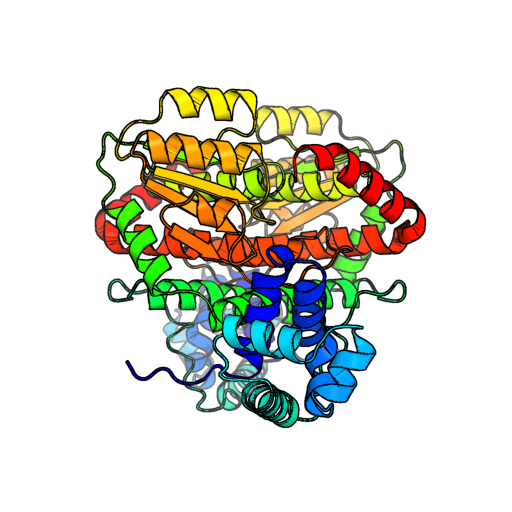2 1 93.5 229 SER B C 1
ATOM 4088 O O . SER B 1 229 ? -0.505 -18.469 -15.164 1 93.5 229 SER B O 1
ATOM 4090 N N . PRO B 1 230 ? -2.457 -17.828 -15.977 1 95.5 230 PRO B N 1
ATOM 4091 C CA . PRO B 1 230 ? -1.907 -17.766 -17.328 1 95.5 230 PRO B CA 1
ATOM 4092 C C . PRO B 1 230 ? -0.622 -16.953 -17.406 1 95.5 230 PRO B C 1
ATOM 4094 O O . PRO B 1 230 ? 0.328 -17.344 -18.094 1 95.5 230 PRO B O 1
ATOM 4097 N N . ILE B 1 231 ? -0.527 -15.891 -16.688 1 97.19 231 ILE B N 1
ATOM 4098 C CA . ILE B 1 231 ? 0.639 -15.016 -16.781 1 97.19 231 ILE B CA 1
ATOM 4099 C C . ILE B 1 231 ? 1.856 -15.727 -16.188 1 97.19 231 ILE B C 1
ATOM 4101 O O . ILE B 1 231 ? 2.98 -15.531 -16.656 1 97.19 231 ILE B O 1
ATOM 4105 N N . THR B 1 232 ? 1.608 -16.531 -15.117 1 97.06 232 THR B N 1
ATOM 4106 C CA . THR B 1 232 ? 2.719 -17.234 -14.484 1 97.06 232 THR B CA 1
ATOM 4107 C C . THR B 1 232 ? 3.25 -18.328 -15.398 1 97.06 232 THR B C 1
ATOM 4109 O O . THR B 1 232 ? 4.426 -18.703 -15.32 1 97.06 232 THR B O 1
ATOM 4112 N N .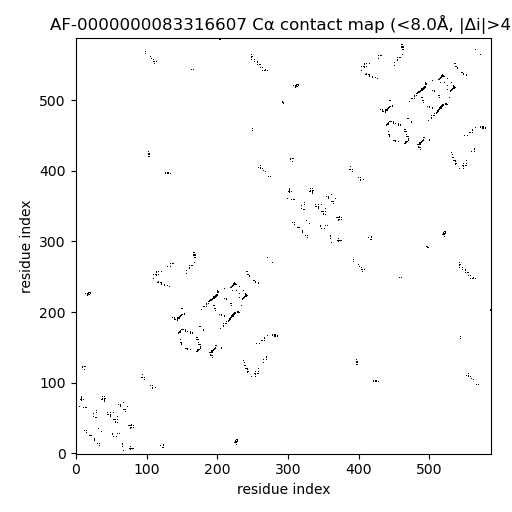 GLU B 1 233 ? 2.465 -18.828 -16.297 1 96.25 233 GLU B N 1
ATOM 4113 C CA . GLU B 1 233 ? 2.846 -19.891 -17.203 1 96.25 233 GLU B CA 1
ATOM 4114 C C . GLU B 1 233 ? 3.764 -19.375 -18.312 1 96.25 233 GLU B C 1
ATOM 4116 O O . GLU B 1 233 ? 4.598 -20.125 -18.828 1 96.25 233 GLU B O 1
ATOM 4121 N N . VAL B 1 234 ? 3.623 -18.172 -18.625 1 97.12 234 VAL B N 1
ATOM 4122 C CA . VAL B 1 234 ? 4.359 -17.656 -19.781 1 97.12 234 VAL B CA 1
ATOM 4123 C C . VAL B 1 234 ? 5.535 -16.812 -19.297 1 97.12 234 VAL B C 1
ATOM 4125 O O . VAL B 1 234 ? 6.297 -16.281 -20.109 1 97.12 234 VAL B O 1
ATOM 4128 N N . SER B 1 235 ? 5.703 -16.609 -17.984 1 97.69 235 SER B N 1
ATOM 4129 C CA . SER B 1 235 ? 6.781 -15.797 -17.422 1 97.69 235 SER B CA 1
ATOM 4130 C C . SER B 1 235 ? 7.957 -16.672 -17 1 97.69 235 SER B C 1
ATOM 4132 O O . SER B 1 235 ? 7.766 -17.797 -16.531 1 97.69 235 SER B O 1
ATOM 4134 N N . GLU B 1 236 ? 9.164 -16.156 -17.125 1 97.69 236 GLU B N 1
ATOM 4135 C CA . GLU B 1 236 ? 10.344 -16.844 -16.609 1 97.69 236 GLU B CA 1
ATOM 4136 C C . GLU B 1 236 ? 10.297 -16.969 -15.094 1 97.69 236 GLU B C 1
ATOM 4138 O O . GLU B 1 236 ? 10.688 -18 -14.539 1 97.69 236 GLU B O 1
ATOM 4143 N N . MET B 1 237 ? 9.852 -15.93 -14.391 1 97.38 237 MET B N 1
ATOM 4144 C CA . MET B 1 237 ? 9.711 -15.859 -12.938 1 97.38 237 MET B CA 1
ATOM 4145 C C . MET B 1 237 ? 8.445 -15.117 -12.547 1 97.38 237 MET B C 1
ATOM 4147 O O . MET B 1 237 ? 7.996 -14.219 -13.266 1 97.38 237 MET B O 1
ATOM 4151 N N . SER B 1 238 ? 7.898 -15.516 -11.453 1 98 238 SER B N 1
ATOM 4152 C CA . SER B 1 238 ? 6.68 -14.852 -11 1 98 238 SER B CA 1
ATOM 4153 C C . SER B 1 238 ? 6.777 -14.477 -9.523 1 98 238 SER B C 1
ATOM 4155 O O . SER B 1 238 ? 7.16 -15.297 -8.688 1 98 238 SER B O 1
ATOM 4157 N N . LEU B 1 239 ? 6.551 -13.219 -9.273 1 98 239 LEU B N 1
ATOM 4158 C CA . LEU B 1 239 ? 6.277 -12.758 -7.918 1 98 239 LEU B CA 1
ATOM 4159 C C . LEU B 1 239 ? 4.781 -12.789 -7.625 1 98 239 LEU B C 1
ATOM 4161 O O . LEU B 1 239 ? 3.969 -12.406 -8.469 1 98 239 LEU B O 1
ATOM 4165 N N . VAL B 1 240 ? 4.426 -13.305 -6.43 1 96.5 240 VAL B N 1
ATOM 4166 C CA . VAL B 1 240 ? 3.01 -13.516 -6.156 1 96.5 240 VAL B CA 1
ATOM 4167 C C . VAL B 1 240 ? 2.641 -12.898 -4.812 1 96.5 240 VAL B C 1
ATOM 4169 O O . VAL B 1 240 ? 3.305 -13.156 -3.803 1 96.5 240 VAL B O 1
ATOM 4172 N N . SER B 1 241 ? 1.692 -12 -4.848 1 95 241 SER B N 1
ATOM 4173 C CA . SER B 1 241 ? 0.997 -11.594 -3.631 1 95 241 SER B CA 1
ATOM 4174 C C . SER B 1 241 ? -0.143 -12.555 -3.301 1 95 241 SER B C 1
ATOM 4176 O O . SER B 1 241 ? -0.567 -13.336 -4.152 1 95 241 SER B O 1
ATOM 4178 N N . THR B 1 242 ? -0.565 -12.609 -2.047 1 91.12 242 THR B N 1
ATOM 4179 C CA . THR B 1 242 ? -1.676 -13.461 -1.646 1 91.12 242 THR B CA 1
ATOM 4180 C C . THR B 1 242 ? -2.66 -12.695 -0.768 1 91.12 242 THR B C 1
ATOM 4182 O O . THR B 1 242 ? -2.648 -12.844 0.457 1 91.12 242 THR B O 1
ATOM 4185 N N . ALA B 1 243 ? -3.387 -11.836 -1.414 1 92.25 243 ALA B N 1
ATOM 4186 C CA . ALA B 1 243 ? -4.395 -11.055 -0.708 1 92.25 243 ALA B CA 1
ATOM 4187 C C . ALA B 1 243 ? -5.801 -11.578 -0.995 1 92.25 243 ALA B C 1
ATOM 4189 O O . ALA B 1 243 ? -6.07 -12.086 -2.088 1 92.25 243 ALA B O 1
ATOM 4190 N N . LYS B 1 244 ? -6.609 -11.523 0.042 1 89.06 244 LYS B N 1
ATOM 4191 C CA . LYS B 1 244 ? -8.016 -11.867 -0.144 1 89.06 244 LYS B CA 1
ATOM 4192 C C . LYS B 1 244 ? -8.742 -10.797 -0.962 1 89.06 244 LYS B C 1
ATOM 4194 O O . LYS B 1 244 ? -8.508 -9.602 -0.777 1 89.06 244 LYS B O 1
ATOM 4199 N N . ASN B 1 245 ? -9.57 -11.297 -1.807 1 83 245 ASN B N 1
ATOM 4200 C CA . ASN B 1 245 ? -10.367 -10.375 -2.605 1 83 245 ASN B CA 1
ATOM 4201 C C . ASN B 1 245 ? -11.594 -9.891 -1.835 1 83 245 ASN B C 1
ATOM 4203 O O . ASN B 1 245 ? -12.266 -10.672 -1.169 1 83 245 ASN B O 1
ATOM 4207 N N . HIS B 1 246 ? -11.766 -8.602 -1.869 1 83.31 246 HIS B N 1
ATOM 4208 C CA . HIS B 1 246 ? -12.977 -7.965 -1.35 1 83.31 246 HIS B CA 1
ATOM 4209 C C . HIS B 1 246 ? -13.641 -7.098 -2.412 1 83.31 246 HIS B C 1
ATOM 4211 O O . HIS B 1 246 ? -13.227 -5.961 -2.641 1 83.31 246 HIS B O 1
ATOM 4217 N N . PRO B 1 247 ? -14.672 -7.621 -3.002 1 77.5 247 PRO B N 1
ATOM 4218 C CA . PRO B 1 247 ? -15.281 -6.902 -4.121 1 77.5 247 PRO B CA 1
ATOM 4219 C C . PRO B 1 247 ? -15.656 -5.465 -3.768 1 77.5 247 PRO B C 1
ATOM 4221 O O . PRO B 1 247 ? -15.539 -4.566 -4.609 1 77.5 247 PRO B O 1
ATOM 4224 N N . ILE B 1 248 ? -16.016 -5.207 -2.598 1 79.69 248 ILE B N 1
ATOM 4225 C CA . ILE B 1 248 ? -16.5 -3.893 -2.205 1 79.69 248 ILE B CA 1
ATOM 4226 C C . ILE B 1 248 ? -15.352 -2.891 -2.188 1 79.69 248 ILE B C 1
ATOM 4228 O O . ILE B 1 248 ? -15.57 -1.686 -2.336 1 79.69 248 ILE B O 1
ATOM 4232 N N . THR B 1 249 ? -14.133 -3.355 -1.965 1 78.12 249 THR B N 1
ATOM 4233 C CA . THR B 1 249 ? -12.984 -2.453 -1.883 1 78.12 249 THR B CA 1
ATOM 4234 C C . THR B 1 249 ? -12.367 -2.24 -3.262 1 78.12 249 THR B C 1
ATOM 4236 O O . THR B 1 249 ? -11.266 -1.697 -3.375 1 78.12 249 THR B O 1
ATOM 4239 N N . GLY B 1 250 ? -13.008 -2.586 -4.395 1 70.69 250 GLY B N 1
ATOM 4240 C CA . GLY B 1 250 ? -12.438 -2.477 -5.73 1 70.69 250 GLY B CA 1
ATOM 4241 C C . GLY B 1 250 ? -11.625 -3.693 -6.137 1 70.69 250 GLY B C 1
ATOM 4242 O O . GLY B 1 250 ? -10.742 -3.598 -6.988 1 70.69 250 GLY B O 1
ATOM 4243 N N . GLU B 1 251 ? -11.883 -4.84 -5.684 1 69.81 251 GLU B N 1
ATOM 4244 C CA . GLU B 1 251 ? -11.453 -6.211 -5.957 1 69.81 251 GLU B CA 1
ATOM 4245 C C . GLU B 1 251 ? -10 -6.422 -5.547 1 69.81 251 GLU B C 1
ATOM 4247 O O . GLU B 1 251 ? -9.648 -7.473 -5 1 69.81 251 GLU B O 1
ATOM 4252 N N . ASN B 1 252 ? -9.203 -5.328 -5.777 1 85.75 252 ASN B N 1
ATOM 4253 C CA . ASN B 1 252 ? -7.789 -5.637 -5.621 1 85.75 252 ASN B CA 1
ATOM 4254 C C . ASN B 1 252 ? -7.098 -4.637 -4.695 1 85.75 252 ASN B C 1
ATOM 4256 O O . ASN B 1 252 ? -5.883 -4.449 -4.773 1 85.75 252 ASN B O 1
ATOM 4260 N N . ALA B 1 253 ? -7.863 -4.059 -3.766 1 90.69 253 ALA B N 1
ATOM 4261 C CA . ALA B 1 253 ? -7.289 -3.01 -2.922 1 90.69 253 ALA B CA 1
ATOM 4262 C C . ALA B 1 253 ? -6.137 -3.551 -2.082 1 90.69 253 ALA B C 1
ATOM 4264 O O . ALA B 1 253 ? -5.02 -3.035 -2.146 1 90.69 253 ALA B O 1
ATOM 4265 N N . ALA B 1 254 ? -6.387 -4.594 -1.382 1 93.56 254 ALA B N 1
ATOM 4266 C CA . ALA B 1 254 ? -5.355 -5.16 -0.515 1 93.56 254 ALA B CA 1
ATOM 4267 C C . ALA B 1 254 ? -4.211 -5.746 -1.335 1 93.56 254 ALA B C 1
ATOM 4269 O O . ALA B 1 254 ? -3.041 -5.602 -0.971 1 93.56 254 ALA B O 1
ATOM 4270 N N . ALA B 1 255 ? -4.535 -6.391 -2.414 1 94.5 255 ALA B N 1
ATOM 4271 C CA . ALA B 1 255 ? -3.512 -6.965 -3.285 1 94.5 255 ALA B CA 1
ATOM 4272 C C . ALA B 1 255 ? -2.561 -5.891 -3.801 1 94.5 255 ALA B C 1
ATOM 4274 O O . ALA B 1 255 ? -1.349 -6.102 -3.867 1 94.5 255 ALA B O 1
ATOM 4275 N N . ARG B 1 256 ? -3.076 -4.785 -4.184 1 94.81 256 ARG B N 1
ATOM 4276 C CA . ARG B 1 256 ? -2.275 -3.676 -4.688 1 94.81 256 ARG B CA 1
ATOM 4277 C C . ARG B 1 256 ? -1.281 -3.195 -3.635 1 94.81 256 ARG B C 1
ATOM 4279 O O . ARG B 1 256 ? -0.141 -2.855 -3.959 1 94.81 256 ARG B O 1
ATOM 4286 N N . ILE B 1 257 ? -1.729 -3.133 -2.393 1 96.69 257 ILE B N 1
ATOM 4287 C CA . ILE B 1 257 ? -0.856 -2.721 -1.299 1 96.69 257 ILE B CA 1
ATOM 4288 C C . ILE B 1 257 ? 0.328 -3.68 -1.193 1 96.69 257 ILE B C 1
ATOM 4290 O O . ILE B 1 257 ? 1.476 -3.246 -1.066 1 96.69 257 ILE B O 1
ATOM 4294 N N . VAL B 1 258 ? 0.056 -4.934 -1.285 1 97.44 258 VAL B N 1
ATOM 4295 C CA . VAL B 1 258 ? 1.099 -5.949 -1.186 1 97.44 258 VAL B CA 1
ATOM 4296 C C . VAL B 1 258 ? 2.037 -5.844 -2.387 1 97.44 258 VAL B C 1
ATOM 4298 O O . VAL B 1 258 ? 3.26 -5.895 -2.234 1 97.44 258 VAL B O 1
ATOM 4301 N N . GLN B 1 259 ? 1.468 -5.715 -3.523 1 97.62 259 GLN B N 1
ATOM 4302 C CA . GLN B 1 259 ? 2.248 -5.676 -4.754 1 97.62 259 GLN B CA 1
ATOM 4303 C C . GLN B 1 259 ? 3.139 -4.438 -4.801 1 97.62 259 GLN B C 1
ATOM 4305 O O . GLN B 1 259 ? 4.301 -4.516 -5.203 1 97.62 259 GLN B O 1
ATOM 4310 N N . LEU B 1 260 ? 2.641 -3.33 -4.359 1 96.94 260 LEU B N 1
ATOM 4311 C CA . LEU B 1 260 ? 3.455 -2.127 -4.23 1 96.94 260 LEU B CA 1
ATOM 4312 C C . LEU B 1 260 ? 4.602 -2.35 -3.25 1 96.94 260 LEU B C 1
ATOM 4314 O O . LEU B 1 260 ? 5.727 -1.907 -3.492 1 96.94 260 LEU B O 1
ATOM 4318 N N . SER B 1 261 ? 4.336 -3.012 -2.178 1 97.19 261 SER B N 1
ATOM 4319 C CA . SER B 1 261 ? 5.363 -3.285 -1.176 1 97.19 261 SER B CA 1
ATOM 4320 C C . SER B 1 261 ? 6.453 -4.195 -1.734 1 97.19 261 SER B C 1
ATOM 4322 O O . SER B 1 261 ? 7.629 -4.023 -1.418 1 97.19 261 SER B O 1
ATOM 4324 N N . ILE B 1 262 ? 6.059 -5.188 -2.537 1 98.06 262 ILE B N 1
ATOM 4325 C CA . ILE B 1 262 ? 7.023 -6.074 -3.18 1 98.06 262 ILE B CA 1
ATOM 4326 C C . ILE B 1 262 ? 7.922 -5.266 -4.113 1 98.06 262 ILE B C 1
ATOM 4328 O O . ILE B 1 262 ? 9.141 -5.438 -4.109 1 98.06 262 ILE B O 1
ATOM 4332 N N . LEU B 1 263 ? 7.324 -4.371 -4.91 1 97.94 263 LEU B N 1
ATOM 4333 C CA . LEU B 1 263 ? 8.086 -3.523 -5.82 1 97.94 263 LEU B CA 1
ATOM 4334 C C . LEU B 1 263 ? 8.992 -2.572 -5.051 1 97.94 263 LEU B C 1
ATOM 4336 O O . LEU B 1 263 ? 10.117 -2.297 -5.48 1 97.94 263 LEU B O 1
ATOM 4340 N N . ASP B 1 264 ? 8.5 -2.059 -3.883 1 96.69 264 ASP B N 1
ATOM 4341 C CA . ASP B 1 264 ? 9.336 -1.228 -3.018 1 96.69 264 ASP B CA 1
ATOM 4342 C C . ASP B 1 264 ? 10.555 -2.002 -2.52 1 96.69 264 ASP B C 1
ATOM 4344 O O . ASP B 1 264 ? 11.641 -1.441 -2.396 1 96.69 264 ASP B O 1
ATOM 4348 N N . ALA B 1 265 ? 10.312 -3.242 -2.189 1 97.12 265 ALA B N 1
ATOM 4349 C CA . ALA B 1 265 ? 11.422 -4.082 -1.734 1 97.12 265 ALA B CA 1
ATOM 4350 C C . ALA B 1 265 ? 12.445 -4.289 -2.846 1 97.12 265 ALA B C 1
ATOM 4352 O O . ALA B 1 265 ? 13.656 -4.254 -2.598 1 97.12 265 ALA B O 1
ATOM 4353 N N . LEU B 1 266 ? 11.953 -4.559 -4.066 1 97.19 266 LEU B N 1
ATOM 4354 C CA . LEU B 1 266 ? 12.852 -4.707 -5.207 1 97.19 266 LEU B CA 1
ATOM 4355 C C . LEU B 1 266 ? 13.664 -3.438 -5.422 1 97.19 266 LEU B C 1
ATOM 4357 O O . LEU B 1 266 ? 14.891 -3.498 -5.574 1 97.19 266 LEU B O 1
ATOM 4361 N N . TYR B 1 267 ? 12.992 -2.299 -5.406 1 96.44 267 TYR B N 1
ATOM 4362 C CA . TYR B 1 267 ? 13.656 -1.004 -5.504 1 96.44 267 TYR B CA 1
ATOM 4363 C C . TYR B 1 267 ? 14.719 -0.853 -4.43 1 96.44 267 TYR B C 1
ATOM 4365 O O . TYR B 1 267 ? 15.852 -0.441 -4.715 1 96.44 267 TYR B O 1
ATOM 4373 N N . THR B 1 268 ? 14.344 -1.152 -3.193 1 94.69 268 THR B N 1
ATOM 4374 C CA . THR B 1 268 ? 15.25 -0.992 -2.061 1 94.69 268 THR B CA 1
ATOM 4375 C C . THR B 1 268 ? 16.484 -1.882 -2.221 1 94.69 268 THR B C 1
ATOM 4377 O O . THR B 1 268 ? 17.594 -1.459 -1.933 1 94.69 268 THR B O 1
ATOM 4380 N N . SER B 1 269 ? 16.25 -3.115 -2.641 1 94.75 269 SER B N 1
ATOM 4381 C CA . SER B 1 269 ? 17.359 -4.039 -2.896 1 94.75 269 SER B CA 1
ATOM 4382 C C . SER B 1 269 ? 18.328 -3.465 -3.916 1 94.75 269 SER B C 1
ATOM 4384 O O . SER B 1 269 ? 19.547 -3.535 -3.727 1 94.75 269 SER B O 1
ATOM 4386 N N . LEU B 1 270 ? 17.828 -2.895 -4.996 1 94.06 270 LEU B N 1
ATOM 4387 C CA . LEU B 1 270 ? 18.656 -2.318 -6.059 1 94.06 270 LEU B CA 1
ATOM 4388 C C . LEU B 1 270 ? 19.391 -1.077 -5.562 1 94.06 270 LEU B C 1
ATOM 4390 O O . LEU B 1 270 ? 20.562 -0.863 -5.906 1 94.06 270 LEU B O 1
ATOM 4394 N N . ALA B 1 271 ? 18.672 -0.247 -4.766 1 90.75 271 ALA B N 1
ATOM 4395 C CA . ALA B 1 271 ? 19.25 0.991 -4.242 1 90.75 271 ALA B CA 1
ATOM 4396 C C . ALA B 1 271 ? 20.406 0.702 -3.293 1 90.75 271 ALA B C 1
ATOM 4398 O O . ALA B 1 271 ? 21.391 1.448 -3.254 1 90.75 271 ALA B O 1
ATOM 4399 N N . LEU B 1 272 ? 20.328 -0.355 -2.498 1 88.06 272 LEU B N 1
ATOM 4400 C CA . LEU B 1 272 ? 21.344 -0.711 -1.502 1 88.06 272 LEU B CA 1
ATOM 4401 C C . LEU B 1 272 ? 22.594 -1.252 -2.17 1 88.06 272 LEU B C 1
ATOM 4403 O O . LEU B 1 272 ? 23.719 -0.955 -1.734 1 88.06 272 LEU B O 1
ATOM 4407 N N . LYS B 1 273 ? 22.5 -2.037 -3.045 1 78.06 273 LYS B N 1
ATOM 4408 C CA . LYS B 1 273 ? 23.641 -2.762 -3.58 1 78.06 273 LYS B CA 1
ATOM 4409 C C . LYS B 1 273 ? 24.422 -1.9 -4.57 1 78.06 273 LYS B C 1
ATOM 4411 O O . LYS B 1 273 ? 25.594 -2.168 -4.844 1 78.06 273 LYS B O 1
ATOM 4416 N N . ASP B 1 274 ? 23.812 -0.983 -5.125 1 67.38 274 ASP B N 1
ATOM 4417 C CA . ASP B 1 274 ? 24.547 -0.057 -5.98 1 67.38 274 ASP B CA 1
ATOM 4418 C C . ASP B 1 274 ? 24.953 1.202 -5.211 1 67.38 274 ASP B C 1
ATOM 4420 O O . ASP B 1 274 ? 24.922 2.305 -5.762 1 67.38 274 ASP B O 1
ATOM 4424 N N . SER B 1 275 ? 25.094 1.053 -3.832 1 61.34 275 SER B N 1
ATOM 4425 C CA . SER B 1 275 ? 25.078 2.035 -2.754 1 61.34 275 SER B CA 1
ATOM 4426 C C . SER B 1 275 ? 25.859 3.281 -3.133 1 61.34 275 SER B C 1
ATOM 4428 O O . SER B 1 275 ? 25.359 4.402 -3.014 1 61.34 275 SER B O 1
ATOM 4430 N N . GLY B 1 276 ? 27.094 3.113 -3.572 1 62.06 276 GLY B N 1
ATOM 4431 C CA . GLY B 1 276 ? 27.797 4.352 -3.84 1 62.06 276 GLY B CA 1
ATOM 4432 C C . GLY B 1 276 ? 27.188 5.168 -4.957 1 62.06 276 GLY B C 1
ATOM 4433 O O . GLY B 1 276 ? 26.906 6.359 -4.781 1 62.06 276 GLY B O 1
ATOM 4434 N N . GLU B 1 277 ? 26.688 4.543 -5.957 1 70.5 277 GLU B N 1
ATOM 4435 C CA . GLU B 1 277 ? 26.156 5.23 -7.129 1 70.5 277 GLU B CA 1
ATOM 4436 C C . GLU B 1 277 ? 24.688 5.574 -6.949 1 70.5 277 GLU B C 1
ATOM 4438 O O . GLU B 1 277 ? 24.234 6.648 -7.367 1 70.5 277 GLU B O 1
ATOM 4443 N N . SER B 1 278 ? 23.984 4.762 -6.289 1 71.44 278 SER B N 1
ATOM 4444 C CA . SER B 1 278 ? 22.547 4.977 -6.098 1 71.44 278 SER B CA 1
ATOM 4445 C C . SER B 1 278 ? 22.281 6.18 -5.199 1 71.44 278 SER B C 1
ATOM 4447 O O . SER B 1 278 ? 21.375 6.969 -5.457 1 71.44 278 SER B O 1
ATOM 4449 N N . TYR B 1 279 ? 23.062 6.215 -4.156 1 68.69 279 TYR B N 1
ATOM 4450 C CA . TYR B 1 279 ? 22.906 7.355 -3.258 1 68.69 279 TYR B CA 1
ATOM 4451 C C . TYR B 1 279 ? 23.203 8.664 -3.986 1 68.69 279 TYR B C 1
ATOM 4453 O O . TYR B 1 279 ? 22.516 9.664 -3.773 1 68.69 279 TYR B O 1
ATOM 4461 N N . LYS B 1 280 ? 24.234 8.609 -4.75 1 70.38 280 LYS B N 1
ATOM 4462 C CA . LYS B 1 280 ? 24.562 9.789 -5.539 1 70.38 280 LYS B CA 1
ATOM 4463 C C . LYS B 1 280 ? 23.422 10.148 -6.492 1 70.38 280 LYS B C 1
ATOM 4465 O O . LYS B 1 280 ? 23.062 11.32 -6.629 1 70.38 280 LYS B O 1
ATOM 4470 N N . LYS B 1 281 ? 22.922 9.172 -7.105 1 72.75 281 LYS B N 1
ATOM 4471 C CA . LYS B 1 281 ? 21.812 9.391 -8.047 1 72.75 281 LYS B CA 1
ATOM 4472 C C . LYS B 1 281 ? 20.562 9.867 -7.32 1 72.75 281 LYS B C 1
ATOM 4474 O O . LYS B 1 281 ? 19.828 10.727 -7.828 1 72.75 281 LYS B O 1
ATOM 4479 N N . LEU B 1 282 ? 20.359 9.312 -6.145 1 73.38 282 LEU B N 1
ATOM 4480 C CA . LEU B 1 282 ? 19.234 9.742 -5.332 1 73.38 282 LEU B CA 1
ATOM 4481 C C . LEU B 1 282 ? 19.344 11.219 -4.977 1 73.38 282 LEU B C 1
ATOM 4483 O O . LEU B 1 282 ? 18.359 11.953 -5.023 1 73.38 282 LEU B O 1
ATOM 4487 N N . THR B 1 283 ? 20.516 11.562 -4.605 1 71.19 283 THR B N 1
ATOM 4488 C CA . THR B 1 283 ? 20.781 12.961 -4.277 1 71.19 283 THR B CA 1
ATOM 4489 C C . THR B 1 283 ? 20.547 13.852 -5.496 1 71.19 283 THR B C 1
ATOM 4491 O O . THR B 1 283 ? 19.953 14.922 -5.387 1 71.19 283 THR B O 1
ATOM 4494 N N . LEU B 1 284 ? 20.984 13.352 -6.641 1 70.44 284 LEU B N 1
ATOM 4495 C CA . LEU B 1 284 ? 20.844 14.102 -7.883 1 70.44 284 LEU B CA 1
ATOM 4496 C C . LEU B 1 284 ? 19.359 14.281 -8.242 1 70.44 284 LEU B C 1
ATOM 4498 O O . LEU B 1 284 ? 18.938 15.383 -8.594 1 70.44 284 LEU B O 1
ATOM 4502 N N . THR B 1 285 ? 18.641 13.273 -8.117 1 70.94 285 THR B N 1
ATOM 4503 C CA . THR B 1 285 ? 17.25 13.336 -8.516 1 70.94 285 THR B CA 1
ATOM 4504 C C . THR B 1 285 ? 16.422 14.109 -7.488 1 70.94 285 THR B C 1
ATOM 4506 O O . THR B 1 285 ? 15.484 14.82 -7.848 1 70.94 285 THR B O 1
ATOM 4509 N N . SER B 1 286 ? 16.812 13.984 -6.266 1 72.06 286 SER B N 1
ATOM 4510 C CA . SER B 1 286 ? 16.141 14.758 -5.223 1 72.06 286 SER B CA 1
ATOM 4511 C C . SER B 1 286 ? 16.406 16.25 -5.387 1 72.06 286 SER B C 1
ATOM 4513 O O . SER B 1 286 ? 15.5 17.062 -5.188 1 72.06 286 SER B O 1
ATOM 4515 N N . GLU B 1 287 ? 17.594 16.547 -5.699 1 68.06 287 GLU B N 1
ATOM 4516 C CA . GLU B 1 287 ? 17.984 17.938 -5.895 1 68.06 287 GLU B CA 1
ATOM 4517 C C . GLU B 1 287 ? 17.234 18.562 -7.082 1 68.06 287 GLU B C 1
ATOM 4519 O O . GLU B 1 287 ? 16.906 19.75 -7.066 1 68.06 287 GLU B O 1
ATOM 4524 N N . SER B 1 288 ? 16.984 17.75 -8.07 1 70.12 288 SER B N 1
ATOM 4525 C CA . SER B 1 288 ? 16.328 18.234 -9.281 1 70.12 288 SER B CA 1
ATOM 4526 C C . SER B 1 288 ? 14.906 18.672 -8.992 1 70.12 288 SER B C 1
ATOM 4528 O O . SER B 1 288 ? 14.344 19.484 -9.727 1 70.12 288 SER B O 1
ATOM 4530 N N . VAL B 1 289 ? 14.422 18.141 -7.844 1 67.69 289 VAL B N 1
ATOM 4531 C CA . VAL B 1 289 ? 13.031 18.469 -7.555 1 67.69 289 VAL B CA 1
ATOM 4532 C C . VAL B 1 289 ? 12.953 19.344 -6.309 1 67.69 289 VAL B C 1
ATOM 4534 O O . VAL B 1 289 ? 11.859 19.703 -5.863 1 67.69 289 VAL B O 1
ATOM 4537 N N . LYS B 1 290 ? 14.016 19.672 -5.688 1 69.31 290 LYS B N 1
ATOM 4538 C CA . LYS B 1 290 ? 14.102 20.438 -4.445 1 69.31 290 LYS B CA 1
ATOM 4539 C C . LYS B 1 290 ? 13.391 21.781 -4.578 1 69.31 290 LYS B C 1
ATOM 4541 O O . LYS B 1 290 ? 12.766 22.25 -3.629 1 69.31 290 LYS B O 1
ATOM 4546 N N . HIS B 1 291 ? 13.5 22.312 -5.777 1 64.19 291 HIS B N 1
ATOM 4547 C CA . HIS B 1 291 ? 12.898 23.625 -5.965 1 64.19 291 HIS B CA 1
ATOM 4548 C C . HIS B 1 291 ? 11.383 23.562 -5.887 1 64.19 291 HIS B C 1
ATOM 4550 O O . HIS B 1 291 ? 10.727 24.547 -5.562 1 64.19 291 HIS B O 1
ATOM 4556 N N . TYR B 1 292 ? 10.938 22.312 -6.113 1 59.53 292 TYR B N 1
ATOM 4557 C CA . TYR B 1 292 ? 9.484 22.141 -6.098 1 59.53 292 TYR B CA 1
ATOM 4558 C C . TYR B 1 292 ? 8.992 21.781 -4.695 1 59.53 292 TYR B C 1
ATOM 4560 O O . TYR B 1 292 ? 7.84 22.047 -4.355 1 59.53 292 TYR B O 1
ATOM 4568 N N . ARG B 1 293 ? 9.836 21.125 -3.85 1 59 293 ARG B N 1
ATOM 4569 C CA . ARG B 1 293 ? 9.406 20.578 -2.568 1 59 293 ARG B CA 1
ATOM 4570 C C . ARG B 1 293 ? 9.547 21.609 -1.452 1 59 293 ARG B C 1
ATOM 4572 O O . ARG B 1 293 ? 8.875 21.5 -0.421 1 59 293 ARG B O 1
ATOM 4579 N N . GLY B 1 294 ? 9.82 22.812 -1.556 1 53.16 294 GLY B N 1
ATOM 4580 C CA . GLY B 1 294 ? 10.039 23.812 -0.522 1 53.16 294 GLY B CA 1
ATOM 4581 C C . GLY B 1 294 ? 11.172 23.453 0.42 1 53.16 294 GLY B C 1
ATOM 4582 O O . GLY B 1 294 ? 11.57 22.281 0.506 1 53.16 294 GLY B O 1
#